Protein 3CHH (pdb70)

Secondary structure (DSSP, 8-state):
--HHHHHHHHHHHHH-HHHH-TTGGGGGTT--TTS-SS-GGG-TTTT-HHHHTS-HHHHHHHHHHHHHHHHHHHHHHIIIIIHHHHHHHHTT-STTTT-HHHHHHHHHHHHHHHHHHHHHHHHHHHHHHHTT------PPPPHHHHHHHHHHTT---HHHHHHHHHHHHHHHHHSB-HHHHHHHT-SSS-HHHHHHHHHHHHHHHHHHHHHHHHHHHHHHHS-HHHHHHHHHHHHHHHHHHH---THHHHHHHHHHT-TTHHHHHHH-----B-HHHHHHHHHTT-TTT----PPPPP--/--HHHHHHHHHHHHH-HHHH-TTGGGGGTT--TTS-SS-GGG-TTTT-HHHHTS-HHHHHHHHHHHHHHHHHHHHHHIIIIIHHHHHHHHTT-STTTT-HHHHHHHHHHHHHHHHHHHHHHHHHHHHHHHTT----PPPPP-HHHHHHHHHHHHS-SHHHHHHHHHHHHHHHHHSB-HHHHHHHT-SSS-HHHHHHHHHHHHHHHHHHHHHHHHHHHHHHH--HHHHHHHHHHHHHHHHHHH----HHHHHHHHHTT-TTHHHHHHH----B-HHHHHHHHHTT-TTT----PPPPP--

Foldseek 3Di:
DDPLLVVLLVCLCVQACCNPPVVLLCLCVPPDPVFAAADLVQPPLSPPVLLVVDDPVLVSLLRLLVNLVVLVVLLCCLVQAQLVLLVLLCVVLFPPSVDPSLNSNSVSLNVRSVVLNVLSVSVNVVSCVVVVPPDDDPDDDQLLNVLLCVVLVPDDDPLLNSLLSNLLNLQSLQWAFLCLVVQLPDPRGSVSSVVSSVNSVSSSVSSLSSSLVVLLSRLVRDDPVSVVSNLVNNLSSNVSLQDDDCPSQLRSSVVSVRPCSVVSSVVDNRGIANPSVCSSCVSNVCNPRHPDDHDDGDPD/DDPLLVVLLVCLCVQAPCNVCVVLLCLCPVPDPPFAAADLVPDPLSPPPLLVPDDPQLNSLLSLLVNLVVLVVLLCCLVQAQLVLLVLLLVVPFPPSVDPSLNSSSVSLNVRSVVLNVLSVSVNVVSCVVVVPPDADDDDDQLLNVLLVVVCVVVVDPLLNSLLSNLLNLQSLQWAFQRLVVLLPDPRHSPSSVVSSVNSVSSSVSSLSSSLVVLLSSCVRDDPVSVVSNLVNNQSSVVSLFDDDCRSSLRSSVVSPRPPSVVSSVPHTGTQNPSVQSSCVSSVCNVPHPDDHDDGDPD

Solvent-accessible surface area: 26704 Å² total; per-residue (Å²): 117,21,64,44,2,10,130,26,4,150,14,0,22,177,28,0,2,0,27,85,43,4,57,0,29,89,70,12,88,135,58,72,79,163,42,38,2,4,3,71,157,18,7,65,2,11,141,38,95,60,0,91,70,14,97,88,105,29,45,85,127,0,3,11,4,16,0,0,6,2,0,47,84,18,20,25,32,7,60,69,2,1,34,43,5,9,62,35,3,16,129,41,63,5,46,12,0,114,58,68,37,6,56,30,0,1,6,4,0,18,0,1,0,5,0,0,5,2,0,0,4,0,0,21,28,53,5,64,113,42,60,183,43,109,158,36,68,136,56,65,77,23,20,8,48,82,72,6,116,183,36,35,80,136,38,113,86,106,68,30,68,9,1,2,26,7,4,0,1,4,0,10,6,3,3,32,46,0,18,9,5,33,0,13,162,19,104,89,6,3,93,5,2,18,46,0,0,52,16,9,45,116,0,17,82,7,0,10,47,3,8,14,16,5,5,56,64,0,32,59,150,8,89,104,98,20,70,151,2,1,32,125,9,2,26,84,0,0,99,4,5,44,56,129,58,52,57,19,28,48,67,12,0,70,63,3,42,6,198,21,1,103,117,0,20,68,98,88,246,68,54,55,21,4,23,17,0,132,119,1,4,100,90,16,55,13,90,110,63,20,130,23,132,28,43,89,173,20,161,57,115,24,90,41,2,11,132,12,3,147,17,2,25,163,26,0,1,0,35,73,52,5,56,0,33,87,69,10,83,148,53,72,77,165,37,40,4,2,5,85,152,30,7,60,2,10,156,28,94,56,1,104,78,10,99,85,106,29,66,97,107,0,4,9,5,15,0,0,2,2,0,41,92,17,24,26,29,6,66,71,2,0,38,42,5,8,55,28,3,12,121,37,73,5,50,12,0,108,59,61,32,5,51,33,0,1,6,4,0,17,0,2,0,4,0,0,4,2,0,0,5,0,0,20,33,49,5,69,111,46,59,182,47,116,151,32,53,129,66,64,80,22,25,8,53,74,76,7,119,159,13,32,77,112,35,91,115,117,91,36,96,17,1,1,28,7,4,0,1,4,0,10,8,4,3,31,43,1,18,10,4,32,2,17,159,18,106,90,5,3,88,4,2,18,46,0,0,61,18,8,42,125,0,17,81,5,0,10,44,6,8,12,21,5,7,59,73,0,23,66,141,10,81,130,105,26,80,110,4,1,34,123,1,2,28,74,0,0,93,2,5,36,59,123,63,57,57,24,26,49,49,9,0,79,53,3,48,6,203,36,4,122,106,0,22,63,93,81,93,72,53,25,8,39,15,0,125,112,2,4,89,79,12,56,12,87,110,61,14,130,21,135,37,52,94,76,34,163,79

CATH classification: 1.10.620.20

Sequence (599 aa):
GSATLGRLVRAWPRRAAVVNKADILDEWADYDTLVPDYPLEIVPFAEHPLFLAAEPHQRQRVLTGMWIGYNERVIATEQLIAEPAFDLVMHGVFPGSDDPLIRKSVQQAIVDESFHTYMHMLAIDRTRELRKISERPPQPELVTYRRLRRVLADMPEQWERDIAVLVWGAVAETCINALLALLARDATIQPMHSLITTLHLRDETAHGSIVVEVVRELYARMNEQQRRALVRCLPIALEAFAEQDLSALLLELNAAGIRGAEEIVGDLRLVRDFSGARKMVEQLGLDDAVDFDFPERPDWGSATLGRLVRAWPRRAAVVNKADILDEWADYDTLVPDYPLEIVPFAEHPLFLAAEPHQRQRVLTGMWIGYNERVIATEQLIAEPAFDLVMHGVFPGSDDPLIRKSVQQAIVDESFHTYMHMLAIDRTRELRKISERPPQPELVTYRRLRRVLADMPEQWERDIAVLVWGAVAETCINALLALLARDATIQPMHSLITTLHLRDETAHGSIVVEVVRELYARMNEQQRRALVRCLPIALEAFAEQDLSALLLELNAAGIRGAEEIVGDLLVRDFSGARKMVEQLGLDDAVDFDFPERPDW

Organism: Streptomyces thioluteus (NCBI:txid66431)

InterPro domains:
  IPR012348 Ribonucleotide reductase-like [G3DSA:1.10.620.20] (24-336)
  IPR025859 AurF/CmlI [PF11583] (26-315)
  IPR054674 4-aminobenzoate N-oxygenase AurF [NF045603] (1-333)

B-factor: mean 42.89, std 7.51, range [23.22, 83.33]

GO terms:
  GO:0042802 identical protein binding (F, IPI)

Radius of gyration: 25.89 Å; Cα contacts (8 Å, |Δi|>4): 774; chains: 2; bounding box: 73×52×66 Å

Structure (mmCIF, N/CA/C/O backbone):
data_3CHH
#
_entry.id   3CHH
#
_cell.length_a   58.143
_cell.length_b   77.188
_cell.length_c   140.405
_cell.angle_alpha   90.00
_cell.angle_beta   90.00
_cell.angle_gamma   90.00
#
_symmetry.space_group_name_H-M   'P 21 21 21'
#
loop_
_entity.id
_entity.type
_entity.pdbx_description
1 polymer 'p-Aminobenzoate N-Oxygenase'
2 non-polymer MU-OXO-DIIRON
3 water water
#
loop_
_atom_site.group_PDB
_atom_site.id
_atom_site.type_symbol
_atom_site.label_atom_id
_atom_site.label_alt_id
_atom_site.label_comp_id
_atom_site.label_asym_id
_atom_site.label_entity_id
_atom_site.label_seq_id
_atom_site.pdbx_PDB_ins_code
_atom_site.Cartn_x
_atom_site.Cartn_y
_atom_site.Cartn_z
_atom_site.occupancy
_atom_site.B_iso_or_equiv
_atom_site.auth_seq_id
_atom_site.auth_comp_id
_atom_site.auth_asym_id
_atom_site.auth_atom_id
_atom_site.pdbx_PDB_model_num
ATOM 1 N N . GLY A 1 24 ? -35.440 7.312 -5.832 1.00 43.44 24 GLY A N 1
ATOM 2 C CA . GLY A 1 24 ? -34.089 6.669 -5.709 1.00 43.64 24 GLY A CA 1
ATOM 3 C C . GLY A 1 24 ? -33.293 7.086 -4.485 1.00 43.27 24 GLY A C 1
ATOM 4 O O . GLY A 1 24 ? -33.696 7.955 -3.729 1.00 43.94 24 GLY A O 1
ATOM 5 N N . SER A 1 25 ? -32.141 6.454 -4.311 1.00 43.39 25 SER A N 1
ATOM 6 C CA . SER A 1 25 ? -31.269 6.681 -3.175 1.00 42.84 25 SER A CA 1
ATOM 7 C C . SER A 1 25 ? -30.896 8.156 -2.980 1.00 42.63 25 SER A C 1
ATOM 8 O O . SER A 1 25 ? -30.380 8.795 -3.896 1.00 42.68 25 SER A O 1
ATOM 11 N N . ALA A 1 26 ? -31.152 8.686 -1.789 1.00 42.41 26 ALA A N 1
ATOM 12 C CA . ALA A 1 26 ? -30.819 10.079 -1.476 1.00 42.22 26 ALA A CA 1
ATOM 13 C C . ALA A 1 26 ? -29.308 10.258 -1.371 1.00 42.38 26 ALA A C 1
ATOM 14 O O . ALA A 1 26 ? -28.769 11.302 -1.741 1.00 42.18 26 ALA A O 1
ATOM 16 N N . THR A 1 27 ? -28.641 9.228 -0.856 1.00 41.66 27 THR A N 1
ATOM 17 C CA . THR A 1 27 ? -27.183 9.153 -0.828 1.00 41.88 27 THR A CA 1
ATOM 18 C C . THR A 1 27 ? -26.634 9.318 -2.244 1.00 41.18 27 THR A C 1
ATOM 19 O O . THR A 1 27 ? -25.774 10.170 -2.465 1.00 40.65 27 THR A O 1
ATOM 23 N N . LEU A 1 28 ? -27.149 8.537 -3.193 1.00 40.11 28 LEU A N 1
ATOM 24 C CA . LEU A 1 28 ? -26.727 8.662 -4.586 1.00 40.43 28 LEU A CA 1
ATOM 25 C C . LEU A 1 28 ? -27.013 10.038 -5.194 1.00 40.40 28 LEU A C 1
ATOM 26 O O . LEU A 1 28 ? -26.167 10.587 -5.918 1.00 39.84 28 LEU A O 1
ATOM 31 N N . GLY A 1 29 ? -28.192 10.587 -4.898 1.00 39.98 29 GLY A N 1
ATOM 32 C CA . GLY A 1 29 ? -28.572 11.905 -5.409 1.00 39.83 29 GLY A CA 1
ATOM 33 C C . GLY A 1 29 ? -27.583 12.939 -4.919 1.00 40.27 29 GLY A C 1
ATOM 34 O O . GLY A 1 29 ? -27.075 13.762 -5.690 1.00 40.51 29 GLY A O 1
ATOM 35 N N . ARG A 1 30 ? -27.297 12.880 -3.624 1.00 39.71 30 ARG A N 1
ATOM 36 C CA . ARG A 1 30 ? -26.343 13.774 -2.997 1.00 40.74 30 ARG A CA 1
ATOM 37 C C . ARG A 1 30 ? -24.894 13.623 -3.519 1.00 40.03 30 ARG A C 1
ATOM 38 O O . ARG A 1 30 ? -24.207 14.625 -3.745 1.00 39.97 30 ARG A O 1
ATOM 46 N N . LEU A 1 31 ? -24.460 12.389 -3.757 1.00 39.46 31 LEU A N 1
ATOM 47 C CA . LEU A 1 31 ? -23.138 12.130 -4.307 1.00 38.98 31 LEU A CA 1
ATOM 48 C C . LEU A 1 31 ? -22.988 12.659 -5.742 1.00 38.72 31 LEU A C 1
ATOM 49 O O . LEU A 1 31 ? -21.960 13.276 -6.074 1.00 38.53 31 LEU A O 1
ATOM 54 N N . VAL A 1 32 ? -24.013 12.426 -6.571 1.00 37.79 32 VAL A N 1
ATOM 55 C CA . VAL A 1 32 ? -24.065 12.931 -7.948 1.00 38.19 32 VAL A CA 1
ATOM 56 C C . VAL A 1 32 ? -23.987 14.476 -8.001 1.00 38.14 32 VAL A C 1
ATOM 57 O O . VAL A 1 32 ? -23.178 15.042 -8.757 1.00 37.86 32 VAL A O 1
ATOM 61 N N . ARG A 1 33 ? -24.800 15.140 -7.178 1.00 37.03 33 ARG A N 1
ATOM 62 C CA . ARG A 1 33 ? -24.782 16.599 -7.054 1.00 37.58 33 ARG A CA 1
ATOM 63 C C . ARG A 1 33 ? -23.455 17.183 -6.551 1.00 35.95 33 ARG A C 1
ATOM 64 O O . ARG A 1 33 ? -23.068 18.273 -6.972 1.00 36.40 33 ARG A O 1
ATOM 72 N N . ALA A 1 34 ? -22.775 16.465 -5.648 1.00 34.42 34 ALA A N 1
ATOM 73 C CA . ALA A 1 34 ? -21.533 16.946 -5.018 1.00 33.97 34 ALA A CA 1
ATOM 74 C C . ALA A 1 34 ? -20.297 16.746 -5.901 1.00 33.20 34 ALA A C 1
ATOM 75 O O . ALA A 1 34 ? -19.250 17.332 -5.659 1.00 33.32 34 ALA A O 1
ATOM 77 N N . TRP A 1 35 ? -20.429 15.911 -6.918 1.00 32.74 35 TRP A N 1
ATOM 78 C CA . TRP A 1 35 ? -19.256 15.453 -7.685 1.00 33.93 35 TRP A CA 1
ATOM 79 C C . TRP A 1 35 ? -18.396 16.599 -8.232 1.00 33.70 35 TRP A C 1
ATOM 80 O O . TRP A 1 35 ? -17.196 16.574 -8.032 1.00 33.96 35 TRP A O 1
ATOM 91 N N . PRO A 1 36 ? -19.008 17.622 -8.877 1.00 34.07 36 PRO A N 1
ATOM 92 C CA . PRO A 1 36 ? -18.222 18.770 -9.345 1.00 34.73 36 PRO A CA 1
ATOM 93 C C . PRO A 1 36 ? -17.465 19.511 -8.236 1.00 35.94 36 PRO A C 1
ATOM 94 O O . PRO A 1 36 ? -16.385 20.048 -8.490 1.00 36.05 36 PRO A O 1
ATOM 98 N N . ARG A 1 37 ? -18.023 19.569 -7.027 1.00 36.38 37 ARG A N 1
ATOM 99 C CA . ARG A 1 37 ? -17.352 20.318 -5.962 1.00 37.58 37 ARG A CA 1
ATOM 100 C C . ARG A 1 37 ? -16.255 19.478 -5.307 1.00 37.67 37 ARG A C 1
ATOM 101 O O . ARG A 1 37 ? -15.360 20.012 -4.654 1.00 37.95 37 ARG A O 1
ATOM 109 N N . ARG A 1 38 ? -16.316 18.170 -5.520 1.00 37.39 38 ARG A N 1
ATOM 110 C CA . ARG A 1 38 ? -15.466 17.206 -4.797 1.00 38.21 38 ARG A CA 1
ATOM 111 C C . ARG A 1 38 ? -14.338 16.592 -5.645 1.00 37.86 38 ARG A C 1
ATOM 112 O O . ARG A 1 38 ? -13.226 16.383 -5.144 1.00 37.26 38 ARG A O 1
ATOM 120 N N . ALA A 1 39 ? -14.617 16.295 -6.919 1.00 36.46 39 ALA A N 1
ATOM 121 C CA . ALA A 1 39 ? -13.705 15.486 -7.732 1.00 36.06 39 ALA A CA 1
ATOM 122 C C . ALA A 1 39 ? -12.306 16.097 -7.937 1.00 35.92 39 ALA A C 1
ATOM 123 O O . ALA A 1 39 ? -12.166 17.306 -8.185 1.00 35.35 39 ALA A O 1
ATOM 125 N N . ALA A 1 40 ? -11.284 15.245 -7.835 1.00 36.01 40 ALA A N 1
ATOM 126 C CA . ALA A 1 40 ? -9.889 15.628 -8.116 1.00 35.79 40 ALA A CA 1
ATOM 127 C C . ALA A 1 40 ? -9.699 16.207 -9.530 1.00 35.91 40 ALA A C 1
ATOM 128 O O . ALA A 1 40 ? -9.008 17.197 -9.708 1.00 34.83 40 ALA A O 1
ATOM 130 N N . VAL A 1 41 ? -10.296 15.569 -10.530 1.00 36.18 41 VAL A N 1
ATOM 131 C CA . VAL A 1 41 ? -10.171 16.023 -11.936 1.00 37.61 41 VAL A CA 1
ATOM 132 C C . VAL A 1 41 ? -10.649 17.471 -12.140 1.00 38.61 41 VAL A C 1
ATOM 133 O O . VAL A 1 41 ? -10.067 18.256 -12.937 1.00 38.43 41 VAL A O 1
ATOM 137 N N . VAL A 1 42 ? -11.678 17.851 -11.380 1.00 39.17 42 VAL A N 1
ATOM 138 C CA . VAL A 1 42 ? -12.226 19.208 -11.456 1.00 40.83 42 VAL A CA 1
ATOM 139 C C . VAL A 1 42 ? -11.340 20.175 -10.719 1.00 41.79 42 VAL A C 1
ATOM 140 O O . VAL A 1 42 ? -11.004 21.232 -11.227 1.00 42.64 42 VAL A O 1
ATOM 144 N N . ASN A 1 43 ? -10.931 19.793 -9.521 1.00 43.23 43 ASN A N 1
ATOM 145 C CA . ASN A 1 43 ? -10.340 20.743 -8.610 1.00 43.78 43 ASN A CA 1
ATOM 146 C C . ASN A 1 43 ? -8.797 20.767 -8.588 1.00 43.41 43 ASN A C 1
ATOM 147 O O . ASN A 1 43 ? -8.197 21.685 -8.033 1.00 42.49 43 ASN A O 1
ATOM 152 N N . LYS A 1 44 ? -8.158 19.805 -9.258 1.00 42.14 44 LYS A N 1
ATOM 153 C CA . LYS A 1 44 ? -6.709 19.805 -9.357 1.00 42.30 44 LYS A CA 1
ATOM 154 C C . LYS A 1 44 ? -6.218 19.130 -10.654 1.00 42.46 44 LYS A C 1
ATOM 155 O O . LYS A 1 44 ? -5.285 18.291 -10.642 1.00 41.86 44 LYS A O 1
ATOM 161 N N . ALA A 1 45 ? -6.849 19.485 -11.773 1.00 41.80 45 ALA A N 1
ATOM 162 C CA . ALA A 1 45 ? -6.427 18.987 -13.085 1.00 41.67 45 ALA A CA 1
ATOM 163 C C . ALA A 1 45 ? -4.978 19.358 -13.413 1.00 41.73 45 ALA A C 1
ATOM 164 O O . ALA A 1 45 ? -4.301 18.630 -14.152 1.00 40.83 45 ALA A O 1
ATOM 166 N N . ASP A 1 46 ? -4.491 20.457 -12.830 1.00 41.94 46 ASP A N 1
ATOM 167 C CA . ASP A 1 46 ? -3.128 20.933 -13.092 1.00 43.32 46 ASP A CA 1
ATOM 168 C C . ASP A 1 46 ? -2.037 20.290 -12.219 1.00 43.70 46 ASP A C 1
ATOM 169 O O . ASP A 1 46 ? -1.015 20.920 -11.903 1.00 43.82 46 ASP A O 1
ATOM 174 N N . ILE A 1 47 ? -2.243 19.034 -11.855 1.00 44.36 47 ILE A N 1
ATOM 175 C CA . ILE A 1 47 ? -1.300 18.271 -11.036 1.00 45.05 47 ILE A CA 1
ATOM 176 C C . ILE A 1 47 ? 0.129 18.192 -11.625 1.00 45.85 47 ILE A C 1
ATOM 177 O O . ILE A 1 47 ? 1.120 18.147 -10.880 1.00 45.68 47 ILE A O 1
ATOM 182 N N . LEU A 1 48 ? 0.238 18.188 -12.951 1.00 46.56 48 LEU A N 1
ATOM 183 C CA . LEU A 1 48 ? 1.551 18.158 -13.608 1.00 47.82 48 LEU A CA 1
ATOM 184 C C . LEU A 1 48 ? 2.490 19.265 -13.105 1.00 48.30 48 LEU A C 1
ATOM 185 O O . LEU A 1 48 ? 3.670 19.012 -12.848 1.00 48.11 48 LEU A O 1
ATOM 190 N N . ASP A 1 49 ? 1.950 20.474 -12.948 1.00 48.93 49 ASP A N 1
ATOM 191 C CA . ASP A 1 49 ? 2.729 21.643 -12.514 1.00 49.77 49 ASP A CA 1
ATOM 192 C C . ASP A 1 49 ? 3.256 21.557 -11.071 1.00 49.47 49 ASP A C 1
ATOM 193 O O . ASP A 1 49 ? 4.094 22.362 -10.663 1.00 49.52 49 ASP A O 1
ATOM 198 N N . GLU A 1 50 ? 2.777 20.574 -10.310 1.00 49.41 50 GLU A N 1
ATOM 199 C CA . GLU A 1 50 ? 3.150 20.420 -8.898 1.00 49.32 50 GLU A CA 1
ATOM 200 C C . GLU A 1 50 ? 4.605 20.012 -8.690 1.00 49.36 50 GLU A C 1
ATOM 201 O O . GLU A 1 50 ? 5.130 20.141 -7.598 1.00 48.46 50 GLU A O 1
ATOM 207 N N . TRP A 1 51 ? 5.255 19.534 -9.745 1.00 50.38 51 TRP A N 1
ATOM 208 C CA . TRP A 1 51 ? 6.683 19.229 -9.676 1.00 51.47 51 TRP A CA 1
ATOM 209 C C . TRP A 1 51 ? 7.549 20.468 -9.916 1.00 52.67 51 TRP A C 1
ATOM 210 O O . TRP A 1 51 ? 8.785 20.379 -9.942 1.00 53.03 51 TRP A O 1
ATOM 221 N N . ALA A 1 52 ? 6.885 21.621 -10.058 1.00 53.72 52 ALA A N 1
ATOM 222 C CA . ALA A 1 52 ? 7.527 22.893 -10.425 1.00 54.95 52 ALA A CA 1
ATOM 223 C C . ALA A 1 52 ? 8.933 23.114 -9.859 1.00 55.57 52 ALA A C 1
ATOM 224 O O . ALA A 1 52 ? 9.900 23.198 -10.622 1.00 56.58 52 ALA A O 1
ATOM 226 N N . ASP A 1 53 ? 9.048 23.235 -8.539 1.00 55.90 53 ASP A N 1
ATOM 227 C CA . ASP A 1 53 ? 10.351 23.545 -7.918 1.00 55.85 53 ASP A CA 1
ATOM 228 C C . ASP A 1 53 ? 10.843 22.400 -7.034 1.00 55.23 53 ASP A C 1
ATOM 229 O O . ASP A 1 53 ? 10.932 22.513 -5.805 1.00 55.13 53 ASP A O 1
ATOM 234 N N . TYR A 1 54 ? 11.181 21.304 -7.705 1.00 54.50 54 TYR A N 1
ATOM 235 C CA . TYR A 1 54 ? 11.498 20.024 -7.083 1.00 53.64 54 TYR A CA 1
ATOM 236 C C . TYR A 1 54 ? 12.686 20.091 -6.126 1.00 52.89 54 TYR A C 1
ATOM 237 O O . TYR A 1 54 ? 13.653 20.804 -6.386 1.00 52.98 54 TYR A O 1
ATOM 246 N N . ASP A 1 55 ? 12.594 19.346 -5.022 1.00 51.87 55 ASP A N 1
ATOM 247 C CA . ASP A 1 55 ? 13.667 19.237 -4.026 1.00 50.70 55 ASP A CA 1
ATOM 248 C C . ASP A 1 55 ? 14.151 17.784 -3.861 1.00 49.30 55 ASP A C 1
ATOM 249 O O . ASP A 1 55 ? 13.549 17.002 -3.119 1.00 48.90 55 ASP A O 1
ATOM 254 N N . THR A 1 56 ? 15.248 17.441 -4.540 1.00 47.55 56 THR A N 1
ATOM 255 C CA . THR A 1 56 ? 15.839 16.092 -4.484 1.00 45.98 56 THR A CA 1
ATOM 256 C C . THR A 1 56 ? 16.098 15.594 -3.077 1.00 44.57 56 THR A C 1
ATOM 257 O O . THR A 1 56 ? 16.189 14.381 -2.845 1.00 44.71 56 THR A O 1
ATOM 261 N N . LEU A 1 57 ? 16.255 16.519 -2.139 1.00 42.63 57 LEU A N 1
ATOM 262 C CA . LEU A 1 57 ? 16.664 16.148 -0.785 1.00 41.29 57 LEU A CA 1
ATOM 263 C C . LEU A 1 57 ? 15.547 15.527 0.062 1.00 39.85 57 LEU A C 1
ATOM 264 O O . LEU A 1 57 ? 15.789 15.015 1.147 1.00 39.63 57 LEU A O 1
ATOM 269 N N . VAL A 1 58 ? 14.333 15.561 -0.446 1.00 38.67 58 VAL A N 1
ATOM 270 C CA . VAL A 1 58 ? 13.163 15.093 0.313 1.00 37.18 58 VAL A CA 1
ATOM 271 C C . VAL A 1 58 ? 12.787 13.675 -0.165 1.00 36.36 58 VAL A C 1
ATOM 272 O O . VAL A 1 58 ? 12.693 13.445 -1.379 1.00 35.80 58 VAL A O 1
ATOM 276 N N . PRO A 1 59 ? 12.551 12.744 0.781 1.00 35.35 59 PRO A N 1
ATOM 277 C CA . PRO A 1 59 ? 12.284 11.346 0.441 1.00 35.25 59 PRO A CA 1
ATOM 278 C C . PRO A 1 59 ? 10.986 11.133 -0.338 1.00 34.75 59 PRO A C 1
ATOM 279 O O . PRO A 1 59 ? 10.077 11.962 -0.273 1.00 34.60 59 PRO A O 1
ATOM 283 N N . ASP A 1 60 ? 10.900 10.006 -1.042 1.00 34.77 60 ASP A N 1
ATOM 284 C CA . ASP A 1 60 ? 9.722 9.679 -1.849 1.00 33.99 60 ASP A CA 1
ATOM 285 C C . ASP A 1 60 ? 8.653 8.913 -1.043 1.00 34.19 60 ASP A C 1
ATOM 286 O O . ASP A 1 60 ? 7.467 8.903 -1.405 1.00 33.61 60 ASP A O 1
ATOM 291 N N . TYR A 1 61 ? 9.071 8.307 0.066 1.00 34.00 61 TYR A N 1
ATOM 292 C CA . TYR A 1 61 ? 8.226 7.373 0.818 1.00 34.78 61 TYR A CA 1
ATOM 293 C C . TYR A 1 61 ? 8.611 7.468 2.285 1.00 34.61 61 TYR A C 1
ATOM 294 O O . TYR A 1 61 ? 9.776 7.692 2.601 1.00 34.00 61 TYR A O 1
ATOM 303 N N . PRO A 1 62 ? 7.633 7.322 3.203 1.00 35.50 62 PRO A N 1
ATOM 304 C CA . PRO A 1 62 ? 7.990 7.533 4.601 1.00 35.81 62 PRO A CA 1
ATOM 305 C C . PRO A 1 62 ? 8.540 6.270 5.264 1.00 37.17 62 PRO A C 1
ATOM 306 O O . PRO A 1 62 ? 7.889 5.222 5.220 1.00 36.21 62 PRO A O 1
ATOM 310 N N . LEU A 1 63 ? 9.721 6.380 5.878 1.00 38.24 63 LEU A N 1
ATOM 311 C CA . LEU A 1 63 ? 10.350 5.238 6.544 1.00 40.78 63 LEU A CA 1
ATOM 312 C C . LEU A 1 63 ? 9.435 4.660 7.630 1.00 41.78 63 LEU A C 1
ATOM 313 O O . LEU A 1 63 ? 9.416 3.450 7.841 1.00 41.99 63 LEU A O 1
ATOM 318 N N . GLU A 1 64 ? 8.692 5.539 8.309 1.00 43.15 64 GLU A N 1
ATOM 319 C CA . GLU A 1 64 ? 7.758 5.157 9.376 1.00 45.11 64 GLU A CA 1
ATOM 320 C C . GLU A 1 64 ? 6.692 4.135 8.971 1.00 44.56 64 GLU A C 1
ATOM 321 O O . GLU A 1 64 ? 6.136 3.475 9.841 1.00 44.88 64 GLU A O 1
ATOM 327 N N . ILE A 1 65 ? 6.383 4.013 7.683 1.00 44.12 65 ILE A N 1
ATOM 328 C CA . ILE A 1 65 ? 5.386 3.025 7.258 1.00 44.10 65 ILE A CA 1
ATOM 329 C C . ILE A 1 65 ? 6.023 1.824 6.539 1.00 44.29 65 ILE A C 1
ATOM 330 O O . ILE A 1 65 ? 5.326 0.958 6.001 1.00 44.31 65 ILE A O 1
ATOM 335 N N . VAL A 1 66 ? 7.355 1.788 6.544 1.00 43.83 66 VAL A N 1
ATOM 336 C CA . VAL A 1 66 ? 8.101 0.658 5.999 1.00 43.66 66 VAL A CA 1
ATOM 337 C C . VAL A 1 66 ? 8.241 -0.398 7.103 1.00 43.74 66 VAL A C 1
ATOM 338 O O . VAL A 1 66 ? 8.801 -0.110 8.155 1.00 43.88 66 VAL A O 1
ATOM 342 N N . PRO A 1 67 ? 7.676 -1.604 6.880 1.00 43.95 67 PRO A N 1
ATOM 343 C CA . PRO A 1 67 ? 7.635 -2.698 7.887 1.00 43.82 67 PRO A CA 1
ATOM 344 C C . PRO A 1 67 ? 9.005 -3.211 8.375 1.00 44.11 67 PRO A C 1
ATOM 345 O O . PRO A 1 67 ? 9.120 -3.694 9.514 1.00 43.99 67 PRO A O 1
ATOM 349 N N . PHE A 1 68 ? 10.022 -3.116 7.520 1.00 43.86 68 PHE A N 1
ATOM 350 C CA . PHE A 1 68 ? 11.383 -3.552 7.861 1.00 43.77 68 PHE A CA 1
ATOM 351 C C . PHE A 1 68 ? 12.325 -2.367 8.134 1.00 43.83 68 PHE A C 1
ATOM 352 O O . PHE A 1 68 ? 13.550 -2.540 8.213 1.00 43.85 68 PHE A O 1
ATOM 360 N N . ALA A 1 69 ? 11.748 -1.175 8.298 1.00 43.76 69 ALA A N 1
ATOM 361 C CA . ALA A 1 69 ? 12.521 0.048 8.548 1.00 44.22 69 ALA A CA 1
ATOM 362 C C . ALA A 1 69 ? 13.598 -0.110 9.613 1.00 44.38 69 ALA A C 1
ATOM 363 O O . ALA A 1 69 ? 14.675 0.467 9.495 1.00 44.88 69 ALA A O 1
ATOM 365 N N . GLU A 1 70 ? 13.316 -0.882 10.659 1.00 44.72 70 GLU A N 1
ATOM 366 C CA . GLU A 1 70 ? 14.271 -1.006 11.754 1.00 44.75 70 GLU A CA 1
ATOM 367 C C . GLU A 1 70 ? 14.904 -2.380 11.894 1.00 44.22 70 GLU A C 1
ATOM 368 O O . GLU A 1 70 ? 15.496 -2.698 12.926 1.00 44.34 70 GLU A O 1
ATOM 374 N N . HIS A 1 71 ? 14.803 -3.186 10.841 1.00 43.43 71 HIS A N 1
ATOM 375 C CA . HIS A 1 71 ? 15.516 -4.457 10.778 1.00 42.75 71 HIS A CA 1
ATOM 376 C C . HIS A 1 71 ? 17.007 -4.159 10.654 1.00 42.28 71 HIS A C 1
ATOM 377 O O . HIS A 1 71 ? 17.410 -3.370 9.792 1.00 42.07 71 HIS A O 1
ATOM 384 N N . PRO A 1 72 ? 17.832 -4.772 11.517 1.00 41.70 72 PRO A N 1
ATOM 385 C CA . PRO A 1 72 ? 19.277 -4.547 11.460 1.00 41.04 72 PRO A CA 1
ATOM 386 C C . PRO A 1 72 ? 19.898 -4.700 10.066 1.00 40.24 72 PRO A C 1
ATOM 387 O O . PRO A 1 72 ? 20.815 -3.955 9.739 1.00 40.30 72 PRO A O 1
ATOM 391 N N . LEU A 1 73 ? 19.408 -5.638 9.259 1.00 39.05 73 LEU A N 1
ATOM 392 C CA . LEU A 1 73 ? 19.938 -5.822 7.906 1.00 38.24 73 LEU A CA 1
ATOM 393 C C . LEU A 1 73 ? 19.606 -4.670 6.944 1.00 37.92 73 LEU A C 1
ATOM 394 O O . LEU A 1 73 ? 20.348 -4.430 5.992 1.00 37.84 73 LEU A O 1
ATOM 399 N N . PHE A 1 74 ? 18.491 -3.984 7.197 1.00 36.89 74 PHE A N 1
ATOM 400 C CA . PHE A 1 74 ? 18.111 -2.794 6.458 1.00 36.67 74 PHE A CA 1
ATOM 401 C C . PHE A 1 74 ? 18.887 -1.612 7.002 1.00 36.91 74 PHE A C 1
ATOM 402 O O . PHE A 1 74 ? 19.316 -0.740 6.245 1.00 37.46 74 PHE A O 1
ATOM 410 N N . LEU A 1 75 ? 19.070 -1.581 8.317 1.00 37.11 75 LEU A N 1
ATOM 411 C CA . LEU A 1 75 ? 19.880 -0.543 8.941 1.00 37.21 75 LEU A CA 1
ATOM 412 C C . LEU A 1 75 ? 21.371 -0.679 8.592 1.00 37.05 75 LEU A C 1
ATOM 413 O O . LEU A 1 75 ? 22.093 0.323 8.558 1.00 36.96 75 LEU A O 1
ATOM 418 N N . ALA A 1 76 ? 21.820 -1.908 8.330 1.00 36.33 76 ALA A N 1
ATOM 419 C CA . ALA A 1 76 ? 23.226 -2.170 8.005 1.00 36.33 76 ALA A CA 1
ATOM 420 C C . ALA A 1 76 ? 23.631 -1.642 6.619 1.00 35.82 76 ALA A C 1
ATOM 421 O O . ALA A 1 76 ? 24.821 -1.451 6.352 1.00 36.44 76 ALA A O 1
ATOM 423 N N . ALA A 1 77 ? 22.641 -1.432 5.757 1.00 34.84 77 ALA A N 1
ATOM 424 C CA . ALA A 1 77 ? 22.837 -0.885 4.412 1.00 34.21 77 ALA A CA 1
ATOM 425 C C . ALA A 1 77 ? 23.340 0.552 4.443 1.00 33.57 77 ALA A C 1
ATOM 426 O O . ALA A 1 77 ? 23.341 1.203 5.491 1.00 34.17 77 ALA A O 1
ATOM 428 N N . GLU A 1 78 ? 23.748 1.037 3.274 1.00 32.44 78 GLU A N 1
ATOM 429 C CA . GLU A 1 78 ? 24.208 2.400 3.107 1.00 31.42 78 GLU A CA 1
ATOM 430 C C . GLU A 1 78 ? 23.032 3.330 2.888 1.00 30.70 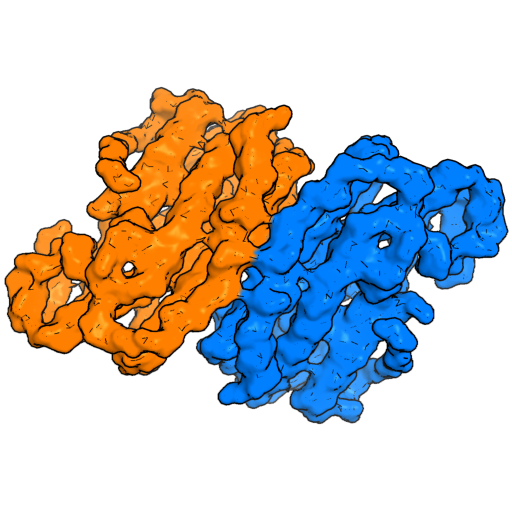78 GLU A C 1
ATOM 431 O O . GLU A 1 78 ? 22.003 2.920 2.320 1.00 30.52 78 GLU A O 1
ATOM 437 N N . PRO A 1 79 ? 23.157 4.586 3.345 1.00 30.05 79 PRO A N 1
ATOM 438 C CA . PRO A 1 79 ? 22.043 5.521 3.204 1.00 29.97 79 PRO A CA 1
ATOM 439 C C . PRO A 1 79 ? 21.403 5.555 1.810 1.00 29.58 79 PRO A C 1
ATOM 440 O O . PRO A 1 79 ? 20.171 5.574 1.708 1.00 29.35 79 PRO A O 1
ATOM 444 N N . HIS A 1 80 ? 22.212 5.558 0.747 1.00 28.67 80 HIS A N 1
ATOM 445 C CA . HIS A 1 80 ? 21.640 5.625 -0.604 1.00 28.18 80 HIS A CA 1
ATOM 446 C C . HIS A 1 80 ? 20.894 4.347 -0.985 1.00 28.23 80 HIS A C 1
ATOM 447 O O . HIS A 1 80 ? 19.978 4.378 -1.809 1.00 27.50 80 HIS A O 1
ATOM 454 N N . GLN A 1 81 ? 21.274 3.223 -0.382 1.00 28.22 81 GLN A N 1
ATOM 455 C CA . GLN A 1 81 ? 20.552 1.990 -0.655 1.00 29.16 81 GLN A CA 1
ATOM 456 C C . GLN A 1 81 ? 19.165 2.028 -0.025 1.00 29.34 81 GLN A C 1
ATOM 457 O O . GLN A 1 81 ? 18.194 1.614 -0.652 1.00 29.36 81 GLN A O 1
ATOM 463 N N . ARG A 1 82 ? 19.073 2.533 1.204 1.00 29.92 82 ARG A N 1
ATOM 464 C CA . ARG A 1 82 ? 17.765 2.691 1.864 1.00 30.57 82 ARG A CA 1
ATOM 465 C C . ARG A 1 82 ? 16.890 3.675 1.091 1.00 31.22 82 ARG A C 1
ATOM 466 O O . ARG A 1 82 ? 15.681 3.447 0.896 1.00 31.16 82 ARG A O 1
ATOM 474 N N . GLN A 1 83 ? 17.495 4.765 0.630 1.00 31.71 83 GLN A N 1
ATOM 475 C CA .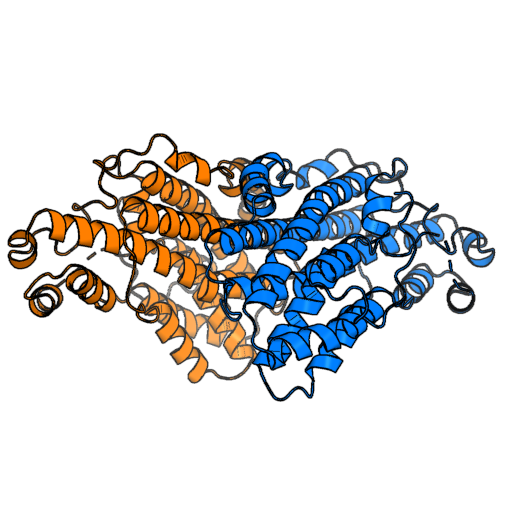 GLN A 1 83 ? 16.768 5.700 -0.227 1.00 32.80 83 GLN A CA 1
ATOM 476 C C . GLN A 1 83 ? 16.249 5.064 -1.537 1.00 32.64 83 GLN A C 1
ATOM 477 O O . GLN A 1 83 ? 15.124 5.350 -1.967 1.00 31.98 83 GLN A O 1
ATOM 483 N N . ARG A 1 84 ? 17.039 4.195 -2.164 1.00 33.02 84 ARG A N 1
ATOM 484 C CA . ARG A 1 84 ? 16.564 3.506 -3.377 1.00 34.09 84 ARG A CA 1
ATOM 485 C C . ARG A 1 84 ? 15.363 2.585 -3.086 1.00 33.33 84 ARG A C 1
ATOM 486 O O . ARG A 1 84 ? 14.451 2.480 -3.913 1.00 32.80 84 ARG A O 1
ATOM 494 N N . VAL A 1 85 ? 15.363 1.935 -1.915 1.00 32.87 85 VAL A N 1
ATOM 495 C CA . VAL A 1 85 ? 14.218 1.100 -1.495 1.00 33.16 85 VAL A CA 1
ATOM 496 C C . VAL A 1 85 ? 12.969 1.963 -1.319 1.00 33.83 85 VAL A C 1
ATOM 497 O O . VAL A 1 85 ? 11.903 1.607 -1.800 1.00 34.32 85 VAL A O 1
ATOM 501 N N . LEU A 1 86 ? 13.112 3.107 -0.653 1.00 33.60 86 LEU A N 1
ATOM 502 C CA . LEU A 1 86 ? 11.977 4.012 -0.445 1.00 33.36 86 LEU A CA 1
ATOM 503 C C . LEU A 1 86 ? 11.384 4.480 -1.778 1.00 33.56 86 LEU A C 1
ATOM 504 O O . LEU A 1 86 ? 10.185 4.381 -1.996 1.00 32.33 86 LEU A O 1
ATOM 509 N N . THR A 1 87 ? 12.243 4.968 -2.673 1.00 32.93 87 THR A N 1
ATOM 510 C CA . THR A 1 87 ? 11.829 5.336 -4.018 1.00 33.44 87 THR A CA 1
ATOM 511 C C . THR A 1 87 ? 11.137 4.177 -4.761 1.00 33.55 87 THR A C 1
ATOM 512 O O . THR A 1 87 ? 10.094 4.370 -5.385 1.00 33.16 87 THR A O 1
ATOM 516 N N . GLY A 1 88 ? 11.722 2.984 -4.664 1.00 34.29 88 GLY A N 1
ATOM 517 C CA . GLY A 1 88 ? 11.168 1.786 -5.281 1.00 34.48 88 GLY A CA 1
ATOM 518 C C . GLY A 1 88 ? 9.784 1.480 -4.752 1.00 35.11 88 GLY A C 1
ATOM 519 O O . GLY A 1 88 ? 8.893 1.154 -5.533 1.00 34.48 88 GLY A O 1
ATOM 520 N N . MET A 1 89 ? 9.601 1.605 -3.432 1.00 35.06 89 MET A N 1
ATOM 521 C CA . MET A 1 89 ? 8.306 1.323 -2.808 1.00 36.02 89 MET A CA 1
ATOM 522 C C . MET A 1 89 ? 7.242 2.335 -3.215 1.00 35.34 89 MET A C 1
ATOM 523 O O . MET A 1 89 ? 6.072 1.981 -3.349 1.00 34.36 89 MET A O 1
ATOM 528 N N . TRP A 1 90 ? 7.648 3.597 -3.383 1.00 34.74 90 TRP A N 1
ATOM 529 C CA . TRP A 1 90 ? 6.767 4.628 -3.944 1.00 34.26 90 TRP A CA 1
ATOM 530 C C . TRP A 1 90 ? 6.354 4.302 -5.378 1.00 34.00 90 TRP A C 1
ATOM 531 O O . TRP A 1 90 ? 5.166 4.330 -5.704 1.00 34.69 90 TRP A O 1
ATOM 542 N N . ILE A 1 91 ? 7.320 4.007 -6.239 1.00 33.58 91 ILE A N 1
ATOM 543 C CA . ILE A 1 91 ? 6.985 3.635 -7.627 1.00 34.33 91 ILE A CA 1
ATOM 544 C C . ILE A 1 91 ? 6.089 2.375 -7.646 1.00 34.26 91 ILE A C 1
ATOM 545 O O . ILE A 1 91 ? 5.076 2.343 -8.363 1.00 33.98 91 ILE A O 1
ATOM 550 N N . GLY A 1 92 ? 6.440 1.371 -6.832 1.00 33.96 92 GLY A N 1
ATOM 551 C CA . GLY A 1 92 ? 5.666 0.110 -6.779 1.00 34.84 92 GLY A CA 1
ATOM 552 C C . GLY A 1 92 ? 4.225 0.343 -6.356 1.00 34.85 92 GLY A C 1
ATOM 553 O O . GLY A 1 92 ? 3.277 -0.252 -6.913 1.00 34.92 92 GLY A O 1
ATOM 554 N N . TYR A 1 93 ? 4.052 1.187 -5.348 1.00 35.08 93 TYR A N 1
ATOM 555 C CA . TYR A 1 93 ? 2.707 1.518 -4.878 1.00 36.27 93 TYR A CA 1
ATOM 556 C C . TYR A 1 93 ? 1.855 2.131 -6.030 1.00 35.98 93 TYR A C 1
ATOM 557 O O . TYR A 1 93 ? 0.683 1.762 -6.236 1.00 35.44 93 TYR A O 1
ATOM 566 N N . ASN A 1 94 ? 2.450 3.049 -6.789 1.00 35.67 94 ASN A N 1
ATOM 567 C CA . ASN A 1 94 ? 1.749 3.675 -7.928 1.00 35.79 94 ASN A CA 1
ATOM 568 C C . ASN A 1 94 ? 1.426 2.675 -9.028 1.00 35.75 94 ASN A C 1
ATOM 569 O O . ASN A 1 94 ? 0.338 2.734 -9.616 1.00 35.34 94 ASN A O 1
ATOM 574 N N . GLU A 1 95 ? 2.355 1.754 -9.290 1.00 36.31 95 GLU A N 1
ATOM 575 C CA . GLU A 1 95 ? 2.128 0.691 -10.291 1.00 38.39 95 GLU A CA 1
ATOM 576 C C . GLU A 1 95 ? 0.913 -0.185 -9.914 1.00 37.71 95 GLU A C 1
ATOM 577 O O . GLU A 1 95 ? 0.096 -0.535 -10.769 1.00 37.80 95 GLU A O 1
ATOM 583 N N . ARG A 1 96 ? 0.820 -0.535 -8.639 1.00 37.17 96 ARG A N 1
ATOM 584 C CA . ARG A 1 96 ? -0.252 -1.397 -8.148 1.00 37.67 96 ARG A CA 1
ATOM 585 C C . ARG A 1 96 ? -1.609 -0.669 -8.179 1.00 37.29 96 ARG A C 1
ATOM 586 O O . ARG A 1 96 ? -2.633 -1.270 -8.541 1.00 37.49 96 ARG A O 1
ATOM 594 N N . VAL A 1 97 ? -1.613 0.610 -7.808 1.00 37.17 97 VAL A N 1
ATOM 595 C CA . VAL A 1 97 ? -2.835 1.443 -7.940 1.00 37.98 97 VAL A CA 1
ATOM 596 C C . VAL A 1 97 ? -3.357 1.419 -9.378 1.00 37.84 97 VAL A C 1
ATOM 597 O O . VAL A 1 97 ? -4.541 1.171 -9.603 1.00 38.59 9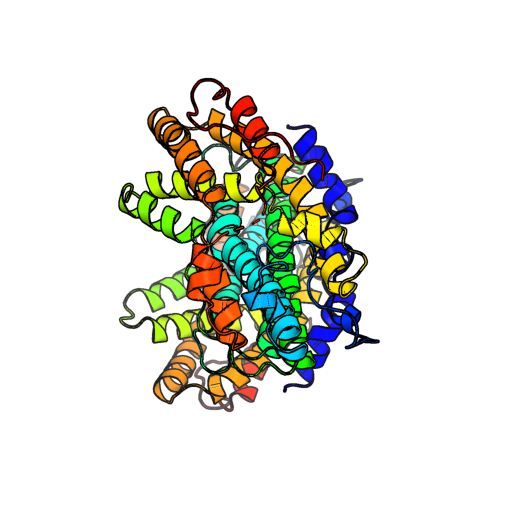7 VAL A O 1
ATOM 601 N N . ILE A 1 98 ? -2.485 1.684 -10.339 1.00 37.61 98 ILE A N 1
ATOM 602 C CA . ILE A 1 98 ? -2.886 1.720 -11.749 1.00 38.82 98 ILE A CA 1
ATOM 603 C C . ILE A 1 98 ? -3.426 0.348 -12.208 1.00 38.39 98 ILE A C 1
ATOM 604 O O . ILE A 1 98 ? -4.472 0.297 -12.850 1.00 38.20 98 ILE A O 1
ATOM 609 N N . ALA A 1 99 ? -2.723 -0.735 -11.866 1.00 37.11 99 ALA A N 1
ATOM 610 C CA . ALA A 1 99 ? -3.182 -2.100 -12.196 1.00 38.02 99 ALA A CA 1
ATOM 611 C C . ALA A 1 99 ? -4.554 -2.406 -11.573 1.00 38.10 99 ALA A C 1
ATOM 612 O O . ALA A 1 99 ? -5.436 -2.932 -12.254 1.00 38.21 99 ALA A O 1
ATOM 614 N N . THR A 1 100 ? -4.740 -2.035 -10.309 1.00 37.41 100 THR A N 1
ATOM 615 C CA . THR A 1 100 ? -6.028 -2.206 -9.627 1.00 38.97 100 THR A CA 1
ATOM 616 C C . THR A 1 100 ? -7.182 -1.465 -10.343 1.00 39.40 100 THR A C 1
ATOM 617 O O . THR A 1 100 ? -8.226 -2.067 -10.628 1.00 38.48 100 THR A O 1
ATOM 621 N N . GLU A 1 101 ? -6.962 -0.191 -10.671 1.00 39.90 101 GLU A N 1
ATOM 622 C CA . GLU A 1 101 ? -7.951 0.603 -11.406 1.00 41.02 101 GLU A CA 1
ATOM 623 C C . GLU A 1 101 ? -8.283 -0.041 -12.724 1.00 40.94 101 GLU A C 1
ATOM 624 O O . GLU A 1 101 ? -9.458 -0.205 -13.047 1.00 41.25 101 GLU A O 1
ATOM 630 N N . GLN A 1 102 ? -7.242 -0.420 -13.471 1.00 39.97 102 GLN A N 1
ATOM 631 C CA . GLN A 1 102 ? -7.409 -0.869 -14.839 1.00 40.91 102 GLN A CA 1
ATOM 632 C C . GLN A 1 102 ? -7.981 -2.263 -14.918 1.00 39.63 102 GLN A C 1
ATOM 633 O O . GLN A 1 102 ? -8.788 -2.555 -15.816 1.00 39.40 102 GLN A O 1
ATOM 639 N N . LEU A 1 103 ? -7.575 -3.121 -13.985 1.00 38.09 103 LEU A N 1
ATOM 640 C CA . LEU A 1 103 ? -7.873 -4.561 -14.092 1.00 37.83 103 LEU A CA 1
ATOM 641 C C . LEU A 1 103 ? -9.049 -4.996 -13.225 1.00 37.46 103 LEU A C 1
ATOM 642 O O . LEU A 1 103 ? -9.638 -6.048 -13.469 1.00 36.06 103 LEU A O 1
ATOM 647 N N . ILE A 1 104 ? -9.364 -4.192 -12.211 1.00 36.02 104 ILE A N 1
ATOM 648 C CA . ILE A 1 104 ? -10.343 -4.586 -11.210 1.00 37.08 104 ILE A CA 1
ATOM 649 C C . ILE A 1 104 ? -11.489 -3.596 -11.037 1.00 37.95 104 ILE A C 1
ATOM 650 O O . ILE A 1 104 ? -12.657 -3.992 -11.173 1.00 38.82 104 ILE A O 1
ATOM 655 N N . ALA A 1 105 ? -11.175 -2.335 -10.725 1.00 37.69 105 ALA A N 1
ATOM 656 C CA . ALA A 1 105 ? -12.206 -1.342 -10.396 1.00 38.56 105 ALA A CA 1
ATOM 657 C C . ALA A 1 105 ? -13.004 -0.881 -11.637 1.00 39.41 105 ALA A C 1
ATOM 658 O O . ALA A 1 105 ? -14.237 -1.015 -11.674 1.00 39.08 105 ALA A O 1
ATOM 660 N N . GLU A 1 106 ? -12.308 -0.383 -12.656 1.00 38.42 106 GLU A N 1
ATOM 661 C CA . GLU A 1 106 ? -12.969 0.069 -13.873 1.00 39.78 106 GLU A CA 1
ATOM 662 C C . GLU A 1 106 ? -13.791 -1.028 -14.611 1.00 38.87 106 GLU A C 1
ATOM 663 O O . GLU A 1 106 ? -14.896 -0.742 -15.052 1.00 38.73 106 GLU A O 1
ATOM 669 N N . PRO A 1 107 ? -13.257 -2.264 -14.779 1.00 39.05 107 PRO A N 1
ATOM 670 C CA . PRO A 1 107 ? -14.144 -3.303 -15.345 1.00 38.95 107 PRO A CA 1
ATOM 671 C C . PRO A 1 107 ? -15.460 -3.559 -14.594 1.00 39.23 107 PRO A C 1
ATOM 672 O O . PRO A 1 107 ? -16.457 -3.863 -15.242 1.00 39.17 107 PRO A O 1
ATOM 676 N N . ALA A 1 108 ? -15.483 -3.438 -13.267 1.00 39.35 108 ALA A N 1
ATOM 677 C CA . ALA A 1 108 ? -16.755 -3.544 -12.515 1.00 39.12 108 ALA A CA 1
ATOM 678 C C . ALA A 1 108 ? -17.683 -2.372 -12.849 1.00 39.23 108 ALA A C 1
ATOM 679 O O . ALA A 1 108 ? -18.861 -2.572 -13.137 1.00 39.07 108 ALA A O 1
ATOM 681 N N . PHE A 1 109 ? -17.152 -1.154 -12.800 1.00 39.10 109 PHE A N 1
ATOM 682 C CA . PHE A 1 109 ? -17.926 0.038 -13.210 1.00 39.91 109 PHE A CA 1
ATOM 683 C C . PHE A 1 109 ? -18.442 -0.075 -14.638 1.00 39.87 109 PHE A C 1
ATOM 684 O O . PHE A 1 109 ? -19.617 0.245 -14.914 1.00 39.30 109 PHE A O 1
ATOM 692 N N . ASP A 1 110 ? -17.584 -0.546 -15.540 1.00 40.80 110 ASP A N 1
ATOM 693 C CA . ASP A 1 110 ? -17.970 -0.762 -16.954 1.00 42.04 110 ASP A CA 1
ATOM 694 C C . ASP A 1 110 ? -19.124 -1.741 -17.124 1.00 42.04 110 ASP A C 1
ATOM 695 O O . ASP A 1 110 ? -19.964 -1.570 -18.028 1.00 42.54 110 ASP A O 1
ATOM 700 N N . LEU A 1 111 ? -19.143 -2.806 -16.313 1.00 41.55 111 LEU A N 1
ATOM 701 C CA . LEU A 1 111 ? -20.228 -3.788 -16.384 1.00 41.35 111 LEU A CA 1
ATOM 702 C C . LEU A 1 111 ? -21.579 -3.165 -16.020 1.00 40.83 111 LEU A C 1
ATOM 703 O O . LEU A 1 111 ? -22.590 -3.447 -16.663 1.00 41.50 111 LEU A O 1
ATOM 708 N N . VAL A 1 112 ? -21.586 -2.350 -14.976 1.00 40.33 112 VAL A N 1
ATOM 709 C CA . VAL A 1 112 ? -22.798 -1.627 -14.552 1.00 40.40 112 VAL A CA 1
ATOM 710 C C . VAL A 1 112 ? -23.332 -0.743 -15.700 1.00 40.44 112 VAL A C 1
ATOM 711 O O . VAL A 1 112 ? -24.524 -0.786 -16.023 1.00 40.19 112 VAL A O 1
ATOM 715 N N . MET A 1 113 ? -22.433 -0.006 -16.343 1.00 39.85 113 MET A N 1
ATOM 716 C CA . MET A 1 113 ? -22.790 0.902 -17.447 1.00 40.51 113 MET A CA 1
ATOM 717 C C . MET A 1 113 ? -23.288 0.137 -18.668 1.00 40.98 113 MET A C 1
ATOM 718 O O . MET A 1 113 ? -24.096 0.643 -19.446 1.00 41.04 113 MET A O 1
ATOM 723 N N . HIS A 1 114 ? -22.786 -1.075 -18.844 1.00 41.72 114 HIS A N 1
ATOM 724 C CA . HIS A 1 114 ? -23.223 -1.917 -19.951 1.00 43.20 114 HIS A CA 1
ATOM 725 C C . HIS A 1 114 ? -24.628 -2.498 -19.799 1.00 42.87 114 HIS A C 1
ATOM 726 O O . HIS A 1 114 ? -25.160 -3.054 -20.754 1.00 43.03 114 HIS A O 1
ATOM 733 N N . GLY A 1 115 ? -25.209 -2.379 -18.609 1.00 43.47 115 GLY A N 1
ATOM 734 C CA . GLY A 1 115 ? -26.601 -2.775 -18.358 1.00 44.33 115 GLY A CA 1
ATOM 735 C C . GLY A 1 115 ? -26.788 -4.280 -18.202 1.00 45.02 115 GLY A C 1
ATOM 736 O O . GLY A 1 115 ? -27.905 -4.802 -18.363 1.00 44.68 115 GLY A O 1
ATOM 737 N N . VAL A 1 116 ? -25.698 -4.969 -17.853 1.00 44.91 116 VAL A N 1
ATOM 738 C CA . VAL A 1 116 ? -25.690 -6.423 -17.747 1.00 45.09 116 VAL A CA 1
ATOM 739 C C . VAL A 1 116 ? -26.442 -6.970 -16.517 1.00 45.07 116 VAL A C 1
ATOM 740 O O . VAL A 1 116 ? -26.779 -8.161 -16.479 1.00 44.80 116 VAL A O 1
ATOM 744 N N . PHE A 1 117 ? -26.688 -6.107 -15.528 1.00 44.15 117 PHE A N 1
ATOM 745 C CA . PHE A 1 117 ? -27.424 -6.468 -14.316 1.00 44.27 117 PHE A CA 1
ATOM 746 C C . PHE A 1 117 ? -28.799 -5.784 -14.284 1.00 44.94 117 PHE A C 1
ATOM 747 O O . PHE A 1 117 ? -28.925 -4.617 -14.663 1.00 44.40 117 PHE A O 1
ATOM 755 N N . PRO A 1 118 ? -29.840 -6.507 -13.829 1.00 45.73 118 PRO A N 1
ATOM 756 C CA . PRO A 1 118 ? -31.165 -5.878 -13.708 1.00 45.97 118 PRO A CA 1
ATOM 757 C C . PRO A 1 118 ? -31.148 -4.681 -12.749 1.00 46.18 118 PRO A C 1
ATOM 758 O O . PRO A 1 118 ? -30.592 -4.774 -11.653 1.00 46.21 118 PRO A O 1
ATOM 762 N N . GLY A 1 119 ? -31.728 -3.563 -13.186 1.00 46.20 119 GLY A N 1
ATOM 763 C CA . GLY A 1 119 ? -31.778 -2.341 -12.389 1.00 46.41 119 GLY A CA 1
ATOM 764 C C . GLY A 1 119 ? -30.662 -1.361 -12.707 1.00 46.52 119 GLY A C 1
ATOM 765 O O . GLY A 1 119 ? -30.706 -0.205 -12.290 1.00 46.86 119 GLY A O 1
ATOM 766 N N . SER A 1 120 ? -29.664 -1.809 -13.459 1.00 46.57 120 SER A N 1
ATOM 767 C CA . SER A 1 120 ? -28.523 -0.948 -13.793 1.00 46.90 120 SER A CA 1
ATOM 768 C C . SER A 1 120 ? -28.833 0.099 -14.869 1.00 47.60 120 SER A C 1
ATOM 769 O O . SER A 1 120 ? -28.002 0.976 -15.121 1.00 47.77 120 SER A O 1
ATOM 772 N N . ASP A 1 121 ? -30.017 0.031 -15.489 1.00 47.90 121 ASP A N 1
ATOM 773 C CA . ASP A 1 121 ? -30.414 1.054 -16.481 1.00 48.80 121 ASP A CA 1
ATOM 774 C C . ASP A 1 121 ? -30.995 2.349 -15.868 1.00 48.42 121 ASP A C 1
ATOM 775 O O . ASP A 1 121 ? -31.427 3.254 -16.589 1.00 49.83 121 ASP A O 1
ATOM 780 N N . ASP A 1 122 ? -30.965 2.435 -14.542 1.00 47.26 122 ASP A N 1
ATOM 781 C CA . ASP A 1 122 ? -31.471 3.569 -13.789 1.00 46.01 122 ASP A CA 1
ATOM 78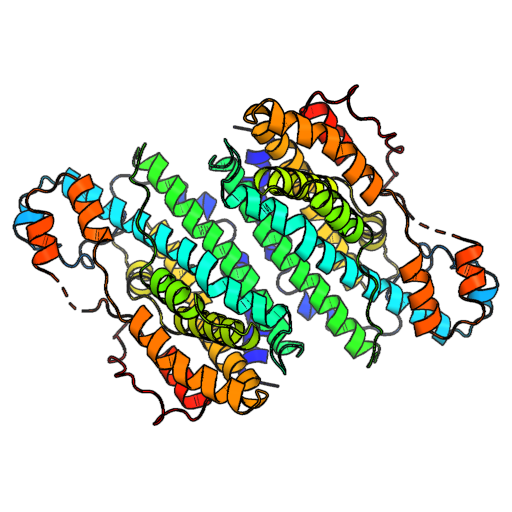2 C C . ASP A 1 122 ? -30.572 4.801 -13.978 1.00 44.93 122 ASP A C 1
ATOM 783 O O . ASP A 1 122 ? -29.363 4.725 -13.752 1.00 43.85 122 ASP A O 1
ATOM 788 N N . PRO A 1 123 ? -31.166 5.941 -14.389 1.00 44.04 123 PRO A N 1
ATOM 789 C CA . PRO A 1 123 ? -30.411 7.179 -14.596 1.00 42.60 123 PRO A CA 1
ATOM 790 C C . PRO A 1 123 ? -29.465 7.570 -13.437 1.00 41.73 123 PRO A C 1
ATOM 791 O O . PRO A 1 123 ? -28.350 7.999 -13.695 1.00 40.68 123 PRO A O 1
ATOM 795 N N . LEU A 1 124 ? -29.900 7.422 -12.186 1.00 40.92 124 LEU A N 1
ATOM 796 C CA . LEU A 1 124 ? -29.082 7.792 -11.034 1.00 40.72 124 LEU A CA 1
ATOM 797 C C . LEU A 1 124 ? -27.863 6.877 -10.803 1.00 40.37 124 LEU A C 1
ATOM 798 O O . LEU A 1 124 ? -26.759 7.343 -10.473 1.00 39.56 124 LEU A O 1
ATOM 803 N N . ILE A 1 125 ? -28.077 5.578 -10.938 1.00 39.98 125 ILE A N 1
ATOM 804 C CA . ILE A 1 125 ? -26.966 4.621 -10.913 1.00 39.15 125 ILE A CA 1
ATOM 805 C C . ILE A 1 125 ? -25.992 4.966 -12.037 1.00 38.73 125 ILE A C 1
ATOM 806 O O . ILE A 1 125 ? -24.787 5.084 -11.798 1.00 37.67 125 ILE A O 1
ATOM 811 N N . ARG A 1 126 ? -26.514 5.179 -13.242 1.00 38.10 126 ARG A N 1
ATOM 812 C CA . ARG A 1 126 ? -25.651 5.509 -14.389 1.00 38.47 126 ARG A CA 1
ATOM 813 C C . ARG A 1 126 ? -24.851 6.809 -14.203 1.00 37.90 126 ARG A C 1
ATOM 814 O O . ARG A 1 126 ? -23.676 6.870 -14.560 1.00 38.30 126 ARG A O 1
ATOM 822 N N . LYS A 1 127 ? -25.467 7.835 -13.632 1.00 36.65 127 LYS A N 1
ATOM 823 C CA . LYS A 1 127 ? -24.732 9.077 -13.385 1.00 36.82 127 LYS A CA 1
ATOM 824 C C . LYS A 1 127 ? -23.630 8.879 -12.361 1.00 36.42 127 LYS A C 1
ATOM 825 O O . LYS A 1 127 ? -22.506 9.347 -12.574 1.00 34.59 127 LYS A O 1
ATOM 831 N N . SER A 1 128 ? -23.941 8.187 -11.264 1.00 35.74 128 SER A N 1
ATOM 832 C CA . SER A 1 128 ? -22.965 8.065 -10.187 1.00 36.96 128 SER A CA 1
ATOM 833 C C . SER A 1 128 ? -21.768 7.228 -10.638 1.00 37.10 128 SER A C 1
ATOM 834 O O . SER A 1 128 ? -20.604 7.564 -10.350 1.00 38.60 128 SER A O 1
ATOM 837 N N . VAL A 1 129 ? -22.041 6.163 -11.379 1.00 37.02 129 VAL A N 1
ATOM 838 C CA . VAL A 1 129 ? -20.965 5.265 -11.819 1.00 36.67 129 VAL A CA 1
ATOM 839 C C . VAL A 1 129 ? -20.121 5.877 -12.948 1.00 36.57 129 VAL A C 1
ATOM 840 O O . VAL A 1 129 ? -18.905 5.682 -12.981 1.00 36.47 129 VAL A O 1
ATOM 844 N N . GLN A 1 130 ? -20.750 6.590 -13.884 1.00 36.09 130 GLN A N 1
ATOM 845 C CA . GLN A 1 130 ? -19.979 7.249 -14.960 1.00 35.34 130 GLN A CA 1
ATOM 846 C C . GLN A 1 130 ? -19.061 8.344 -14.404 1.00 34.84 130 GLN A C 1
ATOM 847 O O . GLN A 1 130 ? -17.926 8.484 -14.862 1.00 34.38 130 GLN A O 1
ATOM 853 N N . GLN A 1 131 ? -19.553 9.119 -13.430 1.00 34.14 131 GLN A N 1
ATOM 854 C CA . GLN A 1 131 ? -18.698 10.054 -12.697 1.00 34.71 131 GLN A CA 1
ATOM 855 C C . GLN A 1 131 ? -17.486 9.329 -12.084 1.00 34.65 131 GLN A C 1
ATOM 856 O O . GLN A 1 131 ? -16.373 9.802 -12.205 1.00 34.34 131 GLN A O 1
ATOM 862 N N . ALA A 1 132 ? -17.724 8.215 -11.406 1.00 34.90 132 ALA A N 1
ATOM 863 C CA . ALA A 1 132 ? -16.651 7.377 -10.853 1.00 35.59 132 ALA A CA 1
ATOM 864 C C . ALA A 1 132 ? -15.666 6.921 -11.934 1.00 35.03 132 ALA A C 1
ATOM 865 O O . ALA A 1 132 ? -14.461 6.872 -11.703 1.00 36.42 132 ALA A O 1
ATOM 867 N N . ILE A 1 133 ? -16.171 6.617 -13.128 1.00 35.14 133 ILE A N 1
ATOM 868 C CA . ILE A 1 133 ? -15.304 6.191 -14.243 1.00 34.42 133 ILE A CA 1
ATOM 869 C C . ILE A 1 133 ? -14.402 7.324 -14.709 1.00 34.55 133 ILE A C 1
ATOM 870 O O . ILE A 1 133 ? -13.231 7.090 -15.010 1.00 34.91 133 ILE A O 1
ATOM 875 N N . VAL A 1 134 ? -14.938 8.549 -14.750 1.00 33.58 134 VAL A N 1
ATOM 876 C CA . VAL A 1 134 ? -14.126 9.727 -15.037 1.00 34.02 134 VAL A CA 1
ATOM 877 C C . VAL A 1 134 ? -13.045 9.883 -13.962 1.00 34.25 134 VAL A C 1
ATOM 878 O O . VAL A 1 134 ? -11.877 10.151 -14.297 1.00 34.41 134 VAL A O 1
ATOM 882 N N . ASP A 1 135 ? -13.431 9.734 -12.692 1.00 34.29 135 ASP A N 1
ATOM 883 C CA . ASP A 1 135 ? -12.469 9.815 -11.575 1.00 35.45 135 ASP A CA 1
ATOM 884 C C . ASP A 1 135 ? -11.345 8.771 -11.740 1.00 35.89 135 ASP A C 1
ATOM 885 O O . ASP A 1 135 ? -10.169 9.110 -11.587 1.00 36.76 135 ASP A O 1
ATOM 890 N N . GLU A 1 136 ? -11.693 7.509 -12.010 1.00 36.19 136 GLU A N 1
ATOM 891 C CA . GLU A 1 136 ? -10.659 6.448 -12.167 1.00 36.36 136 GLU A CA 1
ATOM 892 C C . GLU A 1 136 ? -9.695 6.757 -13.319 1.00 36.55 136 GLU A C 1
ATOM 893 O O . GLU A 1 136 ? -8.498 6.486 -13.202 1.00 37.06 136 GLU A O 1
ATOM 899 N N . SER A 1 137 ? -10.204 7.319 -14.423 1.00 35.49 137 SER A N 1
ATOM 900 C CA . SER A 1 137 ? -9.336 7.786 -15.516 1.00 36.22 137 SER A CA 1
ATOM 901 C C . SER A 1 137 ? -8.304 8.817 -15.077 1.00 34.71 137 SER A C 1
ATOM 902 O O . SER A 1 137 ? -7.160 8.801 -15.525 1.00 35.04 137 SER A O 1
ATOM 905 N N . PHE A 1 138 ? -8.740 9.758 -14.269 1.00 34.54 138 PHE A N 1
ATOM 906 C CA . PHE A 1 138 ? -7.865 10.792 -13.768 1.00 35.33 138 PHE A CA 1
ATOM 907 C C . PHE A 1 138 ? -6.912 10.227 -12.703 1.00 35.01 138 PHE A C 1
ATOM 908 O O . PHE A 1 138 ? -5.751 10.625 -12.643 1.00 34.18 138 PHE A O 1
ATOM 916 N N . HIS A 1 139 ? -7.396 9.315 -11.871 1.00 35.68 139 HIS A N 1
ATOM 917 C CA . HIS A 1 139 ? -6.492 8.630 -10.928 1.00 36.67 139 HIS A CA 1
ATOM 918 C C . HIS A 1 139 ? -5.329 7.957 -11.642 1.00 36.16 139 HIS A C 1
ATOM 919 O O . HIS A 1 139 ? -4.173 8.159 -11.270 1.00 36.27 139 HIS A O 1
ATOM 926 N N . THR A 1 140 ? -5.636 7.218 -12.697 1.00 35.71 140 THR A N 1
ATOM 927 C CA . THR A 1 140 ? -4.638 6.594 -13.518 1.00 36.26 140 THR A CA 1
ATOM 928 C C . THR A 1 140 ? -3.658 7.647 -14.064 1.00 36.72 140 THR A C 1
ATOM 929 O O . THR A 1 140 ? -2.434 7.431 -14.066 1.00 37.01 140 THR A O 1
ATOM 933 N N . TYR A 1 141 ? -4.196 8.761 -14.550 1.00 36.38 141 TYR A N 1
ATOM 934 C CA . TYR A 1 141 ? -3.361 9.902 -14.991 1.00 35.85 141 TYR A CA 1
ATOM 935 C C . TYR A 1 141 ? -2.398 10.408 -13.910 1.00 35.83 141 TYR A C 1
ATOM 936 O O . TYR A 1 141 ? -1.203 10.515 -14.168 1.00 35.31 141 TYR A O 1
ATOM 945 N N . MET A 1 142 ? -2.915 10.698 -12.721 1.00 36.01 142 MET A N 1
ATOM 946 C CA . MET A 1 142 ? -2.094 11.208 -11.612 1.00 37.86 142 MET A CA 1
ATOM 947 C C . MET A 1 142 ? -0.973 10.247 -11.233 1.00 37.57 142 MET A C 1
ATOM 948 O O . MET A 1 142 ? 0.161 10.672 -11.062 1.00 37.55 142 MET A O 1
ATOM 953 N N . HIS A 1 143 ? -1.308 8.961 -11.054 1.00 37.51 143 HIS A N 1
ATOM 954 C CA . HIS A 1 143 ? -0.327 7.925 -10.646 1.00 37.87 143 HIS A CA 1
ATOM 955 C C . HIS A 1 143 ? 0.711 7.610 -11.728 1.00 37.48 143 HIS A C 1
ATOM 956 O O . HIS A 1 143 ? 1.871 7.314 -11.425 1.00 36.10 143 HIS A O 1
ATOM 963 N N . MET A 1 144 ? 0.293 7.709 -12.990 1.00 38.35 144 MET A N 1
ATOM 964 C CA . MET A 1 144 ? 1.182 7.573 -14.126 1.00 40.96 144 MET A CA 1
ATOM 965 C C . MET A 1 144 ? 2.195 8.724 -14.158 1.00 40.01 144 MET A C 1
ATOM 966 O O . MET A 1 144 ? 3.393 8.500 -14.358 1.00 39.65 144 MET A O 1
ATOM 971 N N . LEU A 1 145 ? 1.701 9.946 -13.959 1.00 40.55 145 LEU A N 1
ATOM 972 C CA . LEU A 1 145 ? 2.559 11.138 -13.807 1.00 40.82 145 LEU A CA 1
ATOM 973 C C . LEU A 1 145 ? 3.557 10.952 -12.674 1.00 40.14 145 LEU A C 1
ATOM 974 O O . LEU A 1 145 ? 4.732 11.252 -12.842 1.00 40.22 145 LEU A O 1
ATOM 979 N N . ALA A 1 146 ? 3.089 10.466 -11.526 1.00 39.13 146 ALA A N 1
ATOM 980 C CA . ALA A 1 146 ? 3.971 10.258 -10.354 1.00 39.99 146 ALA A CA 1
ATOM 981 C C . ALA A 1 146 ? 5.152 9.330 -10.672 1.00 39.51 146 ALA A C 1
ATOM 982 O O . ALA A 1 146 ? 6.292 9.611 -10.285 1.00 40.17 146 ALA A O 1
ATOM 984 N N . ILE A 1 147 ? 4.875 8.247 -11.395 1.00 38.59 147 ILE A N 1
ATOM 985 C CA . ILE A 1 147 ? 5.903 7.281 -11.798 1.00 38.72 147 ILE A CA 1
ATOM 986 C C . ILE A 1 147 ? 6.883 7.918 -12.752 1.00 38.53 147 ILE A C 1
ATOM 987 O O . ILE A 1 147 ? 8.102 7.811 -12.553 1.00 38.59 147 ILE A O 1
ATOM 992 N N . ASP A 1 148 ? 6.366 8.576 -13.794 1.00 38.05 148 ASP A N 1
ATOM 993 C CA . ASP A 1 148 ? 7.246 9.155 -14.809 1.00 39.16 148 ASP A CA 1
ATOM 994 C C . ASP A 1 148 ? 8.141 10.248 -14.229 1.00 38.07 148 ASP A C 1
ATOM 995 O O . ASP A 1 148 ? 9.345 10.280 -14.503 1.00 37.58 148 ASP A O 1
ATOM 1000 N N . ARG A 1 149 ? 7.563 11.135 -13.424 1.00 37.05 149 ARG A N 1
ATOM 1001 C CA . ARG A 1 149 ? 8.346 12.216 -12.824 1.00 37.71 149 ARG A CA 1
ATOM 1002 C C . ARG A 1 149 ? 9.398 11.670 -11.862 1.00 37.32 149 ARG A C 1
ATOM 1003 O O . ARG A 1 149 ? 10.526 12.161 -11.816 1.00 37.80 149 ARG A O 1
ATOM 1011 N N . THR A 1 150 ? 9.030 10.647 -11.092 1.00 35.98 150 THR A N 1
ATOM 1012 C CA . THR A 1 150 ? 9.953 10.079 -10.125 1.00 35.00 150 THR A CA 1
ATOM 1013 C C . THR A 1 150 ? 11.120 9.434 -10.840 1.00 35.71 150 THR A C 1
ATOM 1014 O O . THR A 1 150 ? 12.278 9.677 -10.473 1.00 36.33 150 THR A O 1
ATOM 1018 N N . ARG A 1 151 ? 10.819 8.645 -11.866 1.00 36.55 151 ARG A N 1
ATOM 1019 C CA . ARG A 1 151 ? 11.831 7.908 -12.611 1.00 38.25 151 ARG A CA 1
ATOM 1020 C C . ARG A 1 151 ? 12.811 8.853 -13.295 1.00 38.98 151 ARG A C 1
ATOM 1021 O O . ARG A 1 151 ? 14.011 8.612 -13.294 1.00 39.65 151 ARG A O 1
ATOM 1029 N N . GLU A 1 152 ? 12.298 9.937 -13.868 1.00 39.65 152 GLU A N 1
ATOM 1030 C CA . GLU A 1 152 ? 13.169 10.929 -14.481 1.00 40.52 152 GLU A CA 1
ATOM 1031 C C . GLU A 1 152 ? 14.061 11.637 -13.441 1.00 40.37 152 GLU A C 1
ATOM 1032 O O . GLU A 1 152 ? 15.280 11.682 -13.602 1.00 39.99 152 GLU A O 1
ATOM 1038 N N . LEU A 1 153 ? 13.446 12.159 -12.377 1.00 39.85 153 LEU A N 1
ATOM 1039 C CA . LEU A 1 153 ? 14.152 12.950 -11.361 1.00 40.24 153 LEU A CA 1
ATOM 1040 C C . LEU A 1 153 ? 15.110 12.149 -10.459 1.00 40.35 153 LEU A C 1
ATOM 1041 O O . LEU A 1 153 ? 16.163 12.658 -10.032 1.00 39.67 153 LEU A O 1
ATOM 1046 N N . ARG A 1 154 ? 14.762 10.891 -10.204 1.00 40.06 154 ARG A N 1
ATOM 1047 C CA . ARG A 1 154 ? 15.637 9.975 -9.483 1.00 40.41 154 ARG A CA 1
ATOM 1048 C C . ARG A 1 154 ? 16.638 9.257 -10.399 1.00 41.40 154 ARG A C 1
ATOM 1049 O O . ARG A 1 154 ? 17.481 8.502 -9.911 1.00 41.01 154 ARG A O 1
ATOM 1057 N N . LYS A 1 155 ? 16.547 9.516 -11.708 1.00 42.49 155 LYS A N 1
ATOM 1058 C CA . LYS A 1 155 ? 17.411 8.897 -12.730 1.00 44.58 155 LYS A CA 1
ATOM 1059 C C . LYS A 1 155 ? 17.340 7.366 -12.676 1.00 45.66 155 LYS A C 1
ATOM 1060 O O . LYS A 1 155 ? 18.361 6.678 -12.661 1.00 45.06 155 LYS A O 1
ATOM 1066 N N . ILE A 1 156 ? 16.116 6.850 -12.622 1.00 47.54 156 ILE A N 1
ATOM 1067 C CA . ILE A 1 156 ? 15.867 5.423 -12.633 1.00 50.01 156 ILE A CA 1
ATOM 1068 C C . ILE A 1 156 ? 15.634 5.057 -14.081 1.00 52.03 156 ILE A C 1
ATOM 1069 O O . ILE A 1 156 ? 14.536 5.244 -14.619 1.00 52.72 156 ILE A O 1
ATOM 1074 N N . SER A 1 157 ? 16.682 4.550 -14.712 1.00 54.48 157 SER A N 1
ATOM 1075 C CA . SER A 1 157 ? 16.654 4.200 -16.123 1.00 56.70 157 SER A CA 1
ATOM 1076 C C . SER A 1 157 ? 15.845 2.927 -16.355 1.00 58.23 157 SER A C 1
ATOM 1077 O O . SER A 1 157 ? 14.962 2.889 -17.225 1.00 58.77 157 SER A O 1
ATOM 1080 N N . GLU A 1 158 ? 16.142 1.889 -15.575 1.00 59.82 158 GLU A N 1
ATOM 1081 C CA . GLU A 1 158 ? 15.473 0.603 -15.751 1.00 61.25 158 GLU A CA 1
ATOM 1082 C C . GLU A 1 158 ? 14.959 0.001 -14.446 1.00 61.84 158 GLU A C 1
ATOM 1083 O O . GLU A 1 158 ? 15.474 0.294 -13.364 1.00 62.33 158 GLU A O 1
ATOM 1089 N N . ARG A 1 159 ? 13.943 -0.851 -14.566 1.00 62.25 159 ARG A N 1
ATOM 1090 C CA . ARG A 1 159 ? 13.256 -1.412 -13.414 1.00 62.38 159 ARG A CA 1
ATOM 1091 C C . ARG A 1 159 ? 12.521 -2.698 -13.800 1.00 62.85 159 ARG A C 1
ATOM 1092 O O . ARG A 1 159 ? 11.727 -2.690 -14.741 1.00 62.81 159 ARG A O 1
ATOM 1100 N N . PRO A 1 160 ? 12.787 -3.801 -13.072 1.00 63.36 160 PRO A N 1
ATOM 1101 C CA . PRO A 1 160 ? 12.242 -5.139 -13.344 1.00 63.81 160 PRO A CA 1
ATOM 1102 C C . PRO A 1 160 ? 10.726 -5.160 -13.541 1.00 64.18 160 PRO A C 1
ATOM 1103 O O . PRO A 1 160 ? 10.002 -4.555 -12.747 1.00 64.2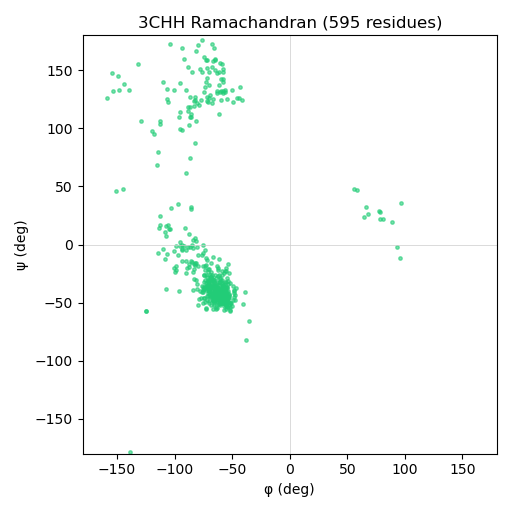0 160 PRO A O 1
ATOM 1107 N N . PRO A 1 161 ? 10.247 -5.843 -14.606 1.00 64.59 161 PRO A N 1
ATOM 1108 C CA . PRO A 1 161 ? 8.806 -5.948 -14.870 1.00 64.71 161 PRO A CA 1
ATOM 1109 C C . PRO A 1 161 ? 8.121 -6.665 -13.712 1.00 64.64 161 PRO A C 1
ATOM 1110 O O . PRO A 1 161 ? 8.342 -7.862 -13.494 1.00 65.17 161 PRO A O 1
ATOM 1114 N N . GLN A 1 162 ? 7.307 -5.918 -12.980 1.00 64.28 162 GLN A N 1
ATOM 1115 C CA . GLN A 1 162 ? 6.850 -6.315 -11.647 1.00 63.91 162 GLN A CA 1
ATOM 1116 C C . GLN A 1 162 ? 5.793 -7.431 -11.646 1.00 62.95 162 GLN A C 1
ATOM 1117 O O . GLN A 1 162 ? 5.158 -7.693 -12.677 1.00 63.38 162 GLN A O 1
ATOM 1123 N N . PRO A 1 163 ? 5.607 -8.100 -10.490 1.00 61.60 163 PRO A N 1
ATOM 1124 C CA . PRO A 1 163 ? 4.742 -9.277 -10.503 1.00 60.13 163 PRO A CA 1
ATOM 1125 C C . PRO A 1 163 ? 3.258 -8.919 -10.633 1.00 58.54 163 PRO A C 1
ATOM 1126 O O . PRO A 1 163 ? 2.856 -7.791 -10.343 1.00 58.24 163 PRO A O 1
ATOM 1130 N N . GLU A 1 164 ? 2.470 -9.889 -11.085 1.00 56.70 164 GLU A N 1
ATOM 1131 C CA . GLU A 1 164 ? 1.013 -9.778 -11.156 1.00 54.81 164 GLU A CA 1
ATOM 1132 C C . GLU A 1 164 ? 0.429 -9.478 -9.768 1.00 53.19 164 GLU A C 1
ATOM 1133 O O . GLU A 1 164 ? 0.933 -9.975 -8.761 1.00 53.07 164 GLU A O 1
ATOM 1139 N N . LEU A 1 165 ? -0.610 -8.642 -9.707 1.00 51.50 165 LEU A N 1
ATOM 1140 C CA . LEU A 1 165 ? -1.310 -8.418 -8.451 1.00 49.40 165 LEU A CA 1
ATOM 1141 C C . LEU A 1 165 ? -1.857 -9.714 -7.885 1.00 48.58 165 LEU A C 1
ATOM 1142 O O . LEU A 1 165 ? -2.548 -10.463 -8.580 1.00 48.50 165 LEU A O 1
ATOM 1147 N N . VAL A 1 166 ? -1.582 -9.959 -6.611 1.00 46.78 166 VAL A N 1
ATOM 1148 C CA . VAL A 1 166 ? -2.182 -11.086 -5.925 1.00 45.37 166 VAL A CA 1
ATOM 1149 C C . VAL A 1 166 ? -3.721 -11.040 -6.005 1.00 44.32 166 VAL A C 1
ATOM 1150 O O . VAL A 1 166 ? -4.374 -12.072 -6.140 1.00 43.78 166 VAL A O 1
ATOM 1154 N N . THR A 1 167 ? -4.294 -9.843 -5.934 1.00 42.62 167 THR A N 1
ATOM 1155 C CA . THR A 1 167 ? -5.746 -9.705 -6.038 1.00 41.25 167 THR A CA 1
ATOM 1156 C C . THR A 1 167 ? -6.254 -10.121 -7.426 1.00 40.68 167 THR A C 1
ATOM 1157 O O . THR A 1 167 ? -7.272 -10.782 -7.531 1.00 40.49 167 THR A O 1
ATOM 1161 N N . TYR A 1 168 ? -5.535 -9.736 -8.478 1.00 40.38 168 TYR A N 1
ATOM 1162 C CA . TYR A 1 168 ? -5.930 -10.067 -9.845 1.00 40.83 168 TYR A CA 1
ATOM 1163 C C . TYR A 1 168 ? -5.690 -11.541 -10.162 1.00 40.92 168 TYR A C 1
ATOM 1164 O O . TYR A 1 168 ? -6.488 -12.141 -10.878 1.00 40.48 168 TYR A O 1
ATOM 1173 N N . ARG A 1 169 ? -4.596 -12.108 -9.637 1.00 40.82 169 ARG A N 1
ATOM 1174 C CA . ARG A 1 169 ? -4.326 -13.549 -9.772 1.00 41.53 169 ARG A CA 1
ATOM 1175 C C . ARG A 1 169 ? -5.466 -14.377 -9.204 1.00 40.60 169 ARG A C 1
ATOM 1176 O O . ARG A 1 169 ? -5.877 -15.368 -9.808 1.00 40.27 169 ARG A O 1
ATOM 1184 N N . ARG A 1 170 ? -5.969 -13.974 -8.039 1.00 39.89 170 ARG A N 1
ATOM 1185 C CA . ARG A 1 170 ? -7.102 -14.666 -7.430 1.00 39.76 170 ARG A CA 1
ATOM 1186 C C . ARG A 1 170 ? -8.340 -14.540 -8.319 1.00 38.65 170 ARG A C 1
ATOM 1187 O O . ARG A 1 170 ? -9.004 -15.525 -8.574 1.00 37.47 170 ARG A O 1
ATOM 1195 N N . LEU A 1 171 ? -8.623 -13.331 -8.807 1.00 38.35 171 LEU A N 1
ATOM 1196 C CA . LEU A 1 171 ? -9.772 -13.088 -9.690 1.00 38.28 171 LEU A CA 1
ATOM 1197 C C . LEU A 1 171 ? -9.749 -13.983 -10.925 1.00 38.00 171 LEU A C 1
ATOM 1198 O O . LEU A 1 171 ? -10.742 -14.634 -11.257 1.00 36.35 171 LEU A O 1
ATOM 1203 N N . ARG A 1 172 ? -8.624 -13.977 -11.627 1.00 38.05 172 ARG A N 1
ATOM 1204 C CA . ARG A 1 172 ? -8.521 -14.730 -12.872 1.00 39.31 172 ARG A CA 1
ATOM 1205 C C . ARG A 1 172 ? -8.663 -16.227 -12.666 1.00 39.05 172 ARG A C 1
ATOM 1206 O O . ARG A 1 172 ? -9.194 -16.918 -13.526 1.00 39.21 172 ARG A O 1
ATOM 1214 N N . ARG A 1 173 ? -8.209 -16.714 -11.518 1.00 39.46 173 ARG A N 1
ATOM 1215 C CA . ARG A 1 173 ? -8.330 -18.139 -11.184 1.00 40.47 173 ARG A CA 1
ATOM 1216 C C . ARG A 1 173 ? -9.783 -18.528 -10.866 1.00 40.16 173 ARG A C 1
ATOM 1217 O O . ARG A 1 173 ? -10.227 -19.628 -11.212 1.00 39.25 173 ARG A O 1
ATOM 1225 N N . VAL A 1 174 ? -10.512 -17.623 -10.210 1.00 40.23 174 VAL A N 1
ATOM 1226 C CA . VAL A 1 174 ? -11.936 -17.820 -9.951 1.00 40.60 174 VAL A CA 1
ATOM 1227 C C . VAL A 1 174 ? -12.687 -17.900 -11.281 1.00 40.45 174 VAL A C 1
ATOM 1228 O O . VAL A 1 174 ? -13.524 -18.772 -11.467 1.00 40.25 174 VAL A O 1
ATOM 1232 N N . LEU A 1 175 ? -12.376 -16.979 -12.194 1.00 40.55 175 LEU A N 1
ATOM 1233 C CA . LEU A 1 175 ? -13.094 -16.855 -13.464 1.00 40.87 175 LEU A CA 1
ATOM 1234 C C . LEU A 1 175 ? -12.785 -17.983 -14.461 1.00 41.33 175 LEU A C 1
ATOM 1235 O O . LEU A 1 175 ? -13.625 -18.300 -15.311 1.00 41.47 175 LEU A O 1
ATOM 1240 N N . ALA A 1 176 ? -11.594 -18.580 -14.335 1.00 41.57 176 ALA A N 1
ATOM 1241 C CA . ALA A 1 176 ? -11.006 -19.457 -15.366 1.00 42.44 176 ALA A CA 1
ATOM 1242 C C . ALA A 1 176 ? -11.891 -20.604 -15.838 1.00 43.02 176 ALA A C 1
ATOM 1243 O O . ALA A 1 176 ? -11.949 -20.893 -17.040 1.00 43.65 176 ALA A O 1
ATOM 1245 N N . ASP A 1 177 ? -12.541 -21.282 -14.896 1.00 43.43 177 ASP A N 1
ATOM 1246 C CA . ASP A 1 177 ? -13.383 -22.433 -15.233 1.00 43.79 177 ASP A CA 1
ATOM 1247 C C . ASP A 1 177 ? -14.863 -22.162 -14.975 1.00 43.38 177 ASP A C 1
ATOM 1248 O O . ASP A 1 177 ? -15.635 -23.105 -14.768 1.00 43.91 177 ASP A O 1
ATOM 1253 N N . MET A 1 178 ? -15.251 -20.886 -14.995 1.00 42.44 178 MET A N 1
ATOM 1254 C CA . MET A 1 178 ? -16.657 -20.509 -14.870 1.00 41.71 178 MET A CA 1
ATOM 1255 C C . MET A 1 178 ? -17.398 -20.529 -16.199 1.00 40.37 178 MET A C 1
ATOM 1256 O O . MET A 1 178 ? -17.181 -19.658 -17.046 1.00 39.93 178 MET A O 1
ATOM 1261 N N . PRO A 1 179 ? -18.301 -21.508 -16.365 1.00 39.02 179 PRO A N 1
ATOM 1262 C CA . PRO A 1 179 ? -19.050 -21.739 -17.594 1.00 38.47 179 PRO A CA 1
ATOM 1263 C C . PRO A 1 179 ? -19.854 -20.549 -18.107 1.00 37.79 179 PRO A C 1
ATOM 1264 O O . PRO A 1 179 ? -19.854 -20.292 -19.312 1.00 37.24 179 PRO A O 1
ATOM 1268 N N . GLU A 1 180 ? -20.534 -19.841 -17.205 1.00 37.62 180 GLU A N 1
ATOM 1269 C CA . GLU A 1 180 ? -21.558 -18.879 -17.609 1.00 38.02 180 GLU A CA 1
ATOM 1270 C C . GLU A 1 180 ? -21.121 -17.435 -17.453 1.00 37.51 180 GLU A C 1
ATOM 1271 O O . GLU A 1 180 ? -20.581 -17.039 -16.415 1.00 36.96 180 GLU A O 1
ATOM 1277 N N . GLN A 1 181 ? -21.384 -16.646 -18.490 1.00 37.39 181 GLN A N 1
ATOM 1278 C CA . GLN A 1 181 ? -21.061 -15.238 -18.462 1.00 37.55 181 GLN A CA 1
ATOM 1279 C C . GLN A 1 181 ? -21.745 -14.536 -17.300 1.00 37.17 181 GLN A C 1
ATOM 1280 O O . GLN A 1 181 ? -21.125 -13.696 -16.650 1.00 36.53 181 GLN A O 1
ATOM 1286 N N . TRP A 1 182 ? -23.007 -14.878 -17.028 1.00 36.40 182 TRP A N 1
ATOM 1287 C CA . TRP A 1 182 ? -23.730 -14.180 -15.952 1.00 36.17 182 TRP A CA 1
ATOM 1288 C C . TRP A 1 182 ? -23.009 -14.297 -14.613 1.00 35.92 182 TRP A C 1
ATOM 1289 O O . TRP A 1 182 ? -23.013 -13.339 -13.824 1.00 35.41 182 TRP A O 1
ATOM 1300 N N . GLU A 1 183 ? -22.398 -15.461 -14.357 1.00 35.96 183 GLU A N 1
ATOM 1301 C CA . GLU A 1 183 ? -21.653 -15.659 -13.115 1.00 36.50 183 GLU A CA 1
ATOM 1302 C C . GLU A 1 183 ? -20.297 -14.957 -13.112 1.00 35.93 183 GLU A C 1
ATOM 1303 O O . GLU A 1 183 ? -19.890 -14.412 -12.084 1.00 35.12 183 GLU A O 1
ATOM 1309 N N . ARG A 1 184 ? -19.596 -14.973 -14.248 1.00 35.72 184 ARG A N 1
ATOM 1310 C CA . ARG A 1 184 ? -18.367 -14.176 -14.390 1.00 36.64 184 ARG A CA 1
ATOM 1311 C C . ARG A 1 184 ? -18.620 -12.671 -14.157 1.00 36.31 184 ARG A C 1
ATOM 1312 O O . ARG A 1 184 ? -17.815 -11.990 -13.521 1.00 36.84 184 ARG A O 1
ATOM 1320 N N . ASP A 1 185 ? -19.750 -12.165 -14.649 1.00 36.04 185 ASP A N 1
ATOM 1321 C CA . ASP A 1 185 ? -20.151 -10.782 -14.411 1.00 36.79 185 ASP A CA 1
ATOM 1322 C C . ASP A 1 185 ? -20.322 -10.479 -12.918 1.00 36.03 185 ASP A C 1
ATOM 1323 O O . ASP A 1 185 ? -19.900 -9.447 -12.456 1.00 35.58 185 ASP A O 1
ATOM 1328 N N . ILE A 1 186 ? -20.949 -11.392 -12.181 1.00 36.15 186 ILE A N 1
ATOM 1329 C CA . ILE A 1 186 ? -21.081 -11.254 -10.732 1.00 35.48 186 ILE A CA 1
ATOM 1330 C C . ILE A 1 186 ? -19.699 -11.182 -10.068 1.00 34.46 186 ILE A C 1
ATOM 1331 O O . ILE A 1 186 ? -19.445 -10.263 -9.281 1.00 33.64 186 ILE A O 1
ATOM 1336 N N . ALA A 1 187 ? -18.811 -12.132 -10.392 1.00 33.55 187 ALA A N 1
ATOM 1337 C CA . ALA A 1 187 ? -17.445 -12.140 -9.818 1.00 33.25 187 ALA A CA 1
ATOM 1338 C C . ALA A 1 187 ? -16.699 -10.840 -10.066 1.00 33.65 187 ALA A C 1
ATOM 1339 O O . ALA A 1 187 ? -16.080 -10.293 -9.155 1.00 34.01 187 ALA A O 1
ATOM 1341 N N . VAL A 1 188 ? -16.766 -10.343 -11.299 1.00 33.34 188 VAL A N 1
ATOM 1342 C CA . VAL A 1 188 ? -16.107 -9.074 -11.665 1.00 33.68 188 VAL A CA 1
ATOM 1343 C C . VAL A 1 188 ? -16.670 -7.898 -10.848 1.00 33.90 188 VAL A C 1
ATOM 1344 O O . VAL A 1 188 ? -15.913 -7.102 -10.315 1.00 34.36 188 VAL A O 1
ATOM 1348 N N . LEU A 1 189 ? -17.999 -7.810 -10.762 1.00 34.62 189 LEU A N 1
ATOM 1349 C CA . LEU A 1 189 ? -18.699 -6.810 -9.935 1.00 34.54 189 LEU A CA 1
ATOM 1350 C C . LEU A 1 189 ? -18.245 -6.861 -8.468 1.00 34.04 189 LEU A C 1
ATOM 1351 O O . LEU A 1 189 ? -17.900 -5.822 -7.875 1.00 34.24 189 LEU A O 1
ATOM 1356 N N . VAL A 1 190 ? -18.291 -8.050 -7.871 1.00 33.51 190 VAL A N 1
ATOM 1357 C CA . VAL A 1 190 ? -17.894 -8.224 -6.470 1.00 33.85 190 VAL A CA 1
ATOM 1358 C C . VAL A 1 190 ? -16.417 -7.865 -6.215 1.00 34.54 190 VAL A C 1
ATOM 1359 O O . VAL A 1 190 ? -16.103 -7.173 -5.234 1.00 34.33 190 VAL A O 1
ATOM 1363 N N . TRP A 1 191 ? -15.524 -8.278 -7.108 1.00 34.35 191 TRP A N 1
ATOM 1364 C CA . TRP A 1 191 ? -14.099 -7.931 -6.963 1.00 34.88 191 TRP A CA 1
ATOM 1365 C C . TRP A 1 191 ? -13.895 -6.425 -7.021 1.00 34.90 191 TRP A C 1
ATOM 1366 O O . TRP A 1 191 ? -13.165 -5.838 -6.207 1.00 34.55 191 TRP A O 1
ATOM 1377 N N . GLY A 1 192 ? -14.551 -5.777 -7.984 1.00 35.34 192 GLY A N 1
ATOM 1378 C CA . GLY A 1 192 ? -14.509 -4.316 -8.070 1.00 35.39 192 GLY A CA 1
ATOM 1379 C C . GLY A 1 192 ? -15.123 -3.618 -6.863 1.00 35.79 192 GLY A C 1
ATOM 1380 O O . GLY A 1 192 ? -14.575 -2.616 -6.356 1.00 34.93 192 GLY A O 1
ATOM 1381 N N . ALA A 1 193 ? -16.240 -4.166 -6.378 1.00 35.32 193 ALA A N 1
ATOM 1382 C CA . ALA A 1 193 ? -16.926 -3.599 -5.218 1.00 35.08 193 ALA A CA 1
ATOM 1383 C C . ALA A 1 193 ? -16.036 -3.669 -3.976 1.00 35.37 193 ALA A C 1
ATOM 1384 O O . ALA A 1 193 ? -15.925 -2.703 -3.223 1.00 35.32 193 ALA A O 1
ATOM 1386 N N . VAL A 1 194 ? -15.382 -4.804 -3.774 1.00 35.61 194 VAL A N 1
ATOM 1387 C CA . VAL A 1 194 ? -14.493 -4.953 -2.630 1.00 36.39 194 VAL A CA 1
ATOM 1388 C C . VAL A 1 194 ? -13.281 -4.002 -2.723 1.00 36.87 194 VAL A C 1
ATOM 1389 O O . VAL A 1 194 ? -12.926 -3.334 -1.741 1.00 36.99 194 VAL A O 1
ATOM 1393 N N . ALA A 1 195 ? -12.675 -3.927 -3.902 1.00 36.75 195 ALA A N 1
ATOM 1394 C CA . ALA A 1 195 ? -11.569 -3.008 -4.150 1.00 38.42 195 ALA A CA 1
ATOM 1395 C C . ALA A 1 195 ? -11.922 -1.552 -3.806 1.00 39.66 195 ALA A C 1
ATOM 1396 O O . ALA A 1 195 ? -11.078 -0.795 -3.316 1.00 40.18 195 ALA A O 1
ATOM 1398 N N . GLU A 1 196 ? -13.168 -1.165 -4.068 1.00 39.74 196 GLU A N 1
ATOM 1399 C CA . GLU A 1 196 ? -13.585 0.235 -3.941 1.00 40.55 196 GLU A CA 1
ATOM 1400 C C . GLU A 1 196 ? -14.109 0.577 -2.546 1.00 41.01 196 GLU A C 1
ATOM 1401 O O . GLU A 1 196 ? -14.220 1.756 -2.190 1.00 41.89 196 GLU A O 1
ATOM 1407 N N . THR A 1 197 ? -14.393 -0.448 -1.741 1.00 40.69 197 THR A N 1
ATOM 1408 C CA . THR A 1 197 ? -14.876 -0.241 -0.385 1.00 41.44 197 THR A CA 1
ATOM 1409 C C . THR A 1 197 ? -13.855 -0.619 0.691 1.00 42.52 197 THR A C 1
ATOM 1410 O O . THR A 1 197 ? -14.126 -0.425 1.875 1.00 42.90 197 THR A O 1
ATOM 1414 N N . CYS A 1 198 ? -12.699 -1.159 0.285 1.00 42.86 198 CYS A N 1
ATOM 1415 C CA . CYS A 1 198 ? -11.648 -1.568 1.226 1.00 44.48 198 CYS A CA 1
ATOM 1416 C C . CYS A 1 198 ? -10.382 -0.760 0.965 1.00 44.82 198 CYS A C 1
ATOM 1417 O O . CYS A 1 198 ? -9.572 -1.126 0.109 1.00 45.26 198 CYS A O 1
ATOM 1420 N N . ILE A 1 199 ? -10.223 0.325 1.721 1.00 44.70 199 ILE A N 1
ATOM 1421 C CA . ILE A 1 199 ? -9.223 1.349 1.439 1.00 44.22 199 ILE A CA 1
ATOM 1422 C C . ILE A 1 199 ? -7.824 0.890 1.856 1.00 43.80 199 ILE A C 1
ATOM 1423 O O . ILE A 1 199 ? -7.604 0.512 3.020 1.00 42.56 199 ILE A O 1
ATOM 1428 N N . ASN A 1 200 ? -6.895 0.918 0.897 1.00 43.63 200 ASN A N 1
ATOM 1429 C CA . ASN A 1 200 ? -5.488 0.584 1.134 1.00 44.10 200 ASN A CA 1
ATOM 1430 C C . ASN A 1 200 ? -4.948 1.470 2.234 1.00 43.45 200 ASN A C 1
ATOM 1431 O O . ASN A 1 200 ? -5.134 2.690 2.199 1.00 43.36 200 ASN A O 1
ATOM 1436 N N . ALA A 1 201 ? -4.281 0.856 3.204 1.00 42.50 201 ALA A N 1
ATOM 1437 C CA . ALA A 1 201 ? -3.648 1.599 4.296 1.00 41.54 201 ALA A CA 1
ATOM 1438 C C . ALA A 1 201 ? -2.634 2.606 3.753 1.00 40.85 201 ALA A C 1
ATOM 1439 O O . ALA A 1 201 ? -2.528 3.702 4.282 1.00 40.52 201 ALA A O 1
ATOM 1441 N N . LEU A 1 202 ? -1.931 2.244 2.680 1.00 40.49 202 LEU A N 1
ATOM 1442 C CA . LEU A 1 202 ? -0.910 3.127 2.080 1.00 40.62 202 LEU A CA 1
ATOM 1443 C C . LEU A 1 202 ? -1.539 4.383 1.497 1.00 40.44 202 LEU A C 1
ATOM 1444 O O . LEU A 1 202 ? -0.949 5.469 1.587 1.00 40.85 202 LEU A O 1
ATOM 1449 N N . LEU A 1 203 ? -2.742 4.263 0.937 1.00 40.14 203 LEU A N 1
ATOM 1450 C CA . LEU A 1 203 ? -3.436 5.461 0.410 1.00 40.23 203 LEU A CA 1
ATOM 1451 C C . LEU A 1 203 ? -3.610 6.513 1.509 1.00 39.86 203 LEU A C 1
ATOM 1452 O O . LEU A 1 203 ? -3.263 7.689 1.318 1.00 39.67 203 LEU A O 1
ATOM 1457 N N . ALA A 1 204 ? -4.145 6.088 2.650 1.00 39.12 204 ALA A N 1
ATOM 1458 C CA . ALA A 1 204 ? -4.449 7.002 3.730 1.00 38.56 204 ALA A CA 1
ATOM 1459 C C . ALA A 1 204 ? -3.187 7.413 4.464 1.00 39.03 204 ALA A C 1
ATOM 1460 O O . ALA A 1 204 ? -3.099 8.538 4.940 1.00 38.85 204 ALA A O 1
ATOM 1462 N N . LEU A 1 205 ? -2.221 6.498 4.598 1.00 38.30 205 LEU A N 1
ATOM 1463 C CA . LEU A 1 205 ? -1.012 6.866 5.330 1.00 38.04 205 LEU A CA 1
ATOM 1464 C C . LEU A 1 205 ? -0.132 7.811 4.531 1.00 37.56 205 LEU A C 1
ATOM 1465 O O . LEU A 1 205 ? 0.443 8.748 5.099 1.00 37.33 205 LEU A O 1
ATOM 1470 N N . LEU A 1 206 ? -0.033 7.576 3.225 1.00 36.78 206 LEU A N 1
ATOM 1471 C CA . LEU A 1 206 ? 0.716 8.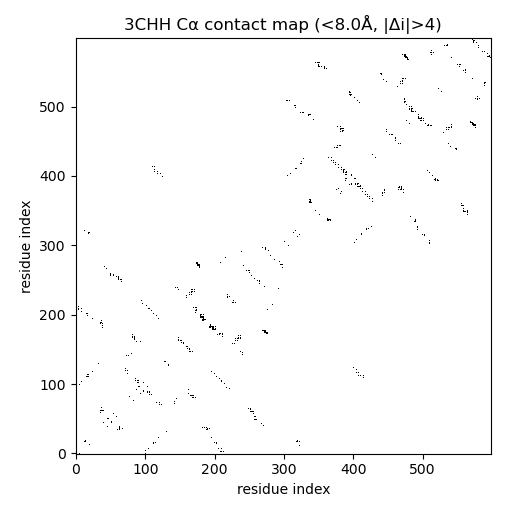480 2.353 1.00 37.32 206 LEU A CA 1
ATOM 1472 C C . LEU A 1 206 ? 0.064 9.872 2.273 1.00 37.64 206 LEU A C 1
ATOM 1473 O O . LEU A 1 206 ? 0.771 10.889 2.258 1.00 36.54 206 LEU A O 1
ATOM 1478 N N . ALA A 1 207 ? -1.273 9.893 2.245 1.00 37.37 207 ALA A N 1
ATOM 1479 C CA . ALA A 1 207 ? -2.056 11.126 2.137 1.00 37.90 207 ALA A CA 1
ATOM 1480 C C . ALA A 1 207 ? -1.716 12.141 3.222 1.00 38.06 207 ALA A C 1
ATOM 1481 O O . ALA A 1 207 ? -1.583 13.334 2.948 1.00 38.55 207 ALA A O 1
ATOM 1483 N N . ARG A 1 208 ? -1.571 11.659 4.452 1.00 38.22 208 ARG A N 1
ATOM 1484 C CA . ARG A 1 208 ? -1.355 12.532 5.595 1.00 38.91 208 ARG A CA 1
ATOM 1485 C C . ARG A 1 208 ? 0.121 12.854 5.879 1.00 37.96 208 ARG A C 1
ATOM 1486 O O . ARG A 1 208 ? 0.410 13.629 6.775 1.00 37.89 208 ARG A O 1
ATOM 1494 N N . ASP A 1 209 ? 1.045 12.287 5.108 1.00 37.44 209 ASP A N 1
ATOM 1495 C CA . ASP A 1 209 ? 2.471 12.311 5.502 1.00 37.50 209 ASP A CA 1
ATOM 1496 C C . ASP A 1 209 ? 3.189 13.611 5.120 1.00 37.00 209 ASP A C 1
ATOM 1497 O O . ASP A 1 209 ? 3.241 13.988 3.937 1.00 37.15 209 ASP A O 1
ATOM 1502 N N . ALA A 1 210 ? 3.769 14.271 6.116 1.00 36.46 210 ALA A N 1
ATOM 1503 C CA . ALA A 1 210 ? 4.427 15.565 5.898 1.00 36.55 210 ALA A CA 1
ATOM 1504 C C . ALA A 1 210 ? 5.926 15.430 5.619 1.00 36.62 210 ALA A C 1
ATOM 1505 O O . ALA A 1 210 ? 6.598 16.422 5.297 1.00 36.82 210 ALA A O 1
ATOM 1507 N N . THR A 1 211 ? 6.449 14.207 5.710 1.00 36.16 211 THR A N 1
ATOM 1508 C CA . THR A 1 211 ? 7.901 13.995 5.560 1.00 34.97 211 THR A CA 1
ATOM 1509 C C . THR A 1 211 ? 8.346 13.786 4.121 1.00 34.52 211 THR A C 1
ATOM 1510 O O . THR A 1 211 ? 9.531 13.891 3.821 1.00 34.34 211 THR A O 1
ATOM 1514 N N . ILE A 1 212 ? 7.400 13.478 3.232 1.00 34.59 212 ILE A N 1
ATOM 1515 C CA . ILE A 1 212 ? 7.708 13.070 1.866 1.00 33.91 212 ILE A CA 1
ATOM 1516 C C . ILE A 1 212 ? 7.454 14.185 0.850 1.00 34.90 212 ILE A C 1
ATOM 1517 O O . ILE A 1 212 ? 6.954 15.255 1.214 1.00 34.82 212 ILE A O 1
ATOM 1522 N N . GLN A 1 213 ? 7.847 13.951 -0.398 1.00 34.77 213 GLN A N 1
ATOM 1523 C CA . GLN A 1 213 ? 7.531 14.873 -1.495 1.00 36.02 213 GLN A CA 1
ATOM 1524 C C . GLN A 1 213 ? 6.074 15.326 -1.395 1.00 35.96 213 GLN A C 1
ATOM 1525 O O . GLN A 1 213 ? 5.182 14.478 -1.301 1.00 36.60 213 GLN A O 1
ATOM 1531 N N . PRO A 1 214 ? 5.835 16.656 -1.384 1.00 36.30 214 PRO A N 1
ATOM 1532 C CA . PRO A 1 214 ? 4.466 17.181 -1.234 1.00 35.88 214 PRO A CA 1
ATOM 1533 C C . PRO A 1 214 ? 3.521 16.734 -2.353 1.00 35.84 214 PRO A C 1
ATOM 1534 O O . PRO A 1 214 ? 2.321 16.604 -2.117 1.00 34.36 214 PRO A O 1
ATOM 1538 N N . MET A 1 215 ? 4.042 16.497 -3.554 1.00 36.30 215 MET A N 1
ATOM 1539 C CA . MET A 1 215 ? 3.176 15.984 -4.624 1.00 37.73 215 MET A CA 1
ATOM 1540 C C . MET A 1 215 ? 2.696 14.544 -4.380 1.00 37.00 215 MET A C 1
ATOM 1541 O O . MET A 1 215 ? 1.640 14.142 -4.890 1.00 37.97 215 MET A O 1
ATOM 1546 N N . HIS A 1 216 ? 3.443 13.792 -3.572 1.00 35.95 216 HIS A N 1
ATOM 1547 C CA . HIS A 1 216 ? 3.110 12.367 -3.245 1.00 35.13 216 HIS A CA 1
ATOM 1548 C C . HIS A 1 216 ? 1.954 12.309 -2.256 1.00 34.78 216 HIS A C 1
ATOM 1549 O O . HIS A 1 216 ? 0.962 11.589 -2.469 1.00 34.75 216 HIS A O 1
ATOM 1556 N N . SER A 1 217 ? 2.093 13.075 -1.174 1.00 34.24 217 SER A N 1
ATOM 1557 C CA . SER A 1 217 ? 1.010 13.368 -0.220 1.00 34.29 217 SER A CA 1
ATOM 1558 C C . SER A 1 217 ? -0.248 13.962 -0.904 1.00 35.08 217 SER A C 1
ATOM 1559 O O . SER A 1 217 ? -1.386 13.649 -0.517 1.00 34.70 217 SER A O 1
ATOM 1561 N N . LEU A 1 218 ? -0.041 14.866 -1.865 1.00 35.30 218 LEU A N 1
ATOM 1562 C CA . LEU A 1 218 ? -1.166 15.536 -2.536 1.00 35.69 218 LEU A CA 1
ATOM 1563 C C . LEU A 1 218 ? -1.947 14.576 -3.435 1.00 36.01 218 LEU A C 1
ATOM 1564 O O . LEU A 1 218 ? -3.184 14.500 -3.361 1.00 36.02 218 LEU A O 1
ATOM 1569 N N . ILE A 1 219 ? -1.238 13.853 -4.303 1.00 35.62 219 ILE A N 1
ATOM 1570 C CA . ILE A 1 219 ? -1.912 12.888 -5.183 1.00 36.70 219 ILE A CA 1
ATOM 1571 C C . ILE A 1 219 ? -2.717 11.882 -4.378 1.00 36.37 219 ILE A C 1
ATOM 1572 O O . ILE A 1 219 ? -3.879 11.608 -4.703 1.00 36.43 219 ILE A O 1
ATOM 1577 N N . THR A 1 220 ? -2.145 11.381 -3.288 1.00 34.68 220 THR A N 1
ATOM 1578 C CA . THR A 1 220 ? -2.886 10.403 -2.482 1.00 35.17 220 THR A CA 1
ATOM 1579 C C . THR A 1 220 ? -4.059 11.022 -1.704 1.00 34.84 220 THR A C 1
ATOM 1580 O O . THR A 1 220 ? -5.077 10.361 -1.456 1.00 34.37 220 THR A O 1
ATOM 1584 N N . THR A 1 221 ? -3.885 12.266 -1.262 1.00 34.94 221 THR A N 1
ATOM 1585 C CA . THR A 1 221 ? -4.976 13.032 -0.635 1.00 34.88 221 THR A CA 1
ATOM 1586 C C . THR A 1 221 ? -6.177 13.175 -1.598 1.00 35.60 221 THR A C 1
ATOM 1587 O O . THR A 1 221 ? -7.329 12.950 -1.222 1.00 35.90 221 THR A O 1
ATOM 1591 N N . LEU A 1 222 ? -5.889 13.565 -2.831 1.00 35.77 222 LEU A N 1
ATOM 1592 C CA . LEU A 1 222 ? -6.903 13.711 -3.873 1.00 37.10 222 LEU A CA 1
ATOM 1593 C C . LEU A 1 222 ? -7.640 12.396 -4.156 1.00 37.60 222 LEU A C 1
ATOM 1594 O O . LEU A 1 222 ? -8.886 12.367 -4.224 1.00 38.61 222 LEU A O 1
ATOM 1599 N N . HIS A 1 223 ? -6.876 11.314 -4.315 1.00 37.31 223 HIS A N 1
ATOM 1600 C CA . HIS A 1 223 ? -7.428 9.983 -4.602 1.00 37.97 223 HIS A CA 1
ATOM 1601 C C . HIS A 1 223 ? -8.327 9.526 -3.434 1.00 37.61 223 HIS A C 1
ATOM 1602 O O . HIS A 1 223 ? -9.465 9.087 -3.646 1.00 37.35 223 HIS A O 1
ATOM 1609 N N . LEU A 1 224 ? -7.833 9.698 -2.210 1.00 37.45 224 LEU A N 1
ATOM 1610 C CA . LEU A 1 224 ? -8.579 9.333 -1.011 1.00 38.08 224 LEU A CA 1
ATOM 1611 C C . LEU A 1 224 ? -9.938 10.072 -0.912 1.00 37.91 224 LEU A C 1
ATOM 1612 O O . LEU A 1 224 ? -10.953 9.481 -0.509 1.00 36.95 224 LEU A O 1
ATOM 1617 N N . ARG A 1 225 ? -9.945 11.364 -1.242 1.00 38.34 225 ARG A N 1
ATOM 1618 C CA . ARG A 1 225 ? -11.183 12.143 -1.204 1.00 39.91 225 ARG A CA 1
ATOM 1619 C C . ARG A 1 225 ? -12.202 11.498 -2.161 1.00 37.82 225 ARG A C 1
ATOM 1620 O O . ARG A 1 225 ? -13.370 11.347 -1.815 1.00 37.56 225 ARG A O 1
ATOM 1628 N N . ASP A 1 226 ? -11.745 11.143 -3.356 1.00 37.64 226 ASP A N 1
ATOM 1629 C CA . ASP A 1 226 ? -12.615 10.531 -4.367 1.00 36.78 226 ASP A CA 1
ATOM 1630 C C . ASP A 1 226 ? -13.033 9.123 -3.948 1.00 37.61 226 ASP A C 1
ATOM 1631 O O . ASP A 1 226 ? -14.197 8.763 -4.101 1.00 36.63 226 ASP A O 1
ATOM 1636 N N . GLU A 1 227 ? -12.081 8.334 -3.430 1.00 37.08 227 GLU A N 1
ATOM 1637 C CA . GLU A 1 227 ? -12.345 6.949 -3.021 1.00 38.74 227 GLU A CA 1
ATOM 1638 C C . GLU A 1 227 ? -13.369 6.857 -1.900 1.00 38.08 227 GLU A C 1
ATOM 1639 O O . GLU A 1 227 ? -14.149 5.911 -1.861 1.00 37.80 227 GLU A O 1
ATOM 1645 N N . THR A 1 228 ? -13.366 7.827 -0.980 1.00 37.84 228 THR A N 1
ATOM 1646 C CA . THR A 1 228 ? -14.364 7.829 0.083 1.00 38.43 228 THR A CA 1
ATOM 1647 C C . THR A 1 228 ? -15.772 7.901 -0.543 1.00 38.42 228 THR A C 1
ATOM 1648 O O . THR A 1 228 ? -16.684 7.165 -0.127 1.00 37.46 228 THR A O 1
ATOM 1652 N N . ALA A 1 229 ? -15.940 8.770 -1.551 1.00 36.82 229 ALA A N 1
ATOM 1653 C CA . ALA A 1 229 ? -17.209 8.835 -2.286 1.00 37.18 229 ALA A CA 1
ATOM 1654 C C . ALA A 1 229 ? -17.475 7.533 -3.069 1.00 37.31 229 ALA A C 1
ATOM 1655 O O . ALA A 1 229 ? -18.598 7.038 -3.108 1.00 37.76 229 ALA A O 1
ATOM 1657 N N . HIS A 1 230 ? -16.451 6.964 -3.693 1.00 36.50 230 HIS A N 1
ATOM 1658 C CA . HIS A 1 230 ? -16.671 5.738 -4.445 1.00 36.74 230 HIS A CA 1
ATOM 1659 C C . HIS A 1 230 ? -17.208 4.602 -3.599 1.00 36.85 230 HIS A C 1
ATOM 1660 O O . HIS A 1 230 ? -18.112 3.908 -4.044 1.00 36.55 230 HIS A O 1
ATOM 1667 N N . GLY A 1 231 ? -16.678 4.445 -2.387 1.00 36.17 231 GLY A N 1
ATOM 1668 C CA . GLY A 1 231 ? -17.177 3.431 -1.448 1.00 37.81 231 GLY A CA 1
ATOM 1669 C C . GLY A 1 231 ? -18.663 3.592 -1.127 1.00 38.23 231 GLY A C 1
ATOM 1670 O O . GLY A 1 231 ? -19.414 2.609 -1.133 1.00 38.10 231 GLY A O 1
ATOM 1671 N N . SER A 1 232 ? -19.098 4.828 -0.880 1.00 37.97 232 SER A N 1
ATOM 1672 C CA . SER A 1 232 ? -20.531 5.096 -0.650 1.00 38.45 232 SER A CA 1
ATOM 1673 C C . SER A 1 232 ? -21.391 4.790 -1.885 1.00 38.24 232 SER A C 1
ATOM 1674 O O . SER A 1 232 ? -22.472 4.232 -1.747 1.00 37.52 232 SER A O 1
ATOM 1677 N N . ILE A 1 233 ? -20.912 5.162 -3.075 1.00 37.98 233 ILE A N 1
ATOM 1678 C CA . ILE A 1 233 ? -21.594 4.835 -4.334 1.00 38.66 233 ILE A CA 1
ATOM 1679 C C . ILE A 1 233 ? -21.754 3.323 -4.518 1.00 38.89 233 ILE A C 1
ATOM 1680 O O . ILE A 1 233 ? -22.839 2.851 -4.856 1.00 38.94 233 ILE A O 1
ATOM 1685 N N . VAL A 1 234 ? -20.670 2.575 -4.307 1.00 38.04 234 VAL A N 1
ATOM 1686 C CA . VAL A 1 234 ? -20.683 1.135 -4.481 1.00 38.55 234 VAL A CA 1
ATOM 1687 C C . VAL A 1 234 ? -21.673 0.455 -3.518 1.00 38.40 234 VAL A C 1
ATOM 1688 O O . VAL A 1 234 ? -22.418 -0.418 -3.944 1.00 39.63 234 VAL A O 1
ATOM 1692 N N . VAL A 1 235 ? -21.679 0.861 -2.251 1.00 37.50 235 VAL A N 1
ATOM 1693 C CA . VAL A 1 235 ? -22.663 0.381 -1.275 1.00 37.25 235 VAL A CA 1
ATOM 1694 C C . VAL A 1 235 ? -24.104 0.573 -1.802 1.00 38.11 235 VAL A C 1
ATOM 1695 O O . VAL A 1 235 ? -24.894 -0.391 -1.842 1.00 38.19 235 VAL A O 1
ATOM 1699 N N . GLU A 1 236 ? -24.439 1.787 -2.239 1.00 37.07 236 GLU A N 1
ATOM 1700 C CA . GLU A 1 236 ? -25.773 2.018 -2.832 1.00 38.15 236 GLU A CA 1
ATOM 1701 C C . GLU A 1 236 ? -26.077 1.194 -4.073 1.00 38.18 236 GLU A C 1
ATOM 1702 O O . GLU A 1 236 ? -27.153 0.604 -4.179 1.00 38.90 236 GLU A O 1
ATOM 1708 N N . VAL A 1 237 ? -25.130 1.142 -5.005 1.00 38.45 237 VAL A N 1
ATOM 1709 C CA . VAL A 1 237 ? -25.349 0.486 -6.283 1.00 38.26 237 VAL A CA 1
ATOM 1710 C C . VAL A 1 237 ? -25.466 -1.025 -6.104 1.00 38.29 237 VAL A C 1
ATOM 1711 O O . VAL A 1 237 ? -26.357 -1.651 -6.663 1.00 37.92 237 VAL A O 1
ATOM 1715 N N . VAL A 1 238 ? -24.571 -1.610 -5.319 1.00 38.02 238 VAL A N 1
ATOM 1716 C CA . VAL A 1 238 ? -24.641 -3.047 -5.069 1.00 38.07 238 VAL A CA 1
ATOM 1717 C C . VAL A 1 238 ? -25.954 -3.431 -4.381 1.00 37.79 238 VAL A C 1
ATOM 1718 O O . VAL A 1 238 ? -26.576 -4.424 -4.755 1.00 37.36 238 VAL A O 1
ATOM 1722 N N . ARG A 1 239 ? -26.407 -2.632 -3.413 1.00 38.41 239 ARG A N 1
ATOM 1723 C CA . ARG A 1 239 ? -27.724 -2.905 -2.788 1.00 38.64 239 ARG A CA 1
ATOM 1724 C C . ARG A 1 239 ? -28.846 -2.940 -3.817 1.00 38.42 239 ARG A C 1
ATOM 1725 O O . ARG A 1 239 ? -29.691 -3.838 -3.806 1.00 38.27 239 ARG A O 1
ATOM 1733 N N . GLU A 1 240 ? -28.882 -1.929 -4.676 1.00 38.81 240 GLU A N 1
ATOM 1734 C CA . GLU A 1 240 ? -29.958 -1.808 -5.659 1.00 38.86 240 GLU A CA 1
ATOM 1735 C C . GLU A 1 240 ? -29.938 -2.951 -6.678 1.00 38.72 240 GLU A C 1
ATOM 1736 O O . GLU A 1 240 ? -30.993 -3.468 -7.062 1.00 38.17 240 GLU A O 1
ATOM 1742 N N . LEU A 1 241 ? -28.742 -3.358 -7.106 1.00 38.39 241 LEU A N 1
ATOM 1743 C CA . LEU A 1 241 ? -28.629 -4.462 -8.076 1.00 38.35 241 LEU A CA 1
ATOM 1744 C C . LEU A 1 241 ? -28.953 -5.831 -7.455 1.00 37.87 241 LEU A C 1
ATOM 1745 O O . LEU A 1 241 ? -29.695 -6.621 -8.044 1.00 37.70 241 LEU A O 1
ATOM 1750 N N . TYR A 1 242 ? -28.423 -6.102 -6.258 1.00 37.09 242 TYR A N 1
ATOM 1751 C CA . TYR A 1 242 ? -28.713 -7.364 -5.548 1.00 37.23 242 TYR A CA 1
ATOM 1752 C C . TYR A 1 242 ? -30.223 -7.537 -5.354 1.00 37.54 242 TYR A C 1
ATOM 1753 O O . TYR A 1 242 ? -30.749 -8.630 -5.553 1.00 37.04 242 TYR A O 1
ATOM 1762 N N . ALA A 1 243 ? -30.912 -6.438 -5.031 1.00 37.80 243 ALA A N 1
ATOM 1763 C CA . ALA A 1 243 ? -32.361 -6.459 -4.807 1.00 39.13 243 ALA A CA 1
ATOM 1764 C C . ALA A 1 243 ? -33.126 -6.916 -6.041 1.00 39.36 243 ALA A C 1
ATOM 1765 O O . ALA A 1 243 ? -34.178 -7.528 -5.921 1.00 39.71 243 ALA A O 1
ATOM 1767 N N . ARG A 1 244 ? -32.587 -6.599 -7.220 1.00 40.00 244 ARG A N 1
ATOM 1768 C CA . ARG A 1 244 ? -33.224 -6.920 -8.501 1.00 40.68 244 ARG A CA 1
ATOM 1769 C C . ARG A 1 244 ? -32.761 -8.248 -9.113 1.00 40.60 244 ARG A C 1
ATOM 1770 O O . ARG A 1 244 ? -33.392 -8.765 -10.045 1.00 40.37 244 ARG A O 1
ATOM 1778 N N . MET A 1 245 ? -31.659 -8.787 -8.596 1.00 40.66 245 MET A N 1
ATOM 1779 C CA . MET A 1 245 ? -31.107 -10.071 -9.048 1.00 40.84 245 MET A CA 1
ATOM 1780 C C . MET A 1 245 ? -32.047 -11.244 -8.752 1.00 41.00 245 MET A C 1
ATOM 1781 O O . MET A 1 245 ? -32.785 -11.213 -7.767 1.00 41.06 245 MET A O 1
ATOM 1786 N N . ASN A 1 246 ? -32.006 -12.292 -9.572 1.00 41.27 246 ASN A N 1
ATOM 1787 C CA . ASN A 1 246 ? -32.727 -13.514 -9.214 1.00 41.51 246 ASN A CA 1
ATOM 1788 C C . ASN A 1 246 ? -31.939 -14.348 -8.195 1.00 41.64 246 ASN A C 1
ATOM 1789 O O . ASN A 1 246 ? -30.788 -14.023 -7.892 1.00 41.04 246 ASN A O 1
ATOM 1794 N N . GLU A 1 247 ? -32.556 -15.403 -7.659 1.00 41.52 247 GLU A N 1
ATOM 1795 C CA . GLU A 1 247 ? -31.939 -16.166 -6.568 1.00 42.19 247 GLU A CA 1
ATOM 1796 C C . GLU A 1 247 ? -30.549 -16.694 -6.899 1.00 41.55 247 GLU A C 1
ATOM 1797 O O . GLU A 1 247 ? -29.667 -16.608 -6.058 1.00 41.45 247 GLU A O 1
ATOM 1803 N N . GLN A 1 248 ? -30.346 -17.240 -8.099 1.00 41.38 248 GLN A N 1
ATOM 1804 C CA . GLN A 1 248 ? -29.021 -17.778 -8.430 1.00 41.73 248 GLN A CA 1
ATOM 1805 C C . GLN A 1 248 ? -27.956 -16.689 -8.610 1.00 41.05 248 GLN A C 1
ATOM 1806 O O . GLN A 1 248 ? -26.784 -16.905 -8.286 1.00 41.23 248 GLN A O 1
ATOM 1812 N N . GLN A 1 249 ? -28.370 -15.516 -9.088 1.00 40.65 249 GLN A N 1
ATOM 1813 C CA . GLN A 1 249 ? -27.492 -14.354 -9.116 1.00 39.90 249 GLN A CA 1
ATOM 1814 C C . GLN A 1 249 ? -27.133 -13.906 -7.698 1.00 39.51 249 GLN A C 1
ATOM 1815 O O . GLN A 1 249 ? -25.960 -13.672 -7.403 1.00 38.41 249 GLN A O 1
ATOM 1821 N N . ARG A 1 250 ? -28.149 -13.792 -6.837 1.00 39.26 250 ARG A N 1
ATOM 1822 C CA . ARG A 1 250 ? -27.972 -13.457 -5.416 1.00 39.39 250 ARG A CA 1
ATOM 1823 C C . ARG A 1 250 ? -27.062 -14.470 -4.716 1.00 38.83 250 ARG A C 1
ATOM 1824 O O . ARG A 1 250 ? -26.113 -14.086 -4.024 1.00 38.56 250 ARG A O 1
ATOM 1832 N N . ARG A 1 251 ? -27.366 -15.757 -4.881 1.00 38.39 251 ARG A N 1
ATOM 1833 C CA . ARG A 1 251 ? -26.523 -16.831 -4.331 1.00 38.18 251 ARG A CA 1
ATOM 1834 C C . ARG A 1 251 ? -25.061 -16.690 -4.782 1.00 37.66 251 ARG A C 1
ATOM 1835 O O . ARG A 1 251 ? -24.145 -16.791 -3.967 1.00 37.42 251 ARG A O 1
ATOM 1843 N N . ALA A 1 252 ? -24.855 -16.444 -6.074 1.00 37.11 252 ALA A N 1
ATOM 1844 C CA . ALA A 1 252 ? -23.504 -16.296 -6.609 1.00 36.56 252 ALA A CA 1
ATOM 1845 C C . ALA A 1 252 ? -22.791 -15.116 -5.969 1.00 36.49 252 ALA A C 1
ATOM 1846 O O . ALA A 1 252 ? -21.620 -15.231 -5.597 1.00 36.67 252 ALA A O 1
ATOM 1848 N N . LEU A 1 253 ? -23.485 -13.982 -5.840 1.00 35.95 253 LEU A N 1
ATOM 1849 C CA . LEU A 1 253 ? -22.891 -12.795 -5.204 1.00 36.14 253 LEU A CA 1
ATOM 1850 C C . LEU A 1 253 ? -22.408 -13.153 -3.796 1.00 36.34 253 LEU A C 1
ATOM 1851 O O . LEU A 1 253 ? -21.272 -12.856 -3.415 1.00 36.06 253 LEU A O 1
ATOM 1856 N N . VAL A 1 254 ? -23.268 -13.842 -3.051 1.00 36.85 254 VAL A N 1
ATOM 1857 C CA . VAL A 1 254 ? -22.972 -14.227 -1.671 1.00 37.54 254 VAL A CA 1
ATOM 1858 C C . VAL A 1 254 ? -21.732 -15.125 -1.547 1.00 37.83 254 VAL A C 1
ATOM 1859 O O . VAL A 1 254 ? -20.880 -14.879 -0.694 1.00 37.94 254 VAL A O 1
ATOM 1863 N N . ARG A 1 255 ? -21.625 -16.144 -2.399 1.00 38.23 255 ARG A N 1
ATOM 1864 C CA . ARG A 1 255 ? -20.462 -17.053 -2.375 1.00 39.45 255 ARG A CA 1
ATOM 1865 C C . ARG A 1 255 ? -19.169 -16.295 -2.687 1.00 39.48 255 ARG A C 1
ATOM 1866 O O . ARG A 1 255 ? -18.127 -16.550 -2.086 1.00 39.11 255 ARG A O 1
ATOM 1874 N N . CYS A 1 256 ? -19.245 -15.366 -3.634 1.00 40.45 256 CYS A N 1
ATOM 1875 C CA . CYS A 1 256 ? -18.057 -14.683 -4.117 1.00 40.37 256 CYS A CA 1
ATOM 1876 C C . CYS A 1 256 ? -17.497 -13.652 -3.134 1.00 40.55 256 CYS A C 1
ATOM 1877 O O . CYS A 1 256 ? -16.280 -13.395 -3.126 1.00 40.54 256 CYS A O 1
ATOM 1880 N N . LEU A 1 257 ? -18.371 -13.041 -2.327 1.00 40.10 257 LEU A N 1
ATOM 1881 C CA . LEU A 1 257 ? -17.919 -12.020 -1.363 1.00 39.69 257 LEU A CA 1
ATOM 1882 C C . LEU A 1 257 ? -16.745 -12.477 -0.466 1.00 38.86 257 LEU A C 1
ATOM 1883 O O . LEU A 1 257 ? -15.702 -11.835 -0.463 1.00 39.21 257 LEU A O 1
ATOM 1888 N N . PRO A 1 258 ? -16.899 -13.590 0.278 1.00 38.70 258 PRO A N 1
ATOM 1889 C CA . PRO A 1 258 ? -15.781 -13.995 1.140 1.00 38.31 258 PRO A CA 1
ATOM 1890 C C . PRO A 1 258 ? -14.495 -14.306 0.369 1.00 38.07 258 PRO A C 1
ATOM 1891 O O . PRO A 1 258 ? -13.407 -14.053 0.882 1.00 38.16 258 PRO A O 1
ATOM 1895 N N . ILE A 1 259 ? -14.619 -14.822 -0.852 1.00 37.49 259 ILE A N 1
ATOM 1896 C CA . ILE A 1 259 ? -13.448 -15.085 -1.690 1.00 37.52 259 ILE A CA 1
ATOM 1897 C C . ILE A 1 259 ? -12.744 -13.786 -2.073 1.00 36.49 259 ILE A C 1
ATOM 1898 O O . ILE A 1 259 ? -11.522 -13.708 -1.972 1.00 35.00 259 ILE A O 1
ATOM 1903 N N . ALA A 1 260 ? -13.508 -12.767 -2.501 1.00 36.07 260 ALA A N 1
ATOM 1904 C CA . ALA A 1 260 ? -12.938 -11.454 -2.808 1.00 35.71 260 ALA A CA 1
ATOM 1905 C C . ALA A 1 260 ? -12.331 -10.796 -1.562 1.00 35.63 260 ALA A C 1
ATOM 1906 O O . ALA A 1 260 ? -11.254 -10.222 -1.630 1.00 35.57 260 ALA A O 1
ATOM 1908 N N . LEU A 1 261 ? -13.025 -10.886 -0.434 1.00 35.78 261 LEU A N 1
ATOM 1909 C CA . LEU A 1 261 ? -12.558 -10.276 0.801 1.00 36.20 261 LEU A CA 1
ATOM 1910 C C . LEU A 1 261 ? -11.218 -10.877 1.239 1.00 36.56 261 LEU A C 1
ATOM 1911 O O . LEU A 1 261 ? -10.292 -10.143 1.585 1.00 35.72 261 LEU A O 1
ATOM 1916 N N . GLU A 1 262 ? -11.113 -12.201 1.189 1.00 37.10 262 GLU A N 1
ATOM 1917 C CA . GLU A 1 262 ? -9.861 -12.883 1.536 1.00 38.84 262 GLU A CA 1
ATOM 1918 C C . GLU A 1 262 ? -8.704 -12.518 0.579 1.00 39.02 262 GLU A C 1
ATOM 1919 O O . GLU A 1 262 ? -7.557 -12.352 1.017 1.00 38.86 262 GLU A O 1
ATOM 1925 N N . ALA A 1 263 ? -9.006 -12.361 -0.711 1.00 39.11 263 ALA A N 1
ATOM 1926 C CA . ALA A 1 263 ? -7.999 -11.891 -1.685 1.00 39.75 263 ALA A CA 1
ATOM 1927 C C . ALA A 1 263 ? -7.434 -10.492 -1.347 1.00 40.09 263 ALA A C 1
ATOM 1928 O O . ALA A 1 263 ? -6.222 -10.267 -1.418 1.00 39.72 263 ALA A O 1
ATOM 1930 N N . PHE A 1 264 ? -8.305 -9.561 -0.967 1.00 40.81 264 PHE A N 1
ATOM 1931 C CA . PHE A 1 264 ? -7.848 -8.244 -0.535 1.00 41.54 264 PHE A CA 1
ATOM 1932 C C . PHE A 1 264 ? -7.221 -8.209 0.875 1.00 42.84 264 PHE A C 1
ATOM 1933 O O . PHE A 1 264 ? -6.496 -7.274 1.193 1.00 43.07 264 PHE A O 1
ATOM 1941 N N . ALA A 1 265 ? -7.477 -9.226 1.699 1.00 44.67 265 ALA A N 1
ATOM 1942 C CA . ALA A 1 265 ? -6.843 -9.322 3.026 1.00 46.42 265 ALA A CA 1
ATOM 1943 C C . ALA A 1 265 ? -5.445 -9.945 2.959 1.00 48.03 265 ALA A C 1
ATOM 1944 O O . ALA A 1 265 ? -4.642 -9.839 3.903 1.00 47.78 265 ALA A O 1
ATOM 1946 N N . GLU A 1 266 ? -5.158 -10.606 1.846 1.00 49.76 266 GLU A N 1
ATOM 1947 C CA . GLU A 1 266 ? -3.955 -11.409 1.750 1.00 52.30 266 GLU A CA 1
ATOM 1948 C C . GLU A 1 266 ? -2.729 -10.553 1.414 1.00 53.49 266 GLU A C 1
ATOM 1949 O O . GLU A 1 266 ? -2.724 -9.793 0.445 1.00 53.33 266 GLU A O 1
ATOM 1955 N N . GLN A 1 267 ? -1.706 -10.643 2.262 1.00 55.09 267 GLN A N 1
ATOM 1956 C CA . GLN A 1 267 ? -0.479 -9.899 2.026 1.00 56.89 267 GLN A CA 1
ATOM 1957 C C . GLN A 1 267 ? 0.451 -10.775 1.203 1.00 57.47 267 GLN A C 1
ATOM 1958 O O . GLN A 1 267 ? 0.612 -11.962 1.495 1.00 57.96 267 GLN A O 1
ATOM 1964 N N . ASP A 1 268 ? 1.028 -10.196 0.158 1.00 58.09 268 ASP A N 1
ATOM 1965 C CA . ASP A 1 268 ? 2.002 -10.895 -0.669 1.00 58.89 268 ASP A CA 1
ATOM 1966 C C . ASP A 1 268 ? 3.221 -9.995 -0.785 1.00 58.77 268 ASP A C 1
ATOM 1967 O O . ASP A 1 268 ? 3.189 -8.980 -1.478 1.00 58.88 268 ASP A O 1
ATOM 1972 N N . LEU A 1 269 ? 4.287 -10.357 -0.083 1.00 58.63 269 LEU A N 1
ATOM 1973 C CA . LEU A 1 269 ? 5.468 -9.498 -0.011 1.00 58.31 269 LEU A CA 1
ATOM 1974 C C . LEU A 1 269 ? 6.575 -9.875 -1.005 1.00 57.86 269 LEU A C 1
ATOM 1975 O O . LEU A 1 269 ? 7.770 -9.732 -0.723 1.00 57.86 269 LEU A O 1
ATOM 1980 N N . SER A 1 270 ? 6.142 -10.339 -2.175 1.00 57.38 270 SER A N 1
ATOM 1981 C CA . SER A 1 270 ? 7.002 -10.542 -3.334 1.00 57.12 270 SER A CA 1
ATOM 1982 C C . SER A 1 270 ? 7.592 -9.234 -3.844 1.00 56.67 270 SER A C 1
ATOM 1983 O O . SER A 1 270 ? 8.736 -9.207 -4.307 1.00 57.00 270 SER A O 1
ATOM 1986 N N . ALA A 1 271 ? 6.803 -8.162 -3.761 1.00 56.15 271 ALA A N 1
ATOM 1987 C CA . ALA A 1 271 ? 7.219 -6.836 -4.210 1.00 55.35 271 ALA A CA 1
ATOM 1988 C C . ALA A 1 271 ? 8.320 -6.254 -3.326 1.00 54.83 271 ALA A C 1
ATOM 1989 O O . ALA A 1 271 ? 9.228 -5.589 -3.822 1.00 54.99 271 ALA A O 1
ATOM 1991 N N . LEU A 1 272 ? 8.231 -6.504 -2.020 1.00 54.19 272 LEU A N 1
ATOM 1992 C CA . LEU A 1 272 ? 9.247 -6.050 -1.078 1.00 53.65 272 LEU A CA 1
ATOM 1993 C C . LEU A 1 272 ? 10.580 -6.698 -1.361 1.00 53.23 272 LEU A C 1
ATOM 1994 O O . LEU A 1 272 ? 11.612 -6.026 -1.356 1.00 53.02 272 LEU A O 1
ATOM 1999 N N . LEU A 1 273 ? 10.552 -8.004 -1.619 1.00 52.74 273 LEU A N 1
ATOM 2000 C CA . LEU A 1 273 ? 11.766 -8.756 -1.917 1.00 52.48 273 LEU A CA 1
ATOM 2001 C C . LEU A 1 273 ? 12.488 -8.196 -3.143 1.00 52.04 273 LEU A C 1
ATOM 2002 O O . LEU A 1 273 ? 13.696 -7.969 -3.100 1.00 52.25 273 LEU A O 1
ATOM 2007 N N . LEU A 1 274 ? 11.737 -7.970 -4.219 1.00 51.59 274 LEU A N 1
ATOM 2008 C CA . LEU A 1 274 ? 12.278 -7.419 -5.459 1.00 51.36 274 LEU A CA 1
ATOM 2009 C C . LEU A 1 274 ? 12.879 -6.029 -5.255 1.00 51.02 274 LEU A C 1
ATOM 2010 O O . LEU A 1 274 ? 13.933 -5.727 -5.816 1.00 51.25 274 LEU A O 1
ATOM 2015 N N . GLU A 1 275 ? 12.210 -5.192 -4.460 1.00 50.21 275 GLU A N 1
ATOM 2016 C CA . GLU A 1 275 ? 12.721 -3.853 -4.172 1.00 50.06 275 GLU A CA 1
ATOM 2017 C C . GLU A 1 275 ? 14.035 -3.919 -3.422 1.00 49.16 275 GLU A C 1
ATOM 2018 O O . GLU A 1 275 ? 14.978 -3.222 -3.775 1.00 48.86 275 GLU A O 1
ATOM 2024 N N . LEU A 1 276 ? 14.077 -4.771 -2.398 1.00 48.70 276 LEU A N 1
ATOM 2025 C CA . LEU A 1 276 ? 15.239 -4.922 -1.542 1.00 48.45 276 LEU A CA 1
ATOM 2026 C C . LEU A 1 276 ? 16.435 -5.473 -2.319 1.00 48.92 276 LEU A C 1
ATOM 2027 O O . LEU A 1 276 ? 17.555 -4.959 -2.197 1.00 48.78 276 LEU A O 1
ATOM 2032 N N . ASN A 1 277 ? 16.193 -6.532 -3.097 1.00 49.03 277 ASN A N 1
ATOM 2033 C CA . ASN A 1 277 ? 17.197 -7.081 -4.004 1.00 49.18 277 ASN A CA 1
ATOM 2034 C C . ASN A 1 277 ? 17.661 -6.042 -5.017 1.00 48.90 277 ASN A C 1
ATOM 2035 O O . ASN A 1 277 ? 18.851 -5.944 -5.290 1.00 49.50 277 ASN A O 1
ATOM 2040 N N . ALA A 1 278 ? 16.731 -5.265 -5.562 1.00 48.51 278 ALA A N 1
ATOM 2041 C CA . ALA A 1 278 ? 17.091 -4.201 -6.494 1.00 48.33 278 ALA A CA 1
ATOM 2042 C C . ALA A 1 278 ? 18.113 -3.242 -5.856 1.00 48.12 278 ALA A C 1
ATOM 2043 O O . ALA A 1 278 ? 19.224 -3.069 -6.378 1.00 48.45 278 ALA A O 1
ATOM 2045 N N . ALA A 1 279 ? 17.761 -2.691 -4.695 1.00 47.00 279 ALA A N 1
ATOM 2046 C CA . ALA A 1 279 ? 18.626 -1.768 -3.946 1.00 45.92 279 ALA A CA 1
ATOM 2047 C C . ALA A 1 279 ? 19.965 -2.367 -3.496 1.00 45.30 279 ALA A C 1
ATOM 2048 O O . ALA A 1 279 ? 20.850 -1.640 -3.050 1.00 44.98 279 ALA A O 1
ATOM 2050 N N . GLY A 1 280 ? 20.096 -3.689 -3.588 1.00 44.38 280 GLY A N 1
ATOM 2051 C CA . GLY A 1 280 ? 21.339 -4.370 -3.257 1.00 43.57 280 GLY A CA 1
ATOM 2052 C C . GLY A 1 280 ? 21.527 -4.601 -1.771 1.00 43.13 280 GLY A C 1
ATOM 2053 O O . GLY A 1 280 ? 22.651 -4.776 -1.305 1.00 42.72 280 GLY A O 1
ATOM 2054 N N . ILE A 1 281 ? 20.423 -4.596 -1.030 1.00 42.43 281 ILE A N 1
ATOM 2055 C CA . ILE A 1 281 ? 20.439 -4.841 0.406 1.00 42.52 281 ILE A CA 1
ATOM 2056 C C . ILE A 1 281 ? 20.761 -6.322 0.669 1.00 42.80 281 ILE A C 1
ATOM 2057 O O . ILE A 1 281 ? 20.044 -7.205 0.183 1.00 42.52 281 ILE A O 1
ATOM 2062 N N . ARG A 1 282 ? 21.832 -6.584 1.427 1.00 43.30 282 ARG A N 1
ATOM 2063 C CA . ARG A 1 282 ? 22.197 -7.951 1.817 1.00 43.95 282 ARG A CA 1
ATOM 2064 C C . ARG A 1 282 ? 21.212 -8.537 2.822 1.00 44.40 282 ARG A C 1
ATOM 2065 O O . ARG A 1 282 ? 20.800 -7.864 3.770 1.00 44.56 282 ARG A O 1
ATOM 2073 N N . GLY A 1 283 ? 20.847 -9.799 2.614 1.00 44.79 283 GLY A N 1
ATOM 2074 C CA . GLY A 1 283 ? 19.883 -10.471 3.480 1.00 45.29 283 GLY A CA 1
ATOM 2075 C C . GLY A 1 283 ? 18.441 -10.093 3.184 1.00 45.71 283 GLY A C 1
ATOM 2076 O O . GLY A 1 283 ? 17.591 -10.131 4.080 1.00 45.65 283 GLY A O 1
ATOM 2077 N N . ALA A 1 284 ? 18.167 -9.733 1.928 1.00 46.02 284 ALA A N 1
ATOM 2078 C CA . ALA A 1 284 ? 16.814 -9.381 1.478 1.00 46.36 284 ALA A CA 1
ATOM 2079 C C . ALA A 1 284 ? 15.815 -10.505 1.766 1.00 46.92 284 ALA A C 1
ATOM 2080 O O . ALA A 1 284 ? 14.717 -10.254 2.280 1.00 46.96 284 ALA A O 1
ATOM 2082 N N . GLU A 1 285 ? 16.209 -11.738 1.438 1.00 47.56 285 GLU A N 1
ATOM 2083 C CA . GLU A 1 285 ? 15.412 -12.928 1.741 1.00 48.23 285 GLU A CA 1
ATOM 2084 C C . GLU A 1 285 ? 15.181 -13.070 3.245 1.00 48.20 285 GLU A C 1
ATOM 2085 O O . GLU A 1 285 ? 14.057 -13.329 3.678 1.00 48.40 285 GLU A O 1
ATOM 2091 N N . GLU A 1 286 ? 16.233 -12.862 4.033 1.00 48.17 286 GLU A N 1
ATOM 2092 C CA . GLU A 1 286 ? 16.120 -12.871 5.492 1.00 48.47 286 GLU A CA 1
ATOM 2093 C C . GLU A 1 286 ? 15.126 -11.835 6.014 1.00 48.24 286 GLU A C 1
ATOM 2094 O O . GLU A 1 286 ? 14.272 -12.165 6.833 1.00 48.14 286 GLU A O 1
ATOM 2100 N N . ILE A 1 287 ? 15.239 -10.593 5.536 1.00 48.13 287 ILE A N 1
ATOM 2101 C CA . ILE A 1 287 ? 14.374 -9.492 5.966 1.00 48.14 287 ILE A CA 1
ATOM 2102 C C . ILE A 1 287 ? 12.912 -9.762 5.607 1.00 48.62 287 ILE A C 1
ATOM 2103 O O . ILE A 1 287 ? 12.012 -9.513 6.416 1.00 48.64 287 ILE A O 1
ATOM 2108 N N . VAL A 1 288 ? 12.686 -10.246 4.385 1.00 48.99 288 VAL A N 1
ATOM 2109 C CA . VAL A 1 288 ? 11.339 -10.545 3.897 1.00 49.63 288 VAL A CA 1
ATOM 2110 C C . VAL A 1 288 ? 10.796 -11.788 4.601 1.00 50.43 288 VAL A C 1
ATOM 2111 O O . VAL A 1 288 ? 9.671 -11.772 5.108 1.00 50.43 288 VAL A O 1
ATOM 2115 N N . GLY A 1 289 ? 11.612 -12.842 4.659 1.00 51.00 289 GLY A N 1
ATOM 2116 C CA . GLY A 1 289 ? 11.231 -14.070 5.344 1.00 52.23 289 GLY A CA 1
ATOM 2117 C C . GLY A 1 289 ? 11.012 -13.829 6.826 1.00 53.09 289 GLY A C 1
ATOM 2118 O O . GLY A 1 289 ? 10.374 -14.638 7.510 1.00 53.11 289 GLY A O 1
ATOM 2119 N N . ASP A 1 290 ? 11.544 -12.710 7.313 1.00 53.70 290 ASP A N 1
ATOM 2120 C CA . ASP A 1 290 ? 11.430 -12.329 8.712 1.00 54.52 290 ASP A CA 1
ATOM 2121 C C . ASP A 1 290 ? 10.030 -11.801 8.984 1.00 54.69 290 ASP A C 1
ATOM 2122 O O . ASP A 1 290 ? 9.433 -12.106 10.015 1.00 55.26 290 ASP A O 1
ATOM 2127 N N . LEU A 1 291 ? 9.505 -11.022 8.049 1.00 55.00 291 LEU A N 1
ATOM 2128 C CA . LEU A 1 291 ? 8.166 -10.470 8.179 1.00 55.20 291 LEU A CA 1
ATOM 2129 C C . LEU A 1 291 ? 7.116 -11.591 8.108 1.00 55.22 291 LEU A C 1
ATOM 2130 O O . LEU A 1 291 ? 6.101 -11.484 7.416 1.00 55.33 291 LEU A O 1
ATOM 2135 N N . ARG A 1 299 ? -1.548 0.101 11.882 1.00 61.93 299 ARG A N 1
ATOM 2136 C CA . ARG A 1 299 ? -1.077 -1.059 11.121 1.00 61.63 299 ARG A CA 1
ATOM 2137 C C . ARG A 1 299 ? -1.168 -0.832 9.605 1.00 60.85 299 ARG A C 1
ATOM 2138 O O . ARG A 1 299 ? -1.557 0.257 9.154 1.00 61.13 299 ARG A O 1
ATOM 2146 N N . LEU A 1 300 ? -0.790 -1.847 8.827 1.00 59.71 300 LEU A N 1
ATOM 2147 C CA . LEU A 1 300 ? -0.890 -1.780 7.364 1.00 58.45 300 LEU A CA 1
ATOM 2148 C C . LEU A 1 300 ? -2.041 -2.616 6.782 1.00 57.34 300 LEU A C 1
ATOM 2149 O O . LEU A 1 300 ? -2.071 -2.902 5.579 1.00 57.00 300 LEU A O 1
ATOM 2154 N N . VAL A 1 301 ? -2.993 -2.995 7.633 1.00 55.87 301 VAL A N 1
ATOM 2155 C CA . VAL A 1 301 ? -4.217 -3.639 7.155 1.00 54.75 301 VAL A CA 1
ATOM 2156 C C . VAL A 1 301 ? -5.121 -2.619 6.425 1.00 53.65 301 VAL A C 1
ATOM 2157 O O . VAL A 1 301 ? -5.185 -1.445 6.807 1.00 53.12 301 VAL A O 1
ATOM 2161 N N . ARG A 1 302 ? -5.787 -3.076 5.366 1.00 52.27 302 ARG A N 1
ATOM 2162 C CA . ARG A 1 302 ? -6.829 -2.308 4.693 1.00 51.24 302 ARG A CA 1
ATOM 2163 C C . ARG A 1 302 ? -7.938 -1.934 5.666 1.00 50.11 302 ARG A C 1
ATOM 2164 O O . ARG A 1 302 ? -8.194 -2.650 6.637 1.00 49.13 302 ARG A O 1
ATOM 2172 N N . ASP A 1 303 ? -8.600 -0.811 5.412 1.00 48.67 303 ASP A N 1
ATOM 2173 C CA . ASP A 1 303 ? -9.785 -0.476 6.190 1.00 47.94 303 ASP A CA 1
ATOM 2174 C C . ASP A 1 303 ? -10.977 -1.154 5.525 1.00 46.98 303 ASP A C 1
ATOM 2175 O O . ASP A 1 303 ? -11.406 -0.749 4.449 1.00 46.63 303 ASP A O 1
ATOM 2180 N N . PHE A 1 304 ? -11.516 -2.173 6.181 1.00 46.03 304 PHE A N 1
ATOM 2181 C CA . PHE A 1 304 ? -12.637 -2.933 5.630 1.00 45.33 304 PHE A CA 1
ATOM 2182 C C . PHE A 1 304 ? -14.014 -2.392 6.041 1.00 45.18 304 PHE A C 1
ATOM 2183 O O . PHE A 1 304 ? -15.038 -3.078 5.861 1.00 44.81 304 PHE A O 1
ATOM 2191 N N . SER A 1 305 ? -14.043 -1.174 6.582 1.00 44.66 305 SER A N 1
ATOM 2192 C CA . SER A 1 305 ? -15.289 -0.558 7.063 1.00 44.48 305 SER A CA 1
ATOM 2193 C C . SER A 1 305 ? -16.378 -0.502 5.993 1.00 43.86 305 SER A C 1
ATOM 2194 O O . SER A 1 305 ? -17.533 -0.864 6.250 1.00 43.34 305 SER A O 1
ATOM 2197 N N . GLY A 1 306 ? -15.987 -0.048 4.806 1.00 43.06 306 GLY A N 1
ATOM 2198 C CA . GLY A 1 306 ? -16.892 0.117 3.674 1.00 43.16 306 GLY A CA 1
ATOM 2199 C C . GLY A 1 306 ? -17.543 -1.183 3.258 1.00 42.49 306 GLY A C 1
ATOM 2200 O O . GLY A 1 306 ? -18.754 -1.232 3.032 1.00 42.10 306 GLY A O 1
ATOM 2201 N N . ALA A 1 307 ? -16.733 -2.231 3.143 1.00 41.63 307 ALA A N 1
ATOM 2202 C CA . ALA A 1 307 ? -17.234 -3.544 2.735 1.00 41.16 307 ALA A CA 1
ATOM 2203 C C . ALA A 1 307 ? -18.137 -4.151 3.808 1.00 40.92 307 ALA A C 1
ATOM 2204 O O . ALA A 1 307 ? -19.058 -4.880 3.489 1.00 39.93 307 ALA A O 1
ATOM 2206 N N . ARG A 1 308 ? -17.867 -3.842 5.074 1.00 41.31 308 ARG A N 1
ATOM 2207 C CA . ARG A 1 308 ? -18.741 -4.267 6.162 1.00 42.32 308 ARG A CA 1
ATOM 2208 C C . ARG A 1 308 ? -20.112 -3.581 6.065 1.00 42.69 308 ARG A C 1
ATOM 2209 O O . ARG A 1 308 ? -21.152 -4.225 6.237 1.00 42.35 308 ARG A O 1
ATOM 2217 N N . LYS A 1 309 ? -20.102 -2.284 5.764 1.00 43.12 309 LYS A N 1
ATOM 2218 C CA . LYS A 1 309 ? -21.334 -1.546 5.500 1.00 44.38 309 LYS A CA 1
ATOM 2219 C C . LYS A 1 309 ? -22.072 -2.134 4.296 1.00 43.72 309 LYS A C 1
ATOM 2220 O O . LYS A 1 309 ? -23.302 -2.255 4.312 1.00 43.69 309 LYS A O 1
ATOM 2226 N N . MET A 1 310 ? -21.316 -2.509 3.263 1.00 42.86 310 MET A N 1
ATOM 2227 C CA . MET A 1 310 ? -21.893 -3.146 2.083 1.00 42.91 310 MET A CA 1
ATOM 2228 C C . MET A 1 310 ? -22.635 -4.432 2.445 1.00 42.25 310 MET A C 1
ATOM 2229 O O . MET A 1 310 ? -23.781 -4.648 2.016 1.00 41.73 310 MET A O 1
ATOM 2234 N N . VAL A 1 311 ? -21.980 -5.268 3.251 1.00 41.75 311 VAL A N 1
ATOM 2235 C CA . VAL A 1 311 ? -22.537 -6.539 3.703 1.00 41.88 311 VAL A CA 1
ATOM 2236 C C . VAL A 1 311 ? -23.826 -6.306 4.506 1.00 42.27 311 VAL A C 1
ATOM 2237 O O . VAL A 1 311 ? -24.829 -6.977 4.284 1.00 41.76 311 VAL A O 1
ATOM 2241 N N . GLU A 1 312 ? -23.781 -5.326 5.410 1.00 42.94 312 GLU A N 1
ATOM 2242 C CA . GLU A 1 312 ? -24.939 -4.885 6.208 1.00 43.58 312 GLU A CA 1
ATOM 2243 C C . GLU A 1 312 ? -26.096 -4.465 5.306 1.00 43.28 312 GLU A C 1
ATOM 2244 O O . GLU A 1 312 ? -27.184 -5.013 5.409 1.00 43.54 312 GLU A O 1
ATOM 2250 N N . GLN A 1 313 ? -25.853 -3.520 4.398 1.00 43.12 313 GLN A N 1
ATOM 2251 C CA . GLN A 1 313 ? -26.876 -3.084 3.437 1.00 43.25 313 GLN A CA 1
ATOM 2252 C C . GLN A 1 313 ? -27.481 -4.222 2.585 1.00 43.29 313 GLN A C 1
ATOM 2253 O O . GLN A 1 313 ? -28.598 -4.087 2.075 1.00 43.47 313 GLN A O 1
ATOM 2259 N N . LEU A 1 314 ? -26.760 -5.335 2.440 1.00 42.58 314 LEU A N 1
ATOM 2260 C CA . LEU A 1 314 ? -27.279 -6.485 1.690 1.00 42.74 314 LEU A CA 1
ATOM 2261 C C . LEU A 1 314 ? -28.042 -7.458 2.597 1.00 42.78 314 LEU A C 1
ATOM 2262 O O . LEU A 1 314 ? -28.638 -8.419 2.113 1.00 42.55 314 LEU A O 1
ATOM 2267 N N . GLY A 1 315 ? -28.042 -7.186 3.900 1.00 43.09 315 GLY A N 1
ATOM 2268 C CA . GLY A 1 315 ? -28.632 -8.090 4.891 1.00 44.15 315 GLY A CA 1
ATOM 2269 C C . GLY A 1 315 ? -27.878 -9.409 4.991 1.00 44.83 315 GLY A C 1
ATOM 2270 O O . GLY A 1 315 ? -28.467 -10.455 5.262 1.00 44.27 315 GLY A O 1
ATOM 2271 N N . LEU A 1 316 ? -26.567 -9.355 4.762 1.00 45.53 316 LEU A N 1
ATOM 2272 C CA . LEU A 1 316 ? -25.732 -10.562 4.730 1.00 46.69 316 LEU A CA 1
ATOM 2273 C C . LEU A 1 316 ? -24.840 -10.659 5.964 1.00 47.64 316 LEU A C 1
ATOM 2274 O O . LEU A 1 316 ? -23.886 -11.441 5.997 1.00 47.47 316 LEU A O 1
ATOM 2279 N N . ASP A 1 317 ? -25.186 -9.866 6.975 1.00 48.96 317 ASP A N 1
ATOM 2280 C CA . ASP A 1 317 ? -24.374 -9.673 8.180 1.00 50.41 317 ASP A CA 1
ATOM 2281 C C . ASP A 1 317 ? -24.010 -10.951 8.939 1.00 50.69 317 ASP A C 1
ATOM 2282 O O . ASP A 1 317 ? -23.044 -10.964 9.709 1.00 51.04 317 ASP A O 1
ATOM 2287 N N . ASP A 1 318 ? -24.765 -12.023 8.705 1.00 50.87 318 ASP A N 1
ATOM 2288 C CA . ASP A 1 318 ? -24.467 -13.335 9.293 1.00 50.96 318 ASP A CA 1
ATOM 2289 C C . ASP A 1 318 ? -24.088 -14.390 8.239 1.00 50.97 318 ASP A C 1
ATOM 2290 O O . ASP A 1 318 ? -23.661 -15.487 8.586 1.00 51.31 318 ASP A O 1
ATOM 2292 N N . ALA A 1 319 ? -24.223 -14.047 6.959 1.00 50.96 319 ALA A N 1
ATOM 2293 C CA . ALA A 1 319 ? -24.054 -15.020 5.876 1.00 50.89 319 ALA A CA 1
ATOM 2294 C C . ALA A 1 319 ? -22.681 -15.011 5.179 1.00 51.01 319 ALA A C 1
ATOM 2295 O O . ALA A 1 319 ? -22.444 -15.819 4.275 1.00 51.01 319 ALA A O 1
ATOM 2297 N N . VAL A 1 320 ? -21.790 -14.109 5.594 1.00 50.81 320 VAL A N 1
ATOM 2298 C CA . VAL A 1 320 ? -20.462 -13.994 4.984 1.00 50.92 320 VAL A CA 1
ATOM 2299 C C . VAL A 1 320 ? -19.371 -14.572 5.890 1.00 50.93 320 VAL A C 1
ATOM 2300 O O . VAL A 1 320 ? -19.212 -14.157 7.042 1.00 51.13 320 VAL A O 1
ATOM 2304 N N . ASP A 1 321 ? -18.633 -15.546 5.364 1.00 50.74 321 ASP A N 1
ATOM 2305 C CA . ASP A 1 321 ? -17.571 -16.207 6.125 1.00 50.49 321 ASP A CA 1
ATOM 2306 C C . ASP A 1 321 ? -16.245 -15.446 6.010 1.00 50.11 321 ASP A C 1
ATOM 2307 O O . ASP A 1 321 ? -15.318 -15.875 5.314 1.00 50.09 321 ASP A O 1
ATOM 2312 N N . PHE A 1 322 ? -16.170 -14.316 6.710 1.00 49.39 322 PHE A N 1
ATOM 2313 C CA . PHE A 1 322 ? -14.974 -13.498 6.747 1.00 48.81 322 PHE A CA 1
ATOM 2314 C C . PHE A 1 322 ? -14.852 -12.797 8.094 1.00 49.10 322 PHE A C 1
ATOM 2315 O O . PHE A 1 322 ? -15.817 -12.212 8.577 1.00 49.10 322 PHE A O 1
ATOM 2323 N N . ASP A 1 323 ? -13.663 -12.859 8.686 1.00 49.77 323 ASP A N 1
ATOM 2324 C CA . ASP A 1 323 ? -13.368 -12.150 9.930 1.00 50.67 323 ASP A CA 1
ATOM 2325 C C . ASP A 1 323 ? -12.890 -10.744 9.611 1.00 50.63 323 ASP A C 1
ATOM 2326 O O . ASP A 1 323 ? -11.735 -10.550 9.213 1.00 51.07 323 ASP A O 1
ATOM 2331 N N . PHE A 1 324 ? -13.777 -9.766 9.783 1.00 50.58 324 PHE A N 1
ATOM 2332 C CA . PHE A 1 324 ? -13.458 -8.369 9.480 1.00 50.43 324 PHE A CA 1
ATOM 2333 C C . PHE A 1 324 ? -12.494 -7.777 10.513 1.00 50.91 324 PHE A C 1
ATOM 2334 O O . PHE A 1 324 ? -12.754 -7.851 11.718 1.00 50.73 324 PHE A O 1
ATOM 2342 N N . PRO A 1 325 ? -11.376 -7.190 10.043 1.00 51.30 325 PRO A N 1
ATOM 2343 C CA . PRO A 1 325 ? -10.392 -6.594 10.949 1.00 51.77 325 PRO A CA 1
ATOM 2344 C C . PRO A 1 325 ? -10.930 -5.309 11.565 1.00 52.14 325 PRO A C 1
ATOM 2345 O O . PRO A 1 325 ? -11.843 -4.684 11.003 1.00 52.06 325 PRO A O 1
ATOM 2349 N N . GLU A 1 326 ? -10.355 -4.918 12.700 1.00 52.20 326 GLU A N 1
ATOM 2350 C CA . GLU A 1 326 ? -10.744 -3.701 13.403 1.00 52.73 326 GLU A CA 1
ATOM 2351 C C . GLU A 1 326 ? -10.585 -2.471 12.512 1.00 53.13 326 GLU A C 1
ATOM 2352 O O . GLU A 1 326 ? -9.708 -2.436 11.644 1.00 53.00 326 GLU A O 1
ATOM 2354 N N . ARG A 1 327 ? -11.444 -1.475 12.717 1.00 53.60 327 ARG A N 1
ATOM 2355 C CA . ARG A 1 327 ? -11.347 -0.221 11.974 1.00 54.16 327 ARG A CA 1
ATOM 2356 C C . ARG A 1 327 ? -10.073 0.536 12.376 1.00 54.38 327 ARG A C 1
ATOM 2357 O O . ARG A 1 327 ? -9.876 0.830 13.563 1.00 54.45 327 ARG A O 1
ATOM 2365 N N . PRO A 1 328 ? -9.193 0.827 11.396 1.00 54.40 328 PRO A N 1
ATOM 2366 C CA . PRO A 1 328 ? -7.949 1.555 11.655 1.00 54.60 328 PRO A CA 1
ATOM 2367 C C . PRO A 1 328 ? -8.208 2.958 12.210 1.00 54.80 328 PRO A C 1
ATOM 2368 O O . PRO A 1 328 ? -9.215 3.584 11.852 1.00 54.86 328 PRO A O 1
ATOM 2372 N N . ASP A 1 329 ? -7.295 3.443 13.055 1.00 55.06 329 ASP A N 1
ATOM 2373 C CA . ASP A 1 329 ? -7.358 4.807 13.601 1.00 55.29 329 ASP A CA 1
ATOM 2374 C C . ASP A 1 329 ? -7.496 5.866 12.511 1.00 55.08 329 ASP A C 1
ATOM 2375 O O . ASP A 1 329 ? -8.326 6.775 12.617 1.00 55.07 329 ASP A O 1
ATOM 2380 N N . TRP A 1 330 ? -6.688 5.733 11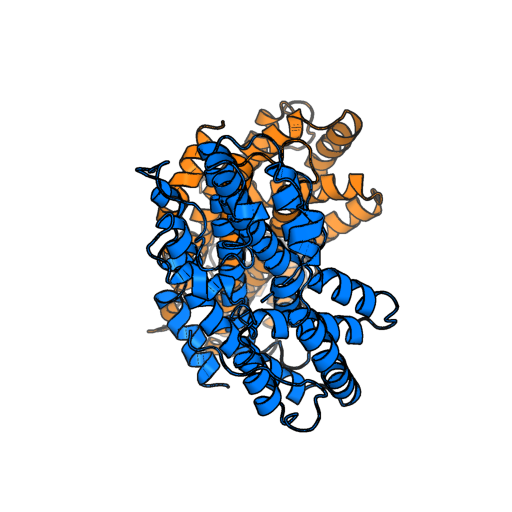.460 1.00 54.77 330 TRP A N 1
ATOM 2381 C CA . TRP A 1 330 ? -6.730 6.660 10.330 1.00 54.28 330 TRP A CA 1
ATOM 2382 C C . TRP A 1 330 ? -8.033 6.536 9.543 1.00 54.51 330 TRP A C 1
ATOM 2383 O O . TRP A 1 330 ? -8.279 7.277 8.585 1.00 54.93 330 TRP A O 1
ATOM 2394 N N . GLY B 1 24 ? 11.016 15.750 -28.106 1.00 39.79 24 GLY B N 1
ATOM 2395 C CA . GLY B 1 24 ? 9.536 15.516 -27.992 1.00 39.67 24 GLY B CA 1
ATOM 2396 C C . GLY B 1 24 ? 8.699 16.525 -28.763 1.00 39.49 24 GLY B C 1
ATOM 2397 O O . GLY B 1 24 ? 9.040 17.706 -28.822 1.00 39.38 24 GLY B O 1
ATOM 2398 N N . SER B 1 25 ? 7.597 16.055 -29.349 1.00 39.81 25 SER B N 1
ATOM 2399 C CA . SER B 1 25 ? 6.683 16.906 -30.112 1.00 39.58 25 SER B CA 1
ATOM 2400 C C . SER B 1 25 ? 6.288 18.182 -29.358 1.00 39.68 25 SER B C 1
ATOM 2401 O O . SER B 1 25 ? 5.761 18.116 -28.247 1.00 40.09 25 SER B O 1
ATOM 2404 N N . ALA B 1 26 ? 6.545 19.340 -29.965 1.00 39.33 26 ALA B N 1
ATOM 2405 C CA . ALA B 1 26 ? 6.153 20.629 -29.373 1.00 38.84 26 ALA B CA 1
ATOM 2406 C C . ALA B 1 26 ? 4.629 20.810 -29.295 1.00 38.32 26 ALA B C 1
ATOM 2407 O O . ALA B 1 26 ? 4.128 21.470 -28.386 1.00 37.86 26 ALA B O 1
ATOM 2409 N N . THR B 1 27 ? 3.907 20.241 -30.261 1.00 38.24 27 THR B N 1
ATOM 2410 C CA . THR B 1 27 ? 2.437 20.231 -30.258 1.00 37.91 27 THR B CA 1
ATOM 2411 C C . THR B 1 27 ? 1.910 19.426 -29.074 1.00 37.82 27 THR B C 1
ATOM 2412 O O . THR B 1 27 ? 1.120 19.926 -28.279 1.00 37.33 27 THR B O 1
ATOM 2416 N N . LEU B 1 28 ? 2.344 18.175 -28.968 1.00 38.04 28 LEU B N 1
ATOM 2417 C CA . LEU B 1 28 ? 1.988 17.341 -27.817 1.00 38.12 28 LEU B CA 1
ATOM 2418 C C . LEU B 1 28 ? 2.281 18.066 -26.494 1.00 38.03 28 LEU B C 1
ATOM 2419 O O . LEU B 1 28 ? 1.405 18.172 -25.645 1.00 38.49 28 LEU B O 1
ATOM 2424 N N . GLY B 1 29 ? 3.493 18.608 -26.348 1.00 37.96 29 GLY B N 1
ATOM 2425 C CA . GLY B 1 29 ? 3.865 19.392 -25.167 1.00 36.77 29 GLY B CA 1
ATOM 2426 C C . GLY B 1 29 ? 2.910 20.522 -24.808 1.00 36.81 29 GLY B C 1
ATOM 2427 O O . GLY B 1 29 ? 2.509 20.653 -23.652 1.00 35.56 29 GLY B O 1
ATOM 2428 N N . ARG B 1 30 ? 2.574 21.364 -25.791 1.00 36.42 30 ARG B N 1
ATOM 2429 C CA . ARG B 1 30 ? 1.658 22.492 -25.579 1.00 36.93 30 ARG B CA 1
ATOM 2430 C C . ARG B 1 30 ? 0.251 22.016 -25.183 1.00 37.06 30 ARG B C 1
ATOM 2431 O O . ARG B 1 30 ? -0.374 22.575 -24.282 1.00 36.69 30 ARG B O 1
ATOM 2439 N N . LEU B 1 31 ? -0.242 20.985 -25.862 1.00 36.97 31 LEU B N 1
ATOM 2440 C CA . LEU B 1 31 ? -1.578 20.452 -25.599 1.00 37.24 31 LEU B CA 1
ATOM 2441 C C . LEU B 1 31 ? -1.690 19.825 -24.208 1.00 37.44 31 LEU B C 1
ATOM 2442 O O . LEU B 1 31 ? -2.733 19.926 -23.570 1.00 37.62 31 LEU B O 1
ATOM 2447 N N . VAL B 1 32 ? -0.611 19.196 -23.748 1.00 37.40 32 VAL B N 1
ATOM 2448 C CA . VAL B 1 32 ? -0.577 18.583 -22.420 1.00 38.52 32 VAL B CA 1
ATOM 2449 C C . VAL B 1 32 ? -0.631 19.638 -21.312 1.00 38.81 32 VAL B C 1
ATOM 2450 O O . VAL B 1 32 ? -1.364 19.470 -20.334 1.00 38.74 32 VAL B O 1
ATOM 2454 N N . ARG B 1 33 ? 0.140 20.714 -21.475 1.00 38.88 33 ARG B N 1
ATOM 2455 C CA . ARG B 1 33 ? 0.219 21.780 -20.481 1.00 39.41 33 ARG B CA 1
ATOM 2456 C C . ARG B 1 33 ? -1.034 22.672 -20.487 1.00 39.48 33 ARG B C 1
ATOM 2457 O O . ARG B 1 33 ? -1.361 23.292 -19.469 1.00 39.50 33 ARG B O 1
ATOM 2465 N N . ALA B 1 34 ? -1.723 22.741 -21.631 1.00 39.22 34 ALA B N 1
ATOM 2466 C CA . ALA B 1 34 ? -2.966 23.518 -21.752 1.00 39.02 34 ALA B CA 1
ATOM 2467 C C . ALA B 1 34 ? -4.225 22.745 -21.322 1.00 38.69 34 ALA B C 1
ATOM 2468 O O . ALA B 1 34 ? -5.273 23.341 -21.103 1.00 38.46 34 ALA B O 1
ATOM 2470 N N . TRP B 1 35 ? -4.117 21.428 -21.181 1.00 38.46 35 TRP B N 1
ATOM 2471 C CA . TRP B 1 35 ? -5.291 20.586 -20.870 1.00 38.51 35 TRP B CA 1
ATOM 2472 C C . TRP B 1 35 ? -6.165 21.067 -19.690 1.00 38.86 35 TRP B C 1
ATOM 2473 O O . TRP B 1 35 ? -7.378 21.118 -19.837 1.00 38.26 35 TRP B O 1
ATOM 2484 N N . PRO B 1 36 ? -5.562 21.416 -18.524 1.00 39.57 36 PRO B N 1
ATOM 2485 C CA . PRO B 1 36 ? -6.369 21.974 -17.412 1.00 39.76 36 PRO B CA 1
ATOM 2486 C C . PRO B 1 36 ? -7.210 23.211 -17.753 1.00 40.47 36 PRO B C 1
ATOM 2487 O O . PRO B 1 36 ? -8.282 23.403 -17.164 1.00 40.57 36 PRO B O 1
ATOM 2491 N N . ARG B 1 37 ? -6.728 24.048 -18.672 1.00 40.57 37 ARG B N 1
ATOM 2492 C CA . ARG B 1 37 ? -7.462 25.240 -19.088 1.00 41.62 37 ARG B CA 1
ATOM 2493 C C . ARG B 1 37 ? -8.502 24.941 -20.184 1.00 40.49 37 ARG B C 1
ATOM 2494 O O . ARG B 1 37 ? -9.482 25.665 -20.358 1.00 39.82 37 ARG B O 1
ATOM 2502 N N . ARG B 1 38 ? -8.283 23.861 -20.917 1.00 40.18 38 ARG B N 1
ATOM 2503 C CA . ARG B 1 38 ? -9.081 23.565 -22.092 1.00 40.11 38 ARG B CA 1
ATOM 2504 C C . ARG B 1 38 ? -10.230 22.595 -21.828 1.00 39.58 38 ARG B C 1
ATOM 2505 O O . ARG B 1 38 ? -11.329 22.745 -22.381 1.00 39.34 38 ARG B O 1
ATOM 2513 N N . ALA B 1 39 ? -9.940 21.582 -21.016 1.00 38.51 39 ALA B N 1
ATOM 2514 C CA . ALA B 1 39 ? -10.803 20.416 -20.843 1.00 38.14 39 ALA B CA 1
ATOM 2515 C C . ALA B 1 39 ? -12.215 20.753 -20.367 1.00 38.07 39 ALA B C 1
ATOM 2516 O O . ALA B 1 39 ? -12.402 21.499 -19.397 1.00 37.68 39 ALA B O 1
ATOM 2518 N N . ALA B 1 40 ? -13.199 20.173 -21.051 1.00 38.08 40 ALA B N 1
ATOM 2519 C CA . ALA B 1 40 ? -14.610 20.296 -20.661 1.00 38.14 40 ALA B CA 1
ATOM 2520 C C . ALA B 1 40 ? -14.818 19.813 -19.240 1.00 37.91 40 ALA B C 1
ATOM 2521 O O . ALA B 1 40 ? -15.580 20.418 -18.488 1.00 37.62 40 ALA B O 1
ATOM 2523 N N . VAL B 1 41 ? -14.177 18.695 -18.894 1.00 38.50 41 VAL B N 1
ATOM 2524 C CA . VAL B 1 41 ? -14.318 18.099 -17.564 1.00 38.96 41 VAL B CA 1
ATOM 2525 C C . VAL B 1 41 ? -13.961 19.078 -16.433 1.00 40.67 41 VAL B C 1
ATOM 2526 O O . VAL B 1 41 ? -14.620 19.108 -15.388 1.00 41.57 41 VAL B O 1
ATOM 2530 N N . VAL B 1 42 ? -12.942 19.902 -16.658 1.00 42.09 42 VAL B N 1
ATOM 2531 C CA . VAL B 1 42 ? -12.520 20.905 -15.679 1.00 43.69 42 VAL B CA 1
ATOM 2532 C C . VAL B 1 42 ? -13.451 22.114 -15.703 1.00 44.54 42 VAL B C 1
ATOM 2533 O O . VAL B 1 42 ? -13.801 22.673 -14.653 1.00 45.49 42 VAL B O 1
ATOM 2537 N N . ASN B 1 43 ? -13.861 22.503 -16.903 1.00 44.76 43 ASN B N 1
ATOM 2538 C CA . ASN B 1 43 ? -14.567 23.764 -17.118 1.00 44.78 43 ASN B CA 1
ATOM 2539 C C . ASN B 1 43 ? -16.058 23.729 -16.844 1.00 43.51 43 ASN B C 1
ATOM 2540 O O . ASN B 1 43 ? -16.651 24.744 -16.488 1.00 42.94 43 ASN B O 1
ATOM 2545 N N . LYS B 1 44 ? -16.672 22.572 -17.040 1.00 41.46 44 LYS B N 1
ATOM 2546 C CA . LYS B 1 44 ? -18.115 22.492 -16.905 1.00 40.18 44 LYS B CA 1
ATOM 2547 C C . LYS B 1 44 ? -18.538 21.149 -16.320 1.00 38.68 44 LYS B C 1
ATOM 2548 O O . LYS B 1 44 ? -19.461 20.515 -16.809 1.00 37.72 44 LYS B O 1
ATOM 2554 N N . ALA B 1 45 ? -17.870 20.741 -15.246 1.00 37.46 45 ALA B N 1
ATOM 2555 C CA . ALA B 1 45 ? -18.211 19.492 -14.572 1.00 37.00 45 ALA B CA 1
ATOM 2556 C C . ALA B 1 45 ? -19.658 19.493 -14.079 1.00 36.72 45 ALA B C 1
ATOM 2557 O O . ALA B 1 45 ? -20.292 18.427 -14.015 1.00 36.15 45 ALA B O 1
ATOM 2559 N N . ASP B 1 46 ? -20.173 20.681 -13.734 1.00 36.13 46 ASP B N 1
ATOM 2560 C CA . ASP B 1 46 ? -21.559 20.825 -13.284 1.00 37.28 46 ASP B CA 1
ATOM 2561 C C . ASP B 1 46 ? -22.587 21.004 -14.421 1.00 37.29 46 ASP B C 1
ATOM 2562 O O . ASP B 1 46 ? -23.628 21.628 -14.229 1.00 37.36 46 ASP B O 1
ATOM 2567 N N . ILE B 1 47 ? -22.300 20.415 -15.582 1.00 38.01 47 ILE B N 1
ATOM 2568 C CA . ILE B 1 47 ? -23.192 20.466 -16.762 1.00 38.36 47 ILE B CA 1
ATOM 2569 C C . ILE B 1 47 ? -24.621 20.043 -16.418 1.00 39.06 47 ILE B C 1
ATOM 2570 O O . ILE B 1 47 ? -25.580 20.558 -16.995 1.00 39.24 47 ILE B O 1
ATOM 2575 N N . LEU B 1 48 ? -24.773 19.114 -15.474 1.00 39.40 48 LEU B N 1
ATOM 2576 C CA . LEU B 1 48 ? -26.115 18.673 -15.064 1.00 40.17 48 LEU B CA 1
ATOM 2577 C C . LEU B 1 48 ? -27.018 19.846 -14.636 1.00 40.28 48 LEU B C 1
ATOM 2578 O O . LEU B 1 48 ? -28.223 19.859 -14.940 1.00 41.01 48 LEU B O 1
ATOM 2583 N N . ASP B 1 49 ? -26.439 20.840 -13.964 1.00 39.97 49 ASP B N 1
ATOM 2584 C CA . ASP B 1 49 ? -27.219 21.982 -13.456 1.00 40.18 49 ASP B CA 1
ATOM 2585 C C . ASP B 1 49 ? -27.669 22.970 -14.536 1.00 40.38 49 ASP B C 1
ATOM 2586 O O . ASP B 1 49 ? -28.407 23.920 -14.240 1.00 39.79 49 ASP B O 1
ATOM 2591 N N . GLU B 1 50 ? -27.231 22.746 -15.776 1.00 40.59 50 GLU B N 1
ATOM 2592 C CA . GLU B 1 50 ? -27.575 23.654 -16.884 1.00 41.30 50 GLU B CA 1
ATOM 2593 C C . GLU B 1 50 ? -29.038 23.538 -17.307 1.00 41.72 50 GLU B C 1
ATOM 2594 O O . GLU B 1 50 ? -29.545 24.389 -18.046 1.00 41.77 50 GLU B O 1
ATOM 2600 N N . TRP B 1 51 ? -29.704 22.480 -16.842 1.00 41.99 51 TRP B N 1
ATOM 2601 C CA . TRP B 1 51 ? -31.145 22.292 -17.052 1.00 42.69 51 TRP B CA 1
ATOM 2602 C C . TRP B 1 51 ? -32.011 23.102 -16.080 1.00 42.81 51 TRP B C 1
ATOM 2603 O O . TRP B 1 51 ? -33.239 23.092 -16.189 1.00 43.07 51 TRP B O 1
ATOM 2614 N N . ALA B 1 52 ? -31.373 23.817 -15.154 1.00 43.12 52 ALA B N 1
ATOM 2615 C CA . ALA B 1 52 ? -32.071 24.584 -14.100 1.00 43.94 52 ALA B CA 1
ATOM 2616 C C . ALA B 1 52 ? -33.383 25.291 -14.515 1.00 44.60 52 ALA B C 1
ATOM 2617 O O . ALA B 1 52 ? -34.482 24.772 -14.267 1.00 45.44 52 ALA B O 1
ATOM 2619 N N . ASP B 1 53 ? -33.275 26.467 -15.130 1.00 44.67 53 ASP B N 1
ATOM 2620 C CA . ASP B 1 53 ? -34.465 27.263 -15.458 1.00 44.41 53 ASP B CA 1
ATOM 2621 C C . ASP B 1 53 ? -34.967 26.878 -16.854 1.00 43.91 53 ASP B C 1
ATOM 2622 O O . ASP B 1 53 ? -35.025 27.712 -17.767 1.00 44.21 53 ASP B O 1
ATOM 2627 N N . TYR B 1 54 ? -35.336 25.602 -16.989 1.00 43.11 54 TYR B N 1
ATOM 2628 C CA . TYR B 1 54 ? -35.630 24.957 -18.278 1.00 41.96 54 TYR B CA 1
ATOM 2629 C C . TYR B 1 54 ? -36.836 25.571 -18.992 1.00 41.15 54 TYR B C 1
ATOM 2630 O O . TYR B 1 54 ? -37.890 25.731 -18.382 1.00 40.71 54 TYR B O 1
ATOM 2639 N N . ASP B 1 55 ? -36.663 25.905 -20.274 1.00 40.44 55 ASP B N 1
ATOM 2640 C CA . ASP B 1 55 ? -37.737 26.479 -21.108 1.00 39.94 55 ASP B CA 1
ATOM 2641 C C . ASP B 1 55 ? -38.142 25.493 -22.188 1.00 39.28 55 ASP B C 1
ATOM 2642 O O . ASP B 1 55 ? -37.423 25.308 -23.173 1.00 38.94 55 ASP B O 1
ATOM 2647 N N . THR B 1 56 ? -39.310 24.884 -21.999 1.00 38.69 56 THR B N 1
ATOM 2648 C CA . THR B 1 56 ? -39.840 23.866 -22.909 1.00 38.70 56 THR B CA 1
ATOM 2649 C C . THR B 1 56 ? -40.107 24.379 -24.335 1.00 38.03 56 THR B C 1
ATOM 2650 O O . THR B 1 56 ? -40.150 23.583 -25.268 1.00 38.25 56 THR B O 1
ATOM 2654 N N . LEU B 1 57 ? -40.283 25.694 -24.497 1.00 37.23 57 LEU B N 1
ATOM 2655 C CA . LEU B 1 57 ? -40.570 26.296 -25.808 1.00 36.64 57 LEU B CA 1
ATOM 2656 C C . LEU B 1 57 ? -39.399 26.278 -26.817 1.00 36.56 57 LEU B C 1
ATOM 2657 O O . LEU B 1 57 ? -39.610 26.393 -28.023 1.00 36.67 57 LEU B O 1
ATOM 2662 N N . VAL B 1 58 ? -38.177 26.145 -26.318 1.00 36.48 58 VAL B N 1
ATOM 2663 C CA . VAL B 1 58 ? -36.976 26.138 -27.161 1.00 36.23 58 VAL B CA 1
ATOM 2664 C C . VAL B 1 58 ? -36.749 24.733 -27.751 1.00 36.22 58 VAL B C 1
ATOM 2665 O O . VAL B 1 58 ? -36.703 23.756 -26.995 1.00 35.91 58 VAL B O 1
ATOM 2669 N N . PRO B 1 59 ? -36.605 24.626 -29.094 1.00 36.02 59 PRO B N 1
ATOM 2670 C CA . PRO B 1 59 ? -36.398 23.330 -29.764 1.00 36.17 59 PRO B CA 1
ATOM 2671 C C . PRO B 1 59 ? -35.126 22.610 -29.310 1.00 36.23 59 PRO B C 1
ATOM 2672 O O . PRO B 1 59 ? -34.179 23.257 -28.834 1.00 36.06 59 PRO B O 1
ATOM 2676 N N . ASP B 1 60 ? -35.109 21.288 -29.474 1.00 36.30 60 ASP B N 1
ATOM 2677 C CA . ASP B 1 60 ? -33.952 20.465 -29.095 1.00 37.23 60 ASP B CA 1
ATOM 2678 C C . ASP B 1 60 ? -32.860 20.421 -30.164 1.00 36.72 60 ASP B C 1
ATOM 2679 O O . ASP B 1 60 ? -31.711 20.124 -29.871 1.00 36.17 60 ASP B O 1
ATOM 2684 N N . TYR B 1 61 ? -33.240 20.734 -31.397 1.00 36.94 61 TYR B N 1
ATOM 2685 C CA . TYR B 1 61 ? -32.424 20.428 -32.579 1.00 36.60 61 TYR B CA 1
ATOM 2686 C C . TYR B 1 61 ? -32.819 21.439 -33.645 1.00 36.41 61 TYR B C 1
ATOM 2687 O O . TYR B 1 61 ? -33.963 21.874 -33.657 1.00 35.70 61 TYR B O 1
ATOM 2696 N N . PRO B 1 62 ? -31.874 21.854 -34.522 1.00 36.41 62 PRO B N 1
ATOM 2697 C CA . PRO B 1 62 ? -32.239 22.867 -35.511 1.00 36.85 62 PRO B CA 1
ATOM 2698 C C . PRO B 1 62 ? -32.812 22.282 -36.791 1.00 37.40 62 PRO B C 1
ATOM 2699 O O . PRO B 1 62 ? -32.118 21.585 -37.533 1.00 37.34 62 PRO B O 1
ATOM 2703 N N . LEU B 1 63 ? -34.077 22.583 -37.042 1.00 38.45 63 LEU B N 1
ATOM 2704 C CA . LEU B 1 63 ? -34.703 22.308 -38.329 1.00 39.16 63 LEU B CA 1
ATOM 2705 C C . LEU B 1 63 ? -33.764 22.577 -39.517 1.00 39.98 63 LEU B C 1
ATOM 2706 O O . LEU B 1 63 ? -33.729 21.798 -40.468 1.00 40.34 63 LEU B O 1
ATOM 2711 N N . GLU B 1 64 ? -32.993 23.666 -39.442 1.00 40.85 64 GLU B N 1
ATOM 2712 C CA . GLU B 1 64 ? -32.133 24.123 -40.542 1.00 41.85 64 GLU B CA 1
ATOM 2713 C C . GLU B 1 64 ? -31.173 23.043 -41.042 1.00 41.80 64 GLU B C 1
ATOM 2714 O O . GLU B 1 64 ? -30.793 23.042 -42.206 1.00 41.22 64 GLU B O 1
ATOM 2720 N N . ILE B 1 65 ? -30.787 22.124 -40.154 1.00 41.33 65 ILE B N 1
ATOM 2721 C CA . ILE B 1 65 ? -29.800 21.097 -40.493 1.00 41.34 65 ILE B CA 1
ATOM 2722 C C . ILE B 1 65 ? -30.420 19.697 -40.638 1.00 40.93 65 ILE B C 1
ATOM 2723 O O . ILE B 1 65 ? -29.702 18.685 -40.708 1.00 41.20 65 ILE B O 1
ATOM 2728 N N . VAL B 1 66 ? -31.751 19.648 -40.658 1.00 39.69 66 VAL B N 1
ATOM 2729 C CA . VAL B 1 66 ? -32.498 18.404 -40.860 1.00 38.27 66 VAL B CA 1
ATOM 2730 C C . VAL B 1 66 ? -32.694 18.210 -42.366 1.00 37.32 66 VAL B C 1
ATOM 2731 O O . VAL B 1 66 ? -33.340 19.020 -43.007 1.00 36.56 66 VAL B O 1
ATOM 2735 N N . PRO B 1 67 ? -32.145 17.122 -42.924 1.00 36.95 67 PRO B N 1
ATOM 2736 C CA . PRO B 1 67 ? -32.091 16.922 -44.386 1.00 37.04 67 PRO B CA 1
ATOM 2737 C C . PRO B 1 67 ? -33.450 16.818 -45.103 1.00 36.53 67 PRO B C 1
ATOM 2738 O O . PRO B 1 67 ? -33.527 17.023 -46.313 1.00 36.52 67 PRO B O 1
ATOM 2742 N N . PHE B 1 68 ? -34.501 16.499 -44.359 1.00 35.98 68 PHE B N 1
ATOM 2743 C CA . PHE B 1 68 ? -35.834 16.349 -44.929 1.00 35.72 68 PHE B CA 1
ATOM 2744 C C . PHE B 1 68 ? -36.799 17.422 -44.420 1.00 35.47 68 PHE B C 1
ATOM 2745 O O . PHE B 1 68 ? -38.014 17.297 -44.589 1.00 35.16 68 PHE B O 1
ATOM 2753 N N . ALA B 1 69 ? -36.249 18.469 -43.799 1.00 35.28 69 ALA B N 1
ATOM 2754 C CA . ALA B 1 69 ? -37.047 19.556 -43.206 1.00 35.47 69 ALA B CA 1
ATOM 2755 C C . ALA B 1 69 ? -38.025 20.186 -44.184 1.00 35.33 69 ALA B C 1
ATOM 2756 O O . ALA B 1 69 ? -39.122 20.591 -43.800 1.00 35.51 69 ALA B O 1
ATOM 2758 N N . GLU B 1 70 ? -37.632 20.246 -45.453 1.00 34.83 70 GLU B N 1
ATOM 2759 C CA . GLU B 1 70 ? -38.445 20.883 -46.461 1.00 35.04 70 GLU B CA 1
ATOM 2760 C C . GLU B 1 70 ? -39.167 19.862 -47.358 1.00 33.57 70 GLU B C 1
ATOM 2761 O O . GLU B 1 70 ? -39.698 20.228 -48.398 1.00 32.42 70 GLU B O 1
ATOM 2767 N N . HIS B 1 71 ? -39.189 18.588 -46.950 1.00 32.33 71 HIS B N 1
ATOM 2768 C CA . HIS B 1 71 ? -39.919 17.573 -47.720 1.00 31.30 71 HIS B CA 1
ATOM 2769 C C . HIS B 1 71 ? -41.428 17.728 -47.505 1.00 31.19 71 HIS B C 1
ATOM 2770 O O . HIS B 1 71 ? -41.867 17.833 -46.359 1.00 31.18 71 HIS B O 1
ATOM 2777 N N . PRO B 1 72 ? -42.215 17.738 -48.599 1.00 31.00 72 PRO B N 1
ATOM 2778 C CA . PRO B 1 72 ? -43.672 17.882 -48.518 1.00 31.38 72 PRO B CA 1
ATOM 2779 C C . PRO B 1 72 ? -44.341 16.954 -47.493 1.00 31.92 72 PRO B C 1
ATOM 2780 O O . PRO B 1 72 ? -45.268 17.380 -46.803 1.00 31.66 72 PRO B O 1
ATOM 2784 N N . LEU B 1 73 ? -43.865 15.712 -47.388 1.00 32.17 73 LEU B N 1
ATOM 2785 C CA . LEU B 1 73 ? -44.456 14.741 -46.464 1.00 32.59 73 LEU B CA 1
ATOM 2786 C C . LEU B 1 73 ? -44.082 15.032 -45.022 1.00 32.74 73 LEU B C 1
ATOM 2787 O O . LEU B 1 73 ? -44.812 14.659 -44.112 1.00 33.24 73 LEU B O 1
ATOM 2792 N N . PHE B 1 74 ? -42.944 15.690 -44.810 1.00 32.57 74 PHE B N 1
ATOM 2793 C CA . PHE B 1 74 ? -42.572 16.157 -43.482 1.00 33.09 74 PHE B CA 1
ATOM 2794 C C . PHE B 1 74 ? -43.400 17.375 -43.096 1.00 33.53 74 PHE B C 1
ATOM 2795 O O . PHE B 1 74 ? -43.915 17.463 -41.971 1.00 33.28 74 PHE B O 1
ATOM 2803 N N . LEU B 1 75 ? -43.504 18.313 -44.032 1.00 33.87 75 LEU B N 1
ATOM 2804 C CA . LEU B 1 75 ? -44.284 19.536 -43.847 1.00 34.85 75 LEU B CA 1
ATOM 2805 C C . LEU B 1 75 ? -45.782 19.284 -43.699 1.00 35.33 75 LEU B C 1
ATOM 2806 O O . LEU B 1 75 ? -46.477 20.105 -43.109 1.00 36.05 75 LEU B O 1
ATOM 2811 N N . ALA B 1 76 ? -46.276 18.177 -44.261 1.00 35.67 76 ALA B N 1
ATOM 2812 C CA . ALA B 1 76 ? -47.695 17.799 -44.176 1.00 35.74 76 ALA B CA 1
ATOM 2813 C C . ALA B 1 76 ? -48.078 17.096 -42.867 1.00 35.95 76 ALA B C 1
ATOM 2814 O O . ALA B 1 76 ? -49.215 16.655 -42.716 1.00 36.20 76 ALA B O 1
ATOM 2816 N N . ALA B 1 77 ? -47.125 16.971 -41.947 1.00 36.10 77 ALA B N 1
ATOM 2817 C CA . ALA B 1 77 ? -47.369 16.381 -40.623 1.00 36.42 77 ALA B CA 1
ATOM 2818 C C . ALA B 1 77 ? -47.735 17.464 -39.604 1.00 36.68 77 ALA B C 1
ATOM 2819 O O . ALA B 1 77 ? -47.412 18.635 -39.790 1.00 36.91 77 ALA B O 1
ATOM 2821 N N . GLU B 1 78 ? -48.380 17.064 -38.509 1.00 36.85 78 GLU B N 1
ATOM 2822 C CA . GLU B 1 78 ? -48.787 18.010 -37.469 1.00 36.97 78 GLU B CA 1
ATOM 2823 C C . GLU B 1 78 ? -47.597 18.630 -36.710 1.00 36.95 78 GLU B C 1
ATOM 2824 O O . GLU B 1 78 ? -46.524 18.027 -36.642 1.00 36.33 78 GLU B O 1
ATOM 2830 N N . PRO B 1 79 ? -47.772 19.855 -36.166 1.00 37.29 79 PRO B N 1
ATOM 2831 C CA . PRO B 1 79 ? -46.726 20.566 -35.400 1.00 37.56 79 PRO B CA 1
ATOM 2832 C C . PRO B 1 79 ? -46.020 19.756 -34.300 1.00 38.07 79 PRO B C 1
ATOM 2833 O O . PRO B 1 79 ? -44.795 19.891 -34.126 1.00 38.00 79 PRO B O 1
ATOM 2837 N N . HIS B 1 80 ? -46.784 18.946 -33.562 1.00 38.10 80 HIS B N 1
ATOM 2838 C CA . HIS B 1 80 ? -46.231 18.082 -32.518 1.00 37.96 80 HIS B CA 1
ATOM 2839 C C . HIS B 1 80 ? -45.400 16.954 -33.114 1.00 38.43 80 HIS B C 1
ATOM 2840 O O . HIS B 1 80 ? -44.364 16.591 -32.551 1.00 38.18 80 HIS B O 1
ATOM 2847 N N . GLN B 1 81 ? -45.848 16.417 -34.251 1.00 38.66 81 GLN B N 1
ATOM 2848 C CA . GLN B 1 81 ? -45.116 15.364 -34.960 1.00 39.46 81 GLN B CA 1
ATOM 2849 C C . GLN B 1 81 ? -43.726 15.821 -35.421 1.00 39.64 81 GLN B C 1
ATOM 2850 O O . GLN B 1 81 ? -42.740 15.084 -35.277 1.00 39.19 81 GLN B O 1
ATOM 2856 N N . ARG B 1 82 ? -43.649 17.032 -35.967 1.00 40.12 82 ARG B N 1
ATOM 2857 C CA . ARG B 1 82 ? -42.373 17.561 -36.462 1.00 40.51 82 ARG B CA 1
ATOM 2858 C C . ARG B 1 82 ? -41.422 17.888 -35.301 1.00 41.10 82 ARG B C 1
ATOM 2859 O O . ARG B 1 82 ? -40.207 17.647 -35.388 1.00 40.61 82 ARG B O 1
ATOM 2867 N N . GLN B 1 83 ? -41.979 18.405 -34.205 1.00 41.54 83 GLN B N 1
ATOM 2868 C CA . GLN B 1 83 ? -41.180 18.687 -33.006 1.00 42.23 83 GLN B CA 1
ATOM 2869 C C . GLN B 1 83 ? -40.688 17.406 -32.335 1.00 42.15 83 GLN B C 1
ATOM 2870 O O . GLN B 1 83 ? -39.625 17.411 -31.698 1.00 42.02 83 GLN B O 1
ATOM 2876 N N . ARG B 1 84 ? -41.437 16.310 -32.487 1.00 41.82 84 ARG B N 1
ATOM 2877 C CA . ARG B 1 84 ? -41.002 15.015 -31.938 1.00 41.66 84 ARG B CA 1
ATOM 2878 C C . ARG B 1 84 ? -39.829 14.384 -32.701 1.00 40.81 84 ARG B C 1
ATOM 2879 O O . ARG B 1 84 ? -38.952 13.737 -32.098 1.00 40.15 84 ARG B O 1
ATOM 2887 N N . VAL B 1 85 ? -39.827 14.569 -34.017 1.00 39.95 85 VAL B N 1
ATOM 2888 C CA . VAL B 1 85 ? -38.698 14.208 -34.875 1.00 39.45 85 VAL B CA 1
ATOM 2889 C C . VAL B 1 85 ? -37.422 14.948 -34.448 1.00 38.96 85 VAL B C 1
ATOM 2890 O O . VAL B 1 85 ? -36.378 14.324 -34.268 1.00 39.48 85 VAL B O 1
ATOM 2894 N N . LEU B 1 86 ? -37.508 16.267 -34.276 1.00 38.14 86 LEU B N 1
ATOM 2895 C CA . LEU B 1 86 ? -36.368 17.069 -33.822 1.00 37.52 86 LEU B CA 1
ATOM 2896 C C . LEU B 1 86 ? -35.809 16.547 -32.495 1.00 37.39 86 LEU B C 1
ATOM 2897 O O . LEU B 1 86 ? -34.602 16.355 -32.351 1.00 36.81 86 LEU B O 1
ATOM 2902 N N . THR B 1 87 ? -36.698 16.266 -31.551 1.00 36.50 87 THR B N 1
ATOM 2903 C CA . THR B 1 87 ? -36.296 15.649 -30.286 1.00 36.72 87 THR B CA 1
ATOM 2904 C C . THR B 1 87 ? -35.593 14.310 -30.514 1.00 36.90 87 THR B C 1
ATOM 2905 O O . THR B 1 87 ? -34.531 14.080 -29.950 1.00 36.56 87 THR B O 1
ATOM 2909 N N . GLY B 1 88 ? -36.175 13.446 -31.350 1.00 37.04 88 GLY B N 1
ATOM 2910 C CA . GLY B 1 88 ? -35.587 12.139 -31.662 1.00 37.39 88 GLY B CA 1
ATOM 2911 C C . GLY B 1 88 ? -34.214 12.235 -32.310 1.00 38.35 88 GLY B C 1
ATOM 2912 O O . GLY B 1 88 ? -33.300 11.462 -32.011 1.00 37.42 88 GLY B O 1
ATOM 2913 N N . MET B 1 89 ? -34.063 13.184 -33.223 1.00 39.07 89 MET B N 1
ATOM 2914 C CA . MET B 1 89 ? -32.783 13.340 -33.878 1.00 40.24 89 MET B CA 1
ATOM 2915 C C . MET B 1 89 ? -31.705 13.830 -32.918 1.00 38.99 89 MET B C 1
ATOM 2916 O O . MET B 1 89 ? -30.554 13.437 -33.035 1.00 38.45 89 MET B O 1
ATOM 2921 N N . TRP B 1 90 ? -32.086 14.670 -31.964 1.00 38.57 90 TRP B N 1
ATOM 2922 C CA . TRP B 1 90 ? -31.141 15.122 -30.952 1.00 38.49 90 TRP B CA 1
ATOM 2923 C C . TRP B 1 90 ? -30.740 13.937 -30.094 1.00 38.32 90 TRP B C 1
ATOM 2924 O O . TRP B 1 90 ? -29.565 13.735 -29.863 1.00 39.15 90 TRP B O 1
ATOM 2935 N N . ILE B 1 91 ? -31.707 13.136 -29.656 1.00 38.40 91 ILE B N 1
ATOM 2936 C CA . ILE B 1 91 ? -31.404 11.955 -28.825 1.00 38.75 91 ILE B CA 1
ATOM 2937 C C . ILE B 1 91 ? -30.576 10.943 -29.615 1.00 38.29 91 ILE B C 1
ATOM 2938 O O . ILE B 1 91 ? -29.612 10.389 -29.095 1.00 37.63 91 ILE B O 1
ATOM 2943 N N . GLY B 1 92 ? -30.958 10.724 -30.873 1.00 37.70 92 GLY B N 1
ATOM 2944 C CA . GLY B 1 92 ? -30.221 9.844 -31.777 1.00 37.12 92 GLY B CA 1
ATOM 2945 C C . GLY B 1 92 ? -28.773 10.267 -31.986 1.00 37.77 92 GLY B C 1
ATOM 2946 O O . GLY B 1 92 ? -27.868 9.417 -31.986 1.00 37.03 92 GLY B O 1
ATOM 2947 N N . TYR B 1 93 ? -28.554 11.577 -32.155 1.00 37.43 93 TYR B N 1
ATOM 2948 C CA . TYR B 1 93 ? -27.211 12.129 -32.247 1.00 38.51 93 TYR B CA 1
ATOM 2949 C C . TYR B 1 93 ? -26.374 11.734 -31.029 1.00 38.07 93 TYR B C 1
ATOM 2950 O O . TYR B 1 93 ? -25.249 11.261 -31.161 1.00 37.07 93 TYR B O 1
ATOM 2959 N N . ASN B 1 94 ? -26.920 11.974 -29.845 1.00 37.79 94 ASN B N 1
ATOM 2960 C CA . ASN B 1 94 ? -26.218 11.652 -28.608 1.00 38.53 94 ASN B CA 1
ATOM 2961 C C . ASN B 1 94 ? -25.924 10.162 -28.461 1.00 38.51 94 ASN B C 1
ATOM 2962 O O . ASN B 1 94 ? -24.835 9.793 -28.008 1.00 38.10 94 ASN B O 1
ATOM 2967 N N . GLU B 1 95 ? -26.890 9.312 -28.825 1.00 38.19 95 GLU B N 1
ATOM 2968 C CA . GLU B 1 95 ? -26.693 7.851 -28.786 1.00 38.28 95 GLU B CA 1
ATOM 2969 C C . GLU B 1 95 ? -25.511 7.421 -29.644 1.00 37.81 95 GLU B C 1
ATOM 2970 O O . GLU B 1 95 ? -24.722 6.559 -29.240 1.00 37.62 95 GLU B O 1
ATOM 2976 N N . ARG B 1 96 ? -25.394 8.021 -30.830 1.00 37.19 96 ARG B N 1
ATOM 2977 C CA . ARG B 1 96 ? -24.313 7.662 -31.754 1.00 37.76 96 ARG B CA 1
ATOM 2978 C C . ARG B 1 96 ? -22.953 8.155 -31.258 1.00 37.31 96 ARG B C 1
ATOM 2979 O O . ARG B 1 96 ? -21.949 7.463 -31.434 1.00 35.80 96 ARG B O 1
ATOM 2987 N N . VAL B 1 97 ? -22.941 9.331 -30.618 1.00 36.98 97 VAL B N 1
ATOM 2988 C CA . VAL B 1 97 ? -21.701 9.875 -30.041 1.00 36.95 97 VAL B CA 1
ATOM 2989 C C . VAL B 1 97 ? -21.144 8.928 -28.976 1.00 37.07 97 VAL B C 1
ATOM 2990 O O . VAL B 1 97 ? -19.953 8.598 -28.996 1.00 37.08 97 VAL B O 1
ATOM 2994 N N . ILE B 1 98 ? -22.003 8.514 -28.039 1.00 36.95 98 ILE B N 1
ATOM 2995 C CA . ILE B 1 98 ? -21.637 7.563 -26.981 1.00 37.64 98 ILE B CA 1
ATOM 2996 C C . ILE B 1 98 ? -21.117 6.238 -27.564 1.00 37.91 98 ILE B C 1
ATOM 2997 O O . ILE B 1 98 ? -20.042 5.749 -27.157 1.00 38.61 98 ILE B O 1
ATOM 3002 N N . ALA B 1 99 ? -21.873 5.663 -28.502 1.00 36.79 99 ALA B N 1
ATOM 3003 C CA . ALA B 1 99 ? -21.452 4.427 -29.189 1.00 36.91 99 ALA B CA 1
ATOM 3004 C C . ALA B 1 99 ? -20.096 4.568 -29.888 1.00 36.51 99 ALA B C 1
ATOM 3005 O O . ALA B 1 99 ? -19.265 3.676 -29.792 1.00 36.12 99 ALA B O 1
ATOM 3007 N N . THR B 1 100 ? -19.872 5.688 -30.575 1.00 36.70 100 THR B N 1
ATOM 3008 C CA . THR B 1 100 ? -18.575 5.944 -31.226 1.00 37.13 100 THR B CA 1
ATOM 3009 C C . THR B 1 100 ? -17.431 6.001 -30.208 1.00 38.11 100 THR B C 1
ATOM 3010 O O . THR B 1 100 ? -16.363 5.405 -30.424 1.00 38.01 100 THR B O 1
ATOM 3014 N N . GLU B 1 101 ? -17.658 6.700 -29.094 1.00 38.61 101 GLU B N 1
ATOM 3015 C CA . GLU B 1 101 ? -16.649 6.795 -28.049 1.00 39.61 101 GLU B CA 1
ATOM 3016 C C . GLU B 1 101 ? -16.348 5.450 -27.402 1.00 40.00 101 GLU B C 1
ATOM 3017 O O . GLU B 1 101 ? -15.182 5.077 -27.278 1.00 39.93 101 GLU B O 1
ATOM 3023 N N . GLN B 1 102 ? -17.397 4.720 -27.021 1.00 40.38 102 GLN B N 1
ATOM 3024 C CA . GLN B 1 102 ? -17.252 3.421 -26.352 1.00 41.52 102 GLN B CA 1
ATOM 3025 C C . GLN B 1 102 ? -16.669 2.318 -27.247 1.00 40.77 102 GLN B C 1
ATOM 3026 O O . GLN B 1 102 ? -15.848 1.516 -26.808 1.00 40.30 102 GLN B O 1
ATOM 3032 N N . LEU B 1 103 ? -17.115 2.273 -28.496 1.00 40.04 103 LEU B N 1
ATOM 3033 C CA . LEU B 1 103 ? -16.801 1.147 -29.364 1.00 39.49 103 LEU B CA 1
ATOM 3034 C C . LEU B 1 103 ? -15.631 1.428 -30.305 1.00 39.35 103 LEU B C 1
ATOM 3035 O O . LEU B 1 103 ? -15.029 0.495 -30.842 1.00 39.45 103 LEU B O 1
ATOM 3040 N N . ILE B 1 104 ? -15.303 2.706 -30.496 1.00 38.93 104 ILE B N 1
ATOM 3041 C CA . ILE B 1 104 ? -14.331 3.092 -31.515 1.00 38.73 104 ILE B CA 1
ATOM 3042 C C . ILE B 1 104 ? -13.146 3.927 -31.007 1.00 38.96 104 ILE B C 1
ATOM 3043 O O . ILE B 1 104 ? -11.991 3.514 -31.170 1.00 39.01 104 ILE B O 1
ATOM 3048 N N . ALA B 1 105 ? -13.419 5.076 -30.389 1.00 39.14 105 ALA B N 1
ATOM 3049 C CA . ALA B 1 105 ? -12.350 5.982 -29.952 1.00 39.34 105 ALA B CA 1
ATOM 3050 C C . ALA B 1 105 ? -11.572 5.472 -28.722 1.00 40.08 105 ALA B C 1
ATOM 3051 O O . ALA B 1 105 ? -10.348 5.349 -28.780 1.00 40.28 105 ALA B O 1
ATOM 3053 N N . GLU B 1 106 ? -12.275 5.163 -27.631 1.00 40.73 106 GLU B N 1
ATOM 3054 C CA . GLU B 1 106 ? -11.632 4.651 -26.399 1.00 41.63 106 GLU B CA 1
ATOM 3055 C C . GLU B 1 106 ? -10.795 3.369 -26.604 1.00 40.59 106 GLU B C 1
ATOM 3056 O O . GLU B 1 106 ? -9.687 3.278 -26.075 1.00 40.04 106 GLU B O 1
ATOM 3062 N N . PRO B 1 107 ? -11.313 2.374 -27.366 1.00 39.99 107 PRO B N 1
ATOM 3063 C CA . PRO B 1 107 ? -10.464 1.207 -27.628 1.00 39.63 107 PRO B CA 1
ATOM 3064 C C . PRO B 1 107 ? -9.110 1.541 -28.257 1.00 39.08 107 PRO B C 1
ATOM 3065 O O . PRO B 1 107 ? -8.113 0.959 -27.852 1.00 39.45 107 PRO B O 1
ATOM 3069 N N . ALA B 1 108 ? -9.075 2.482 -29.203 1.00 38.37 108 ALA B N 1
ATOM 3070 C CA . ALA B 1 108 ? -7.828 2.909 -29.854 1.00 37.76 108 ALA B CA 1
ATOM 3071 C C . ALA B 1 108 ? -6.863 3.544 -28.853 1.00 37.55 108 ALA B C 1
ATOM 3072 O O . ALA B 1 108 ? -5.668 3.207 -28.825 1.00 37.30 108 ALA B O 1
ATOM 3074 N N . PHE B 1 109 ? -7.385 4.482 -28.066 1.00 37.03 109 PHE B N 1
ATOM 3075 C CA . PHE B 1 109 ? -6.591 5.112 -27.007 1.00 37.38 109 PHE B CA 1
ATOM 3076 C C . PHE B 1 109 ? -6.096 4.092 -25.990 1.00 37.51 109 PHE B C 1
ATOM 3077 O O . PHE B 1 109 ? -4.946 4.169 -25.594 1.00 37.05 109 PHE B O 1
ATOM 3085 N N . ASP B 1 110 ? -6.959 3.168 -25.551 1.00 39.07 110 ASP B N 1
ATOM 3086 C CA . ASP B 1 110 ? -6.545 2.128 -24.584 1.00 41.52 110 ASP B CA 1
ATOM 3087 C C . ASP B 1 110 ? -5.412 1.294 -25.156 1.00 41.75 110 ASP B C 1
ATOM 3088 O O . ASP B 1 110 ? -4.457 0.955 -24.444 1.00 43.18 110 ASP B O 1
ATOM 3093 N N . LEU B 1 111 ? -5.517 0.946 -26.443 1.00 42.03 111 LEU B N 1
ATOM 3094 C CA . LEU B 1 111 ? -4.480 0.158 -27.121 1.00 41.50 111 LEU B CA 1
ATOM 3095 C C . LEU B 1 111 ? -3.114 0.810 -27.033 1.00 41.39 111 LEU B C 1
ATOM 3096 O O . LEU B 1 111 ? -2.122 0.133 -26.777 1.00 41.66 111 LEU B O 1
ATOM 3101 N N . VAL B 1 112 ? -3.082 2.127 -27.236 1.00 41.40 112 VAL B N 1
ATOM 3102 C CA . VAL B 1 112 ? -1.867 2.931 -27.083 1.00 41.23 112 VAL B CA 1
ATOM 3103 C C . VAL B 1 112 ? -1.325 2.862 -25.643 1.00 41.79 112 VAL B C 1
ATOM 3104 O O . VAL B 1 112 ? -0.125 2.628 -25.444 1.00 41.21 112 VAL B O 1
ATOM 3108 N N . MET B 1 113 ? -2.211 3.041 -24.656 1.00 41.95 113 MET B N 1
ATOM 3109 C CA . MET B 1 113 ? -1.814 2.993 -23.242 1.00 42.51 113 MET B CA 1
ATOM 3110 C C . MET B 1 113 ? -1.365 1.608 -22.785 1.00 43.80 113 MET B C 1
ATOM 3111 O O . MET B 1 113 ? -0.526 1.499 -21.893 1.00 43.60 113 MET B O 1
ATOM 3116 N N . HIS B 1 114 ? -1.925 0.554 -23.381 1.00 44.76 114 HIS B N 1
ATOM 3117 C CA . HIS B 1 114 ? -1.520 -0.818 -23.036 1.00 46.17 114 HIS B CA 1
ATOM 3118 C C . HIS B 1 114 ? -0.167 -1.171 -23.633 1.00 45.82 114 HIS B C 1
ATOM 3119 O O . HIS B 1 114 ? 0.335 -2.285 -23.440 1.00 46.03 114 HIS B O 1
ATOM 3126 N N . GLY B 1 115 ? 0.414 -0.212 -24.354 1.00 45.57 115 GLY B N 1
ATOM 3127 C CA . GLY B 1 115 ? 1.784 -0.304 -24.856 1.00 45.56 115 GLY B CA 1
ATOM 3128 C C . GLY B 1 115 ? 2.040 -1.410 -25.862 1.00 45.63 115 GLY B C 1
ATOM 3129 O O . GLY B 1 115 ? 3.178 -1.847 -26.032 1.00 45.37 115 GLY B O 1
ATOM 3130 N N . VAL B 1 116 ? 0.984 -1.850 -26.542 1.00 45.65 116 VAL B N 1
ATOM 3131 C CA . VAL B 1 116 ? 1.087 -2.958 -27.487 1.00 45.72 116 VAL B CA 1
ATOM 3132 C C . VAL B 1 116 ? 1.937 -2.582 -28.714 1.00 45.44 116 VAL B C 1
ATOM 3133 O O . VAL B 1 116 ? 2.542 -3.445 -29.340 1.00 45.31 116 VAL B O 1
ATOM 3137 N N . PHE B 1 117 ? 1.983 -1.290 -29.038 1.00 45.32 117 PHE B N 1
ATOM 3138 C CA . PHE B 1 117 ? 2.793 -0.797 -30.149 1.00 45.12 117 PHE B CA 1
ATOM 3139 C C . PHE B 1 117 ? 4.147 -0.311 -29.660 1.00 45.16 117 PHE B C 1
ATOM 3140 O O . PHE B 1 117 ? 4.234 0.342 -28.618 1.00 44.93 117 PHE B O 1
ATOM 3148 N N . PRO B 1 118 ? 5.212 -0.626 -30.418 1.00 44.98 118 PRO B N 1
ATOM 3149 C CA . PRO B 1 118 ? 6.534 -0.106 -30.092 1.00 44.96 118 PRO B CA 1
ATOM 3150 C C . PRO B 1 118 ? 6.551 1.421 -30.126 1.00 44.83 118 PRO B C 1
ATOM 3151 O O . PRO B 1 118 ? 6.054 2.030 -31.075 1.00 44.10 118 PRO B O 1
ATOM 3155 N N . GLY B 1 119 ? 7.100 2.016 -29.072 1.00 44.98 119 GLY B N 1
ATOM 3156 C CA . GLY B 1 119 ? 7.231 3.465 -28.974 1.00 45.09 119 GLY B CA 1
ATOM 3157 C C . GLY B 1 119 ? 6.094 4.165 -28.258 1.00 44.93 119 GLY B C 1
ATOM 3158 O O . GLY B 1 119 ? 6.136 5.385 -28.076 1.00 45.49 119 GLY B O 1
ATOM 3159 N N . SER B 1 120 ? 5.084 3.401 -27.842 1.00 44.47 120 SER B N 1
ATOM 3160 C CA . SER B 1 120 ? 3.928 3.957 -27.127 1.00 43.81 120 SER B CA 1
ATOM 3161 C C . SER B 1 120 ? 4.184 4.084 -25.619 1.00 43.62 120 SER B C 1
ATOM 3162 O O . SER B 1 120 ? 3.311 4.527 -24.871 1.00 42.70 120 SER B O 1
ATOM 3165 N N . ASP B 1 121 ? 5.381 3.684 -25.182 1.00 43.56 121 ASP B N 1
ATOM 3166 C CA . ASP B 1 121 ? 5.771 3.786 -23.769 1.00 43.96 121 ASP B CA 1
ATOM 3167 C C . ASP B 1 121 ? 6.310 5.174 -23.403 1.00 43.69 121 ASP B C 1
ATOM 3168 O O . ASP B 1 121 ? 6.599 5.458 -22.221 1.00 43.83 121 ASP B O 1
ATOM 3173 N N . ASP B 1 122 ? 6.404 6.036 -24.416 1.00 42.58 122 ASP B N 1
ATOM 3174 C CA . ASP B 1 122 ? 6.827 7.419 -24.250 1.00 41.93 122 ASP B CA 1
ATOM 3175 C C . ASP B 1 122 ? 5.915 8.221 -23.304 1.00 41.04 122 ASP B C 1
ATOM 3176 O O . ASP B 1 122 ? 4.701 8.291 -23.525 1.00 40.93 122 ASP B O 1
ATOM 3181 N N . PRO B 1 123 ? 6.500 8.829 -22.251 1.00 40.51 123 PRO B N 1
ATOM 3182 C CA . PRO B 1 123 ? 5.740 9.597 -21.241 1.00 40.09 123 PRO B CA 1
ATOM 3183 C C . PRO B 1 123 ? 4.923 10.771 -21.800 1.00 39.55 123 PRO B C 1
ATOM 3184 O O . PRO B 1 123 ? 3.845 11.057 -21.290 1.00 38.86 123 PRO B O 1
ATOM 3188 N N . LEU B 1 124 ? 5.425 11.448 -22.828 1.00 38.91 124 LEU B N 1
ATOM 3189 C CA . LEU B 1 124 ? 4.664 12.541 -23.434 1.00 38.44 124 LEU B CA 1
ATOM 3190 C C . LEU B 1 124 ? 3.443 12.012 -24.204 1.00 38.38 124 LEU B C 1
ATOM 3191 O O . LEU B 1 124 ? 2.359 12.609 -24.160 1.00 37.89 124 LEU B O 1
ATOM 3196 N N . ILE B 1 125 ? 3.618 10.885 -24.889 1.00 37.82 125 ILE B N 1
ATOM 3197 C CA . ILE B 1 125 ? 2.497 10.223 -25.570 1.00 37.57 125 ILE B CA 1
ATOM 3198 C C . ILE B 1 125 ? 1.474 9.740 -24.545 1.00 37.82 125 ILE B C 1
ATOM 3199 O O . ILE B 1 125 ? 0.257 9.956 -24.709 1.00 37.53 125 ILE B O 1
ATOM 3204 N N . ARG B 1 126 ? 1.971 9.111 -23.483 1.00 37.34 126 ARG B N 1
ATOM 3205 C CA . ARG B 1 126 ? 1.111 8.605 -22.433 1.00 38.45 126 ARG B CA 1
ATOM 3206 C C . ARG B 1 126 ? 0.299 9.709 -21.755 1.00 37.79 126 ARG B C 1
ATOM 3207 O O . ARG B 1 126 ? -0.879 9.520 -21.521 1.00 37.94 126 ARG B O 1
ATOM 3215 N N . LYS B 1 127 ? 0.908 10.864 -21.473 1.00 37.72 127 LYS B N 1
ATOM 3216 C CA . LYS B 1 127 ? 0.166 11.984 -20.881 1.00 38.42 127 LYS B CA 1
ATOM 3217 C C . LYS B 1 127 ? -0.938 12.500 -21.811 1.00 37.82 127 LYS B C 1
ATOM 3218 O O . LYS B 1 127 ? -2.072 12.683 -21.379 1.00 37.95 127 LYS B O 1
ATOM 3224 N N . SER B 1 128 ? -0.610 12.722 -23.080 1.00 37.18 128 SER B N 1
ATOM 3225 C CA . SER B 1 128 ? -1.573 13.323 -24.007 1.00 37.05 128 SER B CA 1
ATOM 3226 C C . SER B 1 128 ? -2.771 12.412 -24.242 1.00 36.94 128 SER B C 1
ATOM 3227 O O . SER B 1 128 ? -3.910 12.899 -24.272 1.00 37.24 128 SER B O 1
ATOM 3230 N N . VAL B 1 129 ? -2.504 11.110 -24.365 1.00 36.02 129 VAL B N 1
ATOM 3231 C CA . VAL B 1 129 ? -3.533 10.100 -24.607 1.00 36.06 129 VAL B CA 1
ATOM 3232 C C . VAL B 1 129 ? -4.350 9.805 -23.346 1.00 35.88 129 VAL B C 1
ATOM 3233 O O . VAL B 1 129 ? -5.567 9.669 -23.427 1.00 35.31 129 VAL B O 1
ATOM 3237 N N . GLN B 1 130 ? -3.696 9.722 -22.183 1.00 34.96 130 GLN B N 1
ATOM 3238 C CA . GLN B 1 130 ? -4.456 9.535 -20.941 1.00 34.66 130 GLN B CA 1
ATOM 3239 C C . GLN B 1 130 ? -5.395 10.722 -20.643 1.00 34.78 130 GLN B C 1
ATOM 3240 O O . GLN B 1 130 ? -6.510 10.505 -20.182 1.00 35.02 130 GLN B O 1
ATOM 3246 N N . GLN B 1 131 ? -4.940 11.953 -20.916 1.00 34.40 131 GLN B N 1
ATOM 3247 C CA . GLN B 1 131 ? -5.782 13.139 -20.807 1.00 34.69 131 GLN B CA 1
ATOM 3248 C C . GLN B 1 131 ? -6.967 13.011 -21.759 1.00 35.02 131 GLN B C 1
ATOM 3249 O O . GLN B 1 131 ? -8.109 13.311 -21.373 1.00 34.17 131 GLN B O 1
ATOM 3255 N N . ALA B 1 132 ? -6.710 12.532 -22.980 1.00 34.01 132 ALA B N 1
ATOM 3256 C CA . ALA B 1 132 ? -7.812 12.268 -23.935 1.00 34.58 132 ALA B CA 1
ATOM 3257 C C . ALA B 1 132 ? -8.829 11.254 -23.429 1.00 33.93 132 ALA B C 1
ATOM 3258 O O . ALA B 1 132 ? -10.035 11.437 -23.610 1.00 34.16 132 ALA B O 1
ATOM 3260 N N . ILE B 1 133 ? -8.343 10.194 -22.785 1.00 34.50 133 ILE B N 1
ATOM 3261 C CA . ILE B 1 133 ? -9.185 9.173 -22.172 1.00 34.24 133 ILE B CA 1
ATOM 3262 C C . ILE B 1 133 ? -10.073 9.752 -21.053 1.00 34.70 133 ILE B C 1
ATOM 3263 O O . ILE B 1 133 ? -11.279 9.430 -20.974 1.00 34.92 133 ILE B O 1
ATOM 3268 N N . VAL B 1 134 ? -9.493 10.595 -20.198 1.00 34.01 134 VAL B N 1
ATOM 3269 C CA . VAL B 1 134 ? -10.306 11.356 -19.225 1.00 34.12 134 VAL B CA 1
ATOM 3270 C C . VAL B 1 134 ? -11.394 12.145 -19.965 1.00 34.06 134 VAL B C 1
ATOM 3271 O O . VAL B 1 134 ? -12.563 12.156 -19.548 1.00 34.51 134 VAL B O 1
ATOM 3275 N N . ASP B 1 135 ? -11.014 12.814 -21.055 1.00 34.22 135 ASP B N 1
ATOM 3276 C CA . ASP B 1 135 ? -11.960 13.637 -21.819 1.00 34.92 135 ASP B CA 1
ATOM 3277 C C . ASP B 1 135 ? -13.101 12.772 -22.341 1.00 35.30 135 ASP B C 1
ATOM 3278 O O . ASP B 1 135 ? -14.261 13.148 -22.212 1.00 36.62 135 ASP B O 1
ATOM 3283 N N . GLU B 1 136 ? -12.789 11.618 -22.928 1.00 34.87 136 GLU B N 1
ATOM 3284 C CA . GLU B 1 136 ? -13.830 10.779 -23.524 1.00 35.03 136 GLU B CA 1
ATOM 3285 C C . GLU B 1 136 ? -14.798 10.262 -22.483 1.00 34.62 136 GLU B C 1
ATOM 3286 O O . GLU B 1 136 ? -15.973 10.145 -22.762 1.00 34.77 136 GLU B O 1
ATOM 3292 N N . SER B 1 137 ? -14.305 9.897 -21.301 1.00 34.38 137 SER B N 1
ATOM 3293 C CA . SER B 1 137 ? -15.199 9.439 -20.220 1.00 35.24 137 SER B CA 1
ATOM 3294 C C . SER B 1 137 ? -16.171 10.563 -19.807 1.00 34.53 137 SER B C 1
ATOM 3295 O O . SER B 1 137 ? -17.326 10.309 -19.453 1.00 35.47 137 SER B O 1
ATOM 3298 N N . PHE B 1 138 ? -15.685 11.791 -19.801 1.00 34.71 138 PHE B N 1
ATOM 3299 C CA . PHE B 1 138 ? -16.545 12.948 -19.514 1.00 34.91 138 PHE B CA 1
ATOM 3300 C C . PHE B 1 138 ? -17.482 13.256 -20.682 1.00 34.80 138 PHE B C 1
ATOM 3301 O O . PHE B 1 138 ? -18.627 13.628 -20.466 1.00 34.84 138 PHE B O 1
ATOM 3309 N N . HIS B 1 139 ? -17.030 13.072 -21.914 1.00 34.97 139 HIS B N 1
ATOM 3310 C CA . HIS B 1 139 ? -17.942 13.273 -23.057 1.00 35.37 139 HIS B CA 1
ATOM 3311 C C . HIS B 1 139 ? -19.124 12.287 -22.987 1.00 36.08 139 HIS B C 1
ATOM 3312 O O . HIS B 1 139 ? -20.285 12.661 -23.208 1.00 36.91 139 HIS B O 1
ATOM 3319 N N . THR B 1 140 ? -18.821 11.034 -22.665 1.00 35.76 140 THR B N 1
ATOM 3320 C CA . THR B 1 140 ? -19.850 10.003 -22.499 1.00 35.61 140 THR B CA 1
ATOM 3321 C C . THR B 1 140 ? -20.858 10.439 -21.425 1.00 35.95 140 THR B C 1
ATOM 3322 O O . THR B 1 140 ? -22.080 10.342 -21.622 1.00 35.39 140 THR B O 1
ATOM 3326 N N . TYR B 1 141 ? -20.325 10.917 -20.300 1.00 35.57 141 TYR B N 1
ATOM 3327 C CA . TYR B 1 141 ? -21.143 11.481 -19.219 1.00 35.65 141 TYR B CA 1
ATOM 3328 C C . TYR B 1 141 ? -22.066 12.607 -19.709 1.00 35.36 141 TYR B C 1
ATOM 3329 O O . TYR B 1 141 ? -23.288 12.539 -19.512 1.00 35.58 141 TYR B O 1
ATOM 3338 N N . MET B 1 142 ? -21.506 13.616 -20.365 1.00 35.70 142 MET B N 1
ATOM 3339 C CA . MET B 1 142 ? -22.302 14.736 -20.855 1.00 37.54 142 MET B CA 1
ATOM 3340 C C . MET B 1 142 ? -23.423 14.259 -21.751 1.00 37.33 142 MET B C 1
ATOM 3341 O O . MET B 1 142 ? -24.564 14.703 -21.621 1.00 37.30 142 MET B O 1
ATOM 3346 N N . HIS B 1 143 ? -23.083 13.390 -22.698 1.00 36.95 143 HIS B N 1
ATOM 3347 C CA . HIS B 1 143 ? -24.055 12.964 -23.691 1.00 37.14 143 HIS B CA 1
ATOM 3348 C C . HIS B 1 143 ? -25.113 12.043 -23.107 1.00 37.08 143 HIS B C 1
ATOM 3349 O O . HIS B 1 143 ? -26.283 12.114 -23.483 1.00 36.45 143 HIS B O 1
ATOM 3356 N N . MET B 1 144 ? -24.705 11.183 -22.178 1.00 38.17 144 MET B N 1
ATOM 3357 C CA . MET B 1 144 ? -25.641 10.327 -21.472 1.00 39.41 144 MET B CA 1
ATOM 3358 C C . MET B 1 144 ? -26.664 11.171 -20.729 1.00 38.77 144 MET B C 1
ATOM 3359 O O . MET B 1 144 ? -27.863 10.893 -20.781 1.00 38.43 144 MET B O 1
ATOM 3364 N N . LEU B 1 145 ? -26.205 12.205 -20.039 1.00 38.81 145 LEU B N 1
ATOM 3365 C CA . LEU B 1 145 ? -27.160 13.021 -19.305 1.00 39.69 145 LEU B CA 1
ATOM 3366 C C . LEU B 1 145 ? -28.046 13.901 -20.203 1.00 39.19 145 LEU B C 1
ATOM 3367 O O . LEU B 1 145 ? -29.179 14.187 -19.837 1.00 38.57 145 LEU B O 1
ATOM 3372 N N . ALA B 1 146 ? -27.551 14.284 -21.383 1.00 37.96 146 ALA B N 1
ATOM 3373 C CA . ALA B 1 146 ? -28.394 15.017 -22.345 1.00 37.76 146 ALA B CA 1
ATOM 3374 C C . ALA B 1 146 ? -29.580 14.149 -22.743 1.00 37.45 146 ALA B C 1
ATOM 3375 O O . ALA B 1 146 ? -30.725 14.639 -22.801 1.00 37.70 146 ALA B O 1
ATOM 3377 N N . ILE B 1 147 ? -29.314 12.864 -22.991 1.00 36.42 147 ILE B N 1
ATOM 3378 C CA . ILE B 1 147 ? -30.361 11.896 -23.309 1.00 36.20 147 ILE B CA 1
ATOM 3379 C C . ILE B 1 147 ? -31.351 11.779 -22.146 1.00 36.45 147 ILE B C 1
ATOM 3380 O O . ILE B 1 147 ? -32.540 11.902 -22.342 1.00 36.20 147 ILE B O 1
ATOM 3385 N N . ASP B 1 148 ? -30.846 11.559 -20.942 1.00 36.48 148 ASP B N 1
ATOM 3386 C CA . ASP B 1 148 ? -31.713 11.371 -19.781 1.00 37.72 148 ASP B CA 1
ATOM 3387 C C . ASP B 1 148 ? -32.574 12.602 -19.484 1.00 37.06 148 ASP B C 1
ATOM 3388 O O . ASP B 1 148 ? -33.781 12.487 -19.269 1.00 36.17 148 ASP B O 1
ATOM 3393 N N . ARG B 1 149 ? -31.961 13.779 -19.517 1.00 36.69 149 ARG B N 1
ATOM 3394 C CA . ARG B 1 149 ? -32.694 15.006 -19.229 1.00 37.61 149 ARG B CA 1
ATOM 3395 C C . ARG B 1 149 ? -33.705 15.322 -20.329 1.00 37.06 149 ARG B C 1
ATOM 3396 O O . ARG B 1 149 ? -34.793 15.791 -20.025 1.00 37.72 149 ARG B O 1
ATOM 3404 N N . THR B 1 150 ? -33.369 15.041 -21.586 1.00 37.05 150 THR B N 1
ATOM 3405 C CA . THR B 1 150 ? -34.330 15.232 -22.694 1.00 37.05 150 THR B CA 1
ATOM 3406 C C . THR B 1 150 ? -35.515 14.267 -22.588 1.00 38.16 150 THR B C 1
ATOM 3407 O O . THR B 1 150 ? -36.673 14.689 -22.698 1.00 38.07 150 THR B O 1
ATOM 3411 N N . ARG B 1 151 ? -35.232 12.985 -22.353 1.00 38.80 151 ARG B N 1
ATOM 3412 C CA . ARG B 1 151 ? -36.287 11.962 -22.248 1.00 40.55 151 ARG B CA 1
ATOM 3413 C C . ARG B 1 151 ? -37.267 12.239 -21.111 1.00 40.36 151 ARG B C 1
ATOM 3414 O O . ARG B 1 151 ? -38.471 12.030 -21.258 1.00 40.07 151 ARG B O 1
ATOM 3422 N N . GLU B 1 152 ? -36.745 12.729 -19.993 1.00 41.46 152 GLU B N 1
ATOM 3423 C CA . GLU B 1 152 ? -37.570 13.139 -18.856 1.00 42.95 152 GLU B CA 1
ATOM 3424 C C . GLU B 1 152 ? -38.429 14.353 -19.193 1.00 42.65 152 GLU B C 1
ATOM 3425 O O . GLU B 1 152 ? -39.650 14.312 -19.064 1.00 42.81 152 GLU B O 1
ATOM 3431 N N . LEU B 1 153 ? -37.786 15.429 -19.638 1.00 43.00 153 LEU B N 1
ATOM 3432 C CA . LEU B 1 153 ? -38.483 16.697 -19.838 1.00 43.25 153 LEU B CA 1
ATOM 3433 C C . LEU B 1 153 ? -39.453 16.704 -21.026 1.00 43.37 153 LEU B C 1
ATOM 3434 O O . LEU B 1 153 ? -40.486 17.386 -20.983 1.00 43.20 153 LEU B O 1
ATOM 3439 N N . ARG B 1 154 ? -39.136 15.924 -22.058 1.00 43.51 154 ARG B N 1
ATOM 3440 C CA . ARG B 1 154 ? -39.998 15.788 -23.238 1.00 44.09 154 ARG B CA 1
ATOM 3441 C C . ARG B 1 154 ? -40.976 14.620 -23.112 1.00 44.90 154 ARG B C 1
ATOM 3442 O O . ARG B 1 154 ? -41.788 14.382 -24.012 1.00 44.73 154 ARG B O 1
ATOM 3450 N N . LYS B 1 155 ? -40.893 13.904 -21.990 1.00 46.09 155 LYS B N 1
ATOM 3451 C CA . LYS B 1 155 ? -41.779 12.774 -21.670 1.00 47.56 155 LYS B CA 1
ATOM 3452 C C . LYS B 1 155 ? -41.766 11.630 -22.697 1.00 48.70 155 LYS B C 1
ATOM 3453 O O . LYS B 1 155 ? -42.820 11.138 -23.094 1.00 48.58 155 LYS B O 1
ATOM 3459 N N . ILE B 1 156 ? -40.580 11.200 -23.119 1.00 50.40 156 ILE B N 1
ATOM 3460 C CA . ILE B 1 156 ? -40.481 10.031 -23.994 1.00 52.44 156 ILE B CA 1
ATOM 3461 C C . ILE B 1 156 ? -40.186 8.794 -23.158 1.00 53.34 156 ILE B C 1
ATOM 3462 O O . ILE B 1 156 ? -39.090 8.635 -22.613 1.00 53.86 156 ILE B O 1
ATOM 3467 N N . SER B 1 157 ? -41.174 7.917 -23.066 1.00 54.57 157 SER B N 1
ATOM 3468 C CA . SER B 1 157 ? -41.112 6.774 -22.153 1.00 55.91 157 SER B CA 1
ATOM 3469 C C . SER B 1 157 ? -40.491 5.531 -22.791 1.00 56.87 157 SER B C 1
ATOM 3470 O O . SER B 1 157 ? -39.961 4.661 -22.083 1.00 57.22 157 SER B O 1
ATOM 3473 N N . GLU B 1 158 ? -40.559 5.455 -24.119 1.00 57.88 158 GLU B N 1
ATOM 3474 C CA . GLU B 1 158 ? -40.020 4.318 -24.859 1.00 58.92 158 GLU B CA 1
ATOM 3475 C C . GLU B 1 158 ? -39.409 4.742 -26.187 1.00 59.33 158 GLU B C 1
ATOM 3476 O O . GLU B 1 158 ? -39.967 5.573 -26.915 1.00 59.63 158 GLU B O 1
ATOM 3482 N N . ARG B 1 159 ? -38.262 4.149 -26.499 1.00 59.71 159 ARG B N 1
ATOM 3483 C CA . ARG B 1 159 ? -37.566 4.429 -27.743 1.00 59.84 159 ARG B CA 1
ATOM 3484 C C . ARG B 1 159 ? -37.013 3.123 -28.313 1.00 60.40 159 ARG B C 1
ATOM 3485 O O . ARG B 1 159 ? -36.406 2.337 -27.577 1.00 60.49 159 ARG B O 1
ATOM 3493 N N . PRO B 1 160 ? -37.226 2.883 -29.625 1.00 61.01 160 PRO B N 1
ATOM 3494 C CA . PRO B 1 160 ? -36.915 1.582 -30.229 1.00 61.50 160 PRO B CA 1
ATOM 3495 C C . PRO B 1 160 ? -35.414 1.295 -30.246 1.00 61.96 160 PRO B C 1
ATOM 3496 O O . PRO B 1 160 ? -34.618 2.238 -30.164 1.00 61.93 160 PRO B O 1
ATOM 3500 N N . PRO B 1 161 ? -35.021 0.002 -30.336 1.00 62.27 161 PRO B N 1
ATOM 3501 C CA . PRO B 1 161 ? -33.591 -0.284 -30.426 1.00 62.56 161 PRO B CA 1
ATOM 3502 C C . PRO B 1 161 ? -32.989 0.424 -31.638 1.00 62.81 161 PRO B C 1
ATOM 3503 O O . PRO B 1 161 ? -33.625 0.498 -32.701 1.00 63.12 161 PRO B O 1
ATOM 3507 N N . GLN B 1 162 ? -31.789 0.965 -31.463 1.00 62.63 162 GLN B N 1
ATOM 3508 C CA . GLN B 1 162 ? -31.134 1.724 -32.514 1.00 62.61 162 GLN B CA 1
ATOM 3509 C C . GLN B 1 162 ? -30.323 0.814 -33.414 1.00 62.08 162 GLN B C 1
ATOM 3510 O O . GLN B 1 162 ? -29.887 -0.257 -32.974 1.00 62.19 162 GLN B O 1
ATOM 3516 N N . PRO B 1 163 ? -30.137 1.222 -34.689 1.00 61.31 163 PRO B N 1
ATOM 3517 C CA . PRO B 1 163 ? -29.324 0.385 -35.564 1.00 60.44 163 PRO B CA 1
ATOM 3518 C C . PRO B 1 163 ? -27.859 0.473 -35.158 1.00 59.44 163 PRO B C 1
ATOM 3519 O O . PRO B 1 163 ? -27.431 1.476 -34.575 1.00 59.44 163 PRO B O 1
ATOM 3523 N N . GLU B 1 164 ? -27.121 -0.596 -35.434 1.00 58.22 164 GLU B N 1
ATOM 3524 C CA . GLU B 1 164 ? -25.692 -0.661 -35.172 1.00 57.01 164 GLU B CA 1
ATOM 3525 C C . GLU B 1 164 ? -25.006 0.394 -36.030 1.00 55.59 164 GLU B C 1
ATOM 3526 O O . GLU B 1 164 ? -25.299 0.500 -37.221 1.00 55.56 164 GLU B O 1
ATOM 3532 N N . LEU B 1 165 ? -24.121 1.185 -35.421 1.00 53.81 165 LEU B N 1
ATOM 3533 C CA . LEU B 1 165 ? -23.363 2.211 -36.143 1.00 52.00 165 LEU B CA 1
ATOM 3534 C C . LEU B 1 165 ? -22.853 1.672 -37.461 1.00 51.09 165 LEU B C 1
ATOM 3535 O O . LEU B 1 165 ? -22.327 0.558 -37.515 1.00 50.79 165 LEU B O 1
ATOM 3540 N N . VAL B 1 166 ? -22.989 2.467 -38.518 1.00 50.06 166 VAL B N 1
ATOM 3541 C CA . VAL B 1 166 ? -22.441 2.090 -39.819 1.00 49.15 166 VAL B CA 1
ATOM 3542 C C . VAL B 1 166 ? -20.916 1.911 -39.722 1.00 48.20 166 VAL B C 1
ATOM 3543 O O . VAL B 1 166 ? -20.375 0.912 -40.200 1.00 48.05 166 VAL B O 1
ATOM 3547 N N . THR B 1 167 ? -20.254 2.865 -39.062 1.00 46.81 167 THR B N 1
ATOM 3548 C CA . THR B 1 167 ? -18.808 2.849 -38.850 1.00 45.85 167 THR B CA 1
ATOM 3549 C C . THR B 1 167 ? -18.361 1.599 -38.101 1.00 45.30 167 THR B C 1
ATOM 3550 O O . THR B 1 167 ? -17.323 1.015 -38.425 1.00 45.01 167 THR B O 1
ATOM 3554 N N . TYR B 1 168 ? -19.147 1.191 -37.106 1.00 44.60 168 TYR B N 1
ATOM 3555 C CA . TYR B 1 168 ? -18.822 0.011 -36.316 1.00 44.32 168 TYR B CA 1
ATOM 3556 C C . TYR B 1 168 ? -19.083 -1.291 -37.065 1.00 43.98 168 TYR B C 1
ATOM 3557 O O . TYR B 1 168 ? -18.312 -2.234 -36.920 1.00 43.62 168 TYR B O 1
ATOM 3566 N N . ARG B 1 169 ? -20.164 -1.333 -37.850 1.00 43.67 169 ARG B N 1
ATOM 3567 C CA . ARG B 1 169 ? -20.479 -2.490 -38.702 1.00 43.94 169 ARG B CA 1
ATOM 3568 C C . ARG B 1 169 ? -19.349 -2.772 -39.686 1.00 43.27 169 ARG B C 1
ATOM 3569 O O . ARG B 1 169 ? -18.995 -3.933 -39.927 1.00 43.45 169 ARG B O 1
ATOM 3577 N N . ARG B 1 170 ? -18.786 -1.703 -40.242 1.00 42.48 170 ARG B N 1
ATOM 3578 C CA . ARG B 1 170 ? -17.679 -1.804 -41.186 1.00 41.79 170 ARG B CA 1
ATOM 3579 C C . ARG B 1 170 ? -16.400 -2.259 -40.488 1.00 41.07 170 ARG B C 1
ATOM 3580 O O . ARG B 1 170 ? -15.568 -2.943 -41.093 1.00 40.44 170 ARG B O 1
ATOM 3588 N N . LEU B 1 171 ? -16.258 -1.872 -39.220 1.00 40.26 171 LEU B N 1
ATOM 3589 C CA . LEU B 1 171 ? -15.138 -2.283 -38.379 1.00 39.68 171 LEU B CA 1
ATOM 3590 C C . LEU B 1 171 ? -15.150 -3.789 -38.172 1.00 39.62 171 LEU B C 1
ATOM 3591 O O . LEU B 1 171 ? -14.150 -4.448 -38.434 1.00 39.49 171 LEU B O 1
ATOM 3596 N N . ARG B 1 172 ? -16.278 -4.313 -37.688 1.00 39.90 172 ARG B N 1
ATOM 3597 C CA . ARG B 1 172 ? -16.485 -5.758 -37.527 1.00 40.72 172 ARG B CA 1
ATOM 3598 C C . ARG B 1 172 ? -16.106 -6.523 -38.786 1.00 39.93 172 ARG B C 1
ATOM 3599 O O . ARG B 1 172 ? -15.446 -7.554 -38.701 1.00 40.48 172 ARG B O 1
ATOM 3607 N N . ARG B 1 173 ? -16.533 -6.011 -39.943 1.00 39.48 173 ARG B N 1
ATOM 3608 C CA . ARG B 1 173 ? -16.261 -6.625 -41.252 1.00 38.92 173 ARG B CA 1
ATOM 3609 C C . ARG B 1 173 ? -14.771 -6.805 -41.523 1.00 38.23 173 ARG B C 1
ATOM 3610 O O . ARG B 1 173 ? -14.320 -7.901 -41.855 1.00 38.10 173 ARG B O 1
ATOM 3618 N N . VAL B 1 174 ? -14.024 -5.711 -41.386 1.00 37.82 174 VAL B N 1
ATOM 3619 C CA . VAL B 1 174 ? -12.566 -5.697 -41.536 1.00 37.46 174 VAL B CA 1
ATOM 3620 C C . VAL B 1 174 ? -11.897 -6.651 -40.539 1.00 37.04 174 VAL B C 1
ATOM 3621 O O . VAL B 1 174 ? -10.975 -7.379 -40.897 1.00 36.49 174 VAL B O 1
ATOM 3625 N N . LEU B 1 175 ? -12.371 -6.646 -39.292 1.00 37.07 175 LEU B N 1
ATOM 3626 C CA . LEU B 1 175 ? -11.807 -7.511 -38.251 1.00 37.34 175 LEU B CA 1
ATOM 3627 C C . LEU B 1 175 ? -12.112 -8.982 -38.515 1.00 37.41 175 LEU B C 1
ATOM 3628 O O . LEU B 1 175 ? -11.354 -9.864 -38.109 1.00 37.63 175 LEU B O 1
ATOM 3633 N N . ALA B 1 176 ? -13.226 -9.242 -39.195 1.00 37.64 176 ALA B N 1
ATOM 3634 C CA . ALA B 1 176 ? -13.588 -10.600 -39.595 1.00 37.68 176 ALA B CA 1
ATOM 3635 C C . ALA B 1 176 ? -12.644 -11.095 -40.695 1.00 37.94 176 ALA B C 1
ATOM 3636 O O . ALA B 1 176 ? -12.211 -12.261 -40.692 1.00 37.56 176 ALA B O 1
ATOM 3638 N N . ASP B 1 177 ? -12.329 -10.181 -41.618 1.00 38.50 177 ASP B N 1
ATOM 3639 C CA . ASP B 1 177 ? -11.409 -10.442 -42.715 1.00 39.36 177 ASP B CA 1
ATOM 3640 C C . ASP B 1 177 ? -9.969 -10.566 -42.221 1.00 39.84 177 ASP B C 1
ATOM 3641 O O . ASP B 1 177 ? -9.198 -11.371 -42.749 1.00 39.64 177 ASP B O 1
ATOM 3646 N N . MET B 1 178 ? -9.625 -9.768 -41.208 1.00 40.41 178 MET B N 1
ATOM 3647 C CA . MET B 1 178 ? -8.288 -9.776 -40.594 1.00 41.31 178 MET B CA 1
ATOM 3648 C C . MET B 1 178 ? -8.355 -10.258 -39.140 1.00 41.01 178 MET B C 1
ATOM 3649 O O . MET B 1 178 ? -8.319 -9.441 -38.219 1.00 40.81 178 MET B O 1
ATOM 3654 N N . PRO B 1 179 ? -8.436 -11.589 -38.930 1.00 41.00 179 PRO B N 1
ATOM 3655 C CA . PRO B 1 179 ? -8.767 -12.125 -37.601 1.00 41.10 179 PRO B CA 1
ATOM 3656 C C . PRO B 1 179 ? -7.632 -12.252 -36.558 1.00 41.10 179 PRO B C 1
ATOM 3657 O O . PRO B 1 179 ? -7.945 -12.422 -35.348 1.00 40.89 179 PRO B O 1
ATOM 3661 N N . GLU B 1 180 ? -6.352 -12.187 -37.001 1.00 41.39 180 GLU B N 1
ATOM 3662 C CA . GLU B 1 180 ? -5.240 -12.398 -36.063 1.00 41.86 180 GLU B CA 1
ATOM 3663 C C . GLU B 1 180 ? -5.098 -11.249 -35.078 1.00 41.90 180 GLU B C 1
ATOM 3664 O O . GLU B 1 180 ? -5.387 -10.102 -35.410 1.00 41.94 180 GLU B O 1
ATOM 3670 N N . GLN B 1 181 ? -4.644 -11.558 -33.866 1.00 42.13 181 GLN B N 1
ATOM 3671 C CA . GLN B 1 181 ? -4.562 -10.546 -32.814 1.00 42.18 181 GLN B CA 1
ATOM 3672 C C . GLN B 1 181 ? -3.779 -9.302 -33.250 1.00 42.19 181 GLN B C 1
ATOM 3673 O O . GLN B 1 181 ? -4.259 -8.182 -33.086 1.00 42.17 181 GLN B O 1
ATOM 3679 N N . TRP B 1 182 ? -2.597 -9.507 -33.835 1.00 42.40 182 TRP B N 1
ATOM 3680 C CA . TRP B 1 182 ? -1.733 -8.393 -34.248 1.00 42.42 182 TRP B CA 1
ATOM 3681 C C . TRP B 1 182 ? -2.347 -7.558 -35.384 1.00 42.40 182 TRP B C 1
ATOM 3682 O O . TRP B 1 182 ? -2.071 -6.358 -35.492 1.00 42.41 182 TRP B O 1
ATOM 3693 N N . GLU B 1 183 ? -3.153 -8.199 -36.242 1.00 42.03 183 GLU B N 1
ATOM 3694 C CA . GLU B 1 183 ? -3.895 -7.461 -37.266 1.00 41.72 183 GLU B CA 1
ATOM 3695 C C . GLU B 1 183 ? -4.930 -6.586 -36.603 1.00 41.70 183 GLU B C 1
ATOM 3696 O O . GLU B 1 183 ? -5.043 -5.396 -36.910 1.00 41.25 183 GLU B O 1
ATOM 3702 N N . ARG B 1 184 ? -5.677 -7.199 -35.685 1.00 41.60 184 ARG B N 1
ATOM 3703 C CA . ARG B 1 184 ? -6.810 -6.553 -35.037 1.00 41.92 184 ARG B CA 1
ATOM 3704 C C . ARG B 1 184 ? -6.430 -5.283 -34.266 1.00 40.74 184 ARG B C 1
ATOM 3705 O O . ARG B 1 184 ? -7.226 -4.352 -34.214 1.00 40.54 184 ARG B O 1
ATOM 3713 N N . ASP B 1 185 ? -5.209 -5.234 -33.723 1.00 40.28 185 ASP B N 1
ATOM 3714 C CA . ASP B 1 185 ? -4.695 -4.033 -33.026 1.00 39.44 185 ASP B CA 1
ATOM 3715 C C . ASP B 1 185 ? -4.538 -2.844 -33.966 1.00 39.21 185 ASP B C 1
ATOM 3716 O O . ASP B 1 185 ? -4.913 -1.722 -33.622 1.00 38.46 185 ASP B O 1
ATOM 3721 N N . ILE B 1 186 ? -3.975 -3.105 -35.148 1.00 38.83 186 ILE B N 1
ATOM 3722 C CA . ILE B 1 186 ? -3.749 -2.079 -36.165 1.00 38.70 186 ILE B CA 1
ATOM 3723 C C . ILE B 1 186 ? -5.064 -1.489 -36.673 1.00 38.23 186 ILE B C 1
ATOM 3724 O O . ILE B 1 186 ? -5.178 -0.272 -36.813 1.00 38.14 186 ILE B O 1
ATOM 3729 N N . ALA B 1 187 ? -6.039 -2.352 -36.966 1.00 37.76 187 ALA B N 1
ATOM 3730 C CA . ALA B 1 187 ? -7.355 -1.906 -37.445 1.00 37.46 187 ALA B CA 1
ATOM 3731 C C . ALA B 1 187 ? -8.063 -1.038 -36.406 1.00 37.20 187 ALA B C 1
ATOM 3732 O O . ALA B 1 187 ? -8.597 0.014 -36.740 1.00 36.83 187 ALA B O 1
ATOM 3734 N N . VAL B 1 188 ? -8.049 -1.485 -35.152 1.00 36.77 188 VAL B N 1
ATOM 3735 C CA . VAL B 1 188 ? -8.651 -0.738 -34.050 1.00 36.50 188 VAL B CA 1
ATOM 3736 C C . VAL B 1 188 ? -8.044 0.667 -33.928 1.00 36.26 188 VAL B C 1
ATOM 3737 O O . VAL B 1 188 ? -8.786 1.643 -33.794 1.00 35.57 188 VAL B O 1
ATOM 3741 N N . LEU B 1 189 ? -6.711 0.751 -34.001 1.00 35.82 189 LEU B N 1
ATOM 3742 C CA . LEU B 1 189 ? -5.965 2.020 -33.932 1.00 35.95 189 LEU B CA 1
ATOM 3743 C C . LEU B 1 189 ? -6.353 2.976 -35.054 1.00 35.58 189 LEU B C 1
ATOM 3744 O O . LEU B 1 189 ? -6.606 4.156 -34.817 1.00 36.05 189 LEU B O 1
ATOM 3749 N N . VAL B 1 190 ? -6.352 2.476 -36.281 1.00 35.66 190 VAL B N 1
ATOM 3750 C CA . VAL B 1 190 ? -6.726 3.296 -37.433 1.00 35.66 190 VAL B CA 1
ATOM 3751 C C . VAL B 1 190 ? -8.193 3.739 -37.324 1.00 35.09 190 VAL B C 1
ATOM 3752 O O . VAL B 1 190 ? -8.507 4.919 -37.521 1.00 35.28 190 VAL B O 1
ATOM 3756 N N . TRP B 1 191 ? -9.082 2.814 -36.975 1.00 34.88 191 TRP B N 1
ATOM 3757 C CA . TRP B 1 191 ? -10.500 3.163 -36.855 1.00 35.05 191 TRP B CA 1
ATOM 3758 C C . TRP B 1 191 ? -10.655 4.312 -35.858 1.00 34.87 191 TRP B C 1
ATOM 3759 O O . TRP B 1 191 ? -11.317 5.320 -36.144 1.00 35.03 191 TRP B O 1
ATOM 3770 N N . GLY B 1 192 ? -9.984 4.181 -34.714 1.00 34.66 192 GLY B N 1
ATOM 3771 C CA . GLY B 1 192 ? -10.000 5.206 -33.677 1.00 34.48 192 GLY B CA 1
ATOM 3772 C C . GLY B 1 192 ? -9.432 6.523 -34.175 1.00 34.31 192 GLY B C 1
ATOM 3773 O O . GLY B 1 192 ? -9.975 7.598 -33.877 1.00 33.96 192 GLY B O 1
ATOM 3774 N N . ALA B 1 193 ? -8.346 6.434 -34.941 1.00 33.74 193 ALA B N 1
ATOM 3775 C CA . ALA B 1 193 ? -7.632 7.613 -35.410 1.00 33.73 193 ALA B CA 1
ATOM 3776 C C . ALA B 1 193 ? -8.475 8.431 -36.378 1.00 34.33 193 ALA B C 1
ATOM 3777 O O . ALA B 1 193 ? -8.519 9.657 -36.297 1.00 34.20 193 ALA B O 1
ATOM 3779 N N . VAL B 1 194 ? -9.157 7.739 -37.284 1.00 34.70 194 VAL B N 1
ATOM 3780 C CA . VAL B 1 194 ? -10.009 8.389 -38.261 1.00 35.23 194 VAL B CA 1
ATOM 3781 C C . VAL B 1 194 ? -11.186 9.055 -37.560 1.00 35.56 194 VAL B C 1
ATOM 3782 O O . VAL B 1 194 ? -11.484 10.219 -37.823 1.00 35.17 194 VAL B O 1
ATOM 3786 N N . ALA B 1 195 ? -11.807 8.337 -36.626 1.00 36.16 195 ALA B N 1
ATOM 3787 C CA . ALA B 1 195 ? -12.918 8.876 -35.849 1.00 36.90 195 ALA B CA 1
ATOM 3788 C C . ALA B 1 195 ? -12.550 10.205 -35.172 1.00 38.00 195 ALA B C 1
ATOM 3789 O O . ALA B 1 195 ? -13.366 11.135 -35.122 1.00 37.92 195 ALA B O 1
ATOM 3791 N N . GLU B 1 196 ? -11.323 10.281 -34.650 1.00 38.49 196 GLU B N 1
ATOM 3792 C CA . GLU B 1 196 ? -10.892 11.429 -33.838 1.00 39.17 196 GLU B CA 1
ATOM 3793 C C . GLU B 1 196 ? -10.370 12.610 -34.668 1.00 40.20 196 GLU B C 1
ATOM 3794 O O . GLU B 1 196 ? -10.249 13.722 -34.145 1.00 40.27 196 GLU B O 1
ATOM 3800 N N . THR B 1 197 ? -10.070 12.363 -35.951 1.00 40.56 197 THR B N 1
ATOM 3801 C CA . THR B 1 197 ? -9.563 13.396 -36.866 1.00 41.27 197 THR B CA 1
ATOM 3802 C C . THR B 1 197 ? -10.573 13.877 -37.916 1.00 42.08 197 THR B C 1
ATOM 3803 O O . THR B 1 197 ? -10.293 14.823 -38.655 1.00 42.50 197 THR B O 1
ATOM 3807 N N . CYS B 1 198 ? -11.722 13.202 -38.000 1.00 42.67 198 CYS B N 1
ATOM 3808 C CA . CYS B 1 198 ? -12.803 13.572 -38.925 1.00 43.00 198 CYS B CA 1
ATOM 3809 C C . CYS B 1 198 ? -13.997 14.044 -38.123 1.00 43.76 198 CYS B C 1
ATOM 3810 O O . CYS B 1 198 ? -14.718 13.222 -37.552 1.00 43.93 198 CYS B O 1
ATOM 3813 N N . ILE B 1 199 ? -14.199 15.362 -38.083 1.00 44.47 199 ILE B N 1
ATOM 3814 C CA . ILE B 1 199 ? -15.203 15.979 -37.197 1.00 45.27 199 ILE B CA 1
ATOM 3815 C C . ILE B 1 199 ? -16.608 15.958 -37.803 1.00 44.44 199 ILE B C 1
ATOM 3816 O O . ILE B 1 199 ? -16.846 16.524 -38.869 1.00 44.43 199 ILE B O 1
ATOM 3821 N N . ASN B 1 200 ? -17.519 15.294 -37.103 1.00 44.28 200 ASN B N 1
ATOM 3822 C CA . ASN B 1 200 ? -18.945 15.247 -37.433 1.00 44.11 200 ASN B CA 1
ATOM 3823 C C . ASN B 1 200 ? -19.474 16.634 -37.757 1.00 43.38 200 ASN B C 1
ATOM 3824 O O . ASN B 1 200 ? -19.303 17.563 -36.973 1.00 43.35 200 ASN B O 1
ATOM 3829 N N . ALA B 1 201 ? -20.106 16.791 -38.912 1.00 42.86 201 ALA B N 1
ATOM 3830 C CA . ALA B 1 201 ? -20.762 18.053 -39.248 1.00 42.03 201 ALA B CA 1
ATOM 3831 C C . ALA B 1 201 ? -21.725 18.480 -38.132 1.00 41.82 201 ALA B C 1
ATOM 3832 O O . ALA B 1 201 ? -21.754 19.654 -37.743 1.00 41.61 201 ALA B O 1
ATOM 3834 N N . LEU B 1 202 ? -22.486 17.517 -37.606 1.00 40.90 202 LEU B N 1
ATOM 3835 C CA . LEU B 1 202 ? -23.492 17.809 -36.593 1.00 40.62 202 LEU B CA 1
ATOM 3836 C C . LEU B 1 202 ? -22.875 18.374 -35.320 1.00 40.03 202 LEU B C 1
ATOM 3837 O O . LEU B 1 202 ? -23.437 19.284 -34.721 1.00 39.45 202 LEU B O 1
ATOM 3842 N N . LEU B 1 203 ? -21.717 17.847 -34.921 1.00 39.38 203 LEU B N 1
ATOM 3843 C CA . LEU B 1 203 ? -20.980 18.404 -33.787 1.00 39.43 203 LEU B CA 1
ATOM 3844 C C . LEU B 1 203 ? -20.783 19.911 -33.969 1.00 39.33 203 LEU B C 1
ATOM 3845 O O . LEU B 1 203 ? -21.150 20.687 -33.105 1.00 39.19 203 LEU B O 1
ATOM 3850 N N . ALA B 1 204 ? -20.224 20.309 -35.109 1.00 39.09 204 ALA B N 1
ATOM 3851 C CA . ALA B 1 204 ? -19.898 21.707 -35.361 1.00 38.88 204 ALA B CA 1
ATOM 3852 C C . ALA B 1 204 ? -21.133 22.590 -35.578 1.00 38.41 204 ALA B C 1
ATOM 3853 O O . ALA B 1 204 ? -21.190 23.724 -35.102 1.00 38.58 204 ALA B O 1
ATOM 3855 N N . LEU B 1 205 ? -22.130 22.065 -36.274 1.00 38.15 205 LEU B N 1
ATOM 3856 C CA . LEU B 1 205 ? -23.360 22.837 -36.517 1.00 38.18 205 LEU B CA 1
ATOM 3857 C C . LEU B 1 205 ? -24.248 22.992 -35.270 1.00 37.56 205 LEU B C 1
ATOM 3858 O O . LEU B 1 205 ? -24.899 24.022 -35.085 1.00 37.26 205 LEU B O 1
ATOM 3863 N N . LEU B 1 206 ? -24.263 21.991 -34.402 1.00 37.17 206 LEU B N 1
ATOM 3864 C CA . LEU B 1 206 ? -24.990 22.135 -33.137 1.00 36.84 206 LEU B CA 1
ATOM 3865 C C . LEU B 1 206 ? -24.296 23.111 -32.187 1.00 37.71 206 LEU B C 1
ATOM 3866 O O . LEU B 1 206 ? -24.963 23.898 -31.520 1.00 37.79 206 LEU B O 1
ATOM 3871 N N . ALA B 1 207 ? -22.961 23.090 -32.169 1.00 38.06 207 ALA B N 1
ATOM 3872 C CA . ALA B 1 207 ? -22.177 23.918 -31.243 1.00 39.00 207 ALA B CA 1
ATOM 3873 C C . ALA B 1 207 ? -22.441 25.406 -31.409 1.00 39.75 207 ALA B C 1
ATOM 3874 O O . ALA B 1 207 ? -22.442 26.167 -30.426 1.00 39.67 207 ALA B O 1
ATOM 3876 N N . ARG B 1 208 ? -22.668 25.817 -32.657 1.00 40.60 208 ARG B N 1
ATOM 3877 C CA . ARG B 1 208 ? -22.838 27.220 -32.991 1.00 41.85 208 ARG B CA 1
ATOM 3878 C C . ARG B 1 208 ? -24.294 27.667 -33.038 1.00 41.89 208 ARG B C 1
ATOM 3879 O O . ARG B 1 208 ? -24.565 28.842 -33.295 1.00 42.20 208 ARG B O 1
ATOM 3887 N N . ASP B 1 209 ? -25.230 26.752 -32.798 1.00 41.91 209 ASP B N 1
ATOM 3888 C CA . ASP B 1 209 ? -26.638 27.088 -33.006 1.00 42.59 209 ASP B CA 1
ATOM 3889 C C . ASP B 1 209 ? -27.256 27.876 -31.851 1.00 42.29 209 ASP B C 1
ATOM 3890 O O . ASP B 1 209 ? -27.291 27.422 -30.706 1.00 42.14 209 ASP B O 1
ATOM 3895 N N . ALA B 1 210 ? -27.759 29.060 -32.168 1.00 42.04 210 ALA B N 1
ATOM 3896 C CA . ALA B 1 210 ? -28.291 29.942 -31.135 1.00 42.06 210 ALA B CA 1
ATOM 3897 C C . ALA B 1 210 ? -29.815 29.826 -30.943 1.00 41.94 210 ALA B C 1
ATOM 3898 O O . ALA B 1 210 ? -30.385 30.537 -30.117 1.00 42.31 210 ALA B O 1
ATOM 3900 N N . THR B 1 211 ? -30.458 28.928 -31.693 1.00 41.43 211 THR B N 1
ATOM 3901 C CA . THR B 1 211 ? -31.919 28.751 -31.651 1.00 40.61 211 THR B CA 1
ATOM 3902 C C . THR B 1 211 ? -32.358 27.573 -30.757 1.00 40.05 211 THR B C 1
ATOM 3903 O O . THR B 1 211 ? -33.506 27.520 -30.308 1.00 39.97 211 THR B O 1
ATOM 3907 N N . ILE B 1 212 ? -31.455 26.626 -30.520 1.00 38.91 212 ILE B N 1
ATOM 3908 C CA . ILE B 1 212 ? -31.785 25.403 -29.769 1.00 38.38 212 ILE B CA 1
ATOM 3909 C C . ILE B 1 212 ? -31.480 25.530 -28.274 1.00 37.73 212 ILE B C 1
ATOM 3910 O O . ILE B 1 212 ? -30.820 26.492 -27.846 1.00 37.27 212 ILE B O 1
ATOM 3915 N N . GLN B 1 213 ? -31.956 24.569 -27.485 1.00 37.26 213 GLN B N 1
ATOM 3916 C CA . GLN B 1 213 ? -31.649 24.531 -26.045 1.00 37.79 213 GLN B CA 1
ATOM 3917 C C . GLN B 1 213 ? -30.182 24.893 -25.821 1.00 37.80 213 GLN B C 1
ATOM 3918 O O . GLN B 1 213 ? -29.317 24.293 -26.436 1.00 37.72 213 GLN B O 1
ATOM 3924 N N . PRO B 1 214 ? -29.912 25.919 -24.995 1.00 38.29 214 PRO B N 1
ATOM 3925 C CA . PRO B 1 214 ? -28.545 26.382 -24.707 1.00 38.28 214 PRO B CA 1
ATOM 3926 C C . PRO B 1 214 ? -27.605 25.288 -24.215 1.00 38.44 214 PRO B C 1
ATOM 3927 O O . PRO B 1 214 ? -26.407 25.343 -24.492 1.00 37.71 214 PRO B O 1
ATOM 3931 N N . MET B 1 215 ? -28.135 24.294 -23.511 1.00 38.61 215 MET B N 1
ATOM 3932 C CA . MET B 1 215 ? -27.266 23.246 -23.003 1.00 39.16 215 MET B CA 1
ATOM 3933 C C . MET B 1 215 ? -26.915 22.228 -24.093 1.00 38.65 215 MET B C 1
ATOM 3934 O O . MET B 1 215 ? -25.929 21.524 -23.969 1.00 37.81 215 MET B O 1
ATOM 3939 N N . HIS B 1 216 ? -27.701 22.198 -25.175 1.00 38.16 216 HIS B N 1
ATOM 3940 C CA . HIS B 1 216 ? -27.398 21.345 -26.343 1.00 37.73 216 HIS B CA 1
ATOM 3941 C C . HIS B 1 216 ? -26.231 21.933 -27.163 1.00 37.79 216 HIS B C 1
ATOM 3942 O O . HIS B 1 216 ? -25.307 21.201 -27.568 1.00 37.63 216 HIS B O 1
ATOM 3949 N N . SER B 1 217 ? -26.284 23.243 -27.425 1.00 37.54 217 SER B N 1
ATOM 3950 C CA . SER B 1 217 ? -25.166 23.953 -28.042 1.00 37.42 217 SER B CA 1
ATOM 3951 C C . SER B 1 217 ? -23.951 24.016 -27.105 1.00 37.68 217 SER B C 1
ATOM 3952 O O . SER B 1 217 ? -22.809 24.028 -27.567 1.00 36.76 217 SER B O 1
ATOM 3955 N N . LEU B 1 218 ? -24.193 24.039 -25.795 1.00 37.95 218 LEU B N 1
ATOM 3956 C CA . LEU B 1 218 ? -23.083 24.041 -24.843 1.00 38.68 218 LEU B CA 1
ATOM 3957 C C . LEU B 1 218 ? -22.334 22.721 -24.836 1.00 38.66 218 LEU B C 1
ATOM 3958 O O . LEU B 1 218 ? -21.109 22.717 -24.967 1.00 39.21 218 LEU B O 1
ATOM 3963 N N . ILE B 1 219 ? -23.052 21.601 -24.675 1.00 38.39 219 ILE B N 1
ATOM 3964 C CA . ILE B 1 219 ? -22.414 20.284 -24.675 1.00 38.25 219 ILE B CA 1
ATOM 3965 C C . ILE B 1 219 ? -21.588 20.075 -25.934 1.00 38.05 219 ILE B C 1
ATOM 3966 O O . ILE B 1 219 ? -20.453 19.613 -25.858 1.00 37.36 219 ILE B O 1
ATOM 3971 N N . THR B 1 220 ? -22.135 20.466 -27.086 1.00 37.77 220 THR B N 1
ATOM 3972 C CA . THR B 1 220 ? -21.422 20.262 -28.354 1.00 37.64 220 THR B CA 1
ATOM 3973 C C . THR B 1 220 ? -20.265 21.240 -28.552 1.00 37.37 220 THR B C 1
ATOM 3974 O O . THR B 1 220 ? -19.248 20.873 -29.143 1.00 37.96 220 THR B O 1
ATOM 3978 N N . THR B 1 221 ? -20.405 22.462 -28.033 1.00 37.31 221 THR B N 1
ATOM 3979 C CA . THR B 1 221 ? -19.309 23.427 -27.985 1.00 37.50 221 THR B CA 1
ATOM 3980 C C . THR B 1 221 ? -18.134 22.885 -27.158 1.00 37.87 221 THR B C 1
ATOM 3981 O O . THR B 1 221 ? -16.967 22.949 -27.603 1.00 37.80 221 THR B O 1
ATOM 3985 N N . LEU B 1 222 ? -18.457 22.363 -25.970 1.00 36.86 222 LEU B N 1
ATOM 3986 C CA . LEU B 1 222 ? -17.468 21.758 -25.057 1.00 37.25 222 LEU B CA 1
ATOM 3987 C C . LEU B 1 222 ? -16.764 20.570 -25.700 1.00 36.92 222 LEU B C 1
ATOM 3988 O O . LEU B 1 222 ? -15.532 20.464 -25.647 1.00 37.63 222 LEU B O 1
ATOM 3993 N N . HIS B 1 223 ? -17.547 19.692 -26.316 1.00 36.64 223 HIS B N 1
ATOM 3994 C CA . HIS B 1 223 ? -17.016 18.477 -26.942 1.00 37.04 223 HIS B CA 1
ATOM 3995 C C . HIS B 1 223 ? -16.107 18.841 -28.125 1.00 37.29 223 HIS B C 1
ATOM 3996 O O . HIS B 1 223 ? -15.001 18.302 -28.253 1.00 37.86 223 HIS B O 1
ATOM 4003 N N . LEU B 1 224 ? -16.560 19.772 -28.962 1.00 37.19 224 LEU B N 1
ATOM 4004 C CA . LEU B 1 224 ? -15.769 20.253 -30.098 1.00 37.27 224 LEU B CA 1
ATOM 4005 C C . LEU B 1 224 ? -14.420 20.867 -29.673 1.00 37.67 224 LEU B C 1
ATOM 4006 O O . LEU B 1 224 ? -13.394 20.609 -30.311 1.00 36.93 224 LEU B O 1
ATOM 4011 N N . ARG B 1 225 ? -14.431 21.679 -28.613 1.00 37.62 225 ARG B N 1
ATOM 4012 C CA . ARG B 1 225 ? -13.203 22.253 -28.098 1.00 38.94 225 ARG B CA 1
ATOM 4013 C C . ARG B 1 225 ? -12.207 21.130 -27.762 1.00 37.42 225 ARG B C 1
ATOM 4014 O O . ARG B 1 225 ? -11.042 21.202 -28.149 1.00 37.91 225 ARG B O 1
ATOM 4022 N N . ASP B 1 226 ? -12.671 20.087 -27.077 1.00 36.41 226 ASP B N 1
ATOM 4023 C CA . ASP B 1 226 ? -11.828 18.947 -26.751 1.00 35.78 226 ASP B CA 1
ATOM 4024 C C . ASP B 1 226 ? -11.386 18.206 -27.993 1.00 36.23 226 ASP B C 1
ATOM 4025 O O . ASP B 1 226 ? -10.214 17.850 -28.117 1.00 36.08 226 ASP B O 1
ATOM 4030 N N . GLU B 1 227 ? -12.323 17.969 -28.912 1.00 36.27 227 GLU B N 1
ATOM 4031 C CA . GLU B 1 227 ? -12.057 17.158 -30.108 1.00 37.49 227 GLU B CA 1
ATOM 4032 C C . GLU B 1 227 ? -11.037 17.806 -31.038 1.00 37.22 227 GLU B C 1
ATOM 4033 O O . GLU B 1 227 ? -10.270 17.097 -31.682 1.00 36.77 227 GLU B O 1
ATOM 4039 N N . THR B 1 228 ? -11.032 19.140 -31.104 1.00 37.52 228 THR B N 1
ATOM 4040 C CA . THR B 1 228 ? -10.032 19.872 -31.876 1.00 38.09 228 THR B CA 1
ATOM 4041 C C . THR B 1 228 ? -8.615 19.515 -31.375 1.00 38.27 228 THR B C 1
ATOM 4042 O O . THR B 1 228 ? -7.713 19.224 -32.160 1.00 38.01 228 THR B O 1
ATOM 4046 N N . ALA B 1 229 ? -8.446 19.501 -30.061 1.00 37.63 229 ALA B N 1
ATOM 4047 C CA . ALA B 1 229 ? -7.189 19.053 -29.444 1.00 37.43 229 ALA B CA 1
ATOM 4048 C C . ALA B 1 229 ? -6.868 17.582 -29.735 1.00 36.82 229 ALA B C 1
ATOM 4049 O O . ALA B 1 229 ? -5.730 17.250 -30.091 1.00 36.48 229 ALA B O 1
ATOM 4051 N N . HIS B 1 230 ? -7.863 16.703 -29.570 1.00 36.37 230 HIS B N 1
ATOM 4052 C CA . HIS B 1 230 ? -7.694 15.265 -29.830 1.00 35.89 230 HIS B CA 1
ATOM 4053 C C . HIS B 1 230 ? -7.200 14.968 -31.247 1.00 35.99 230 HIS B C 1
ATOM 4054 O O . HIS B 1 230 ? -6.331 14.113 -31.442 1.00 35.69 230 HIS B O 1
ATOM 4061 N N . GLY B 1 231 ? -7.761 15.667 -32.232 1.00 36.43 231 GLY B N 1
ATOM 4062 C CA . GLY B 1 231 ? -7.300 15.561 -33.611 1.00 36.42 231 GLY B CA 1
ATOM 4063 C C . GLY B 1 231 ? -5.814 15.865 -33.724 1.00 36.71 231 GLY B C 1
ATOM 4064 O O . GLY B 1 231 ? -5.070 15.117 -34.367 1.00 36.38 231 GLY B O 1
ATOM 4065 N N . SER B 1 232 ? -5.378 16.960 -33.102 1.00 36.75 232 SER B N 1
ATOM 4066 C CA . SER B 1 232 ? -3.950 17.307 -33.084 1.00 37.21 232 SER B CA 1
ATOM 4067 C C . SER B 1 232 ? -3.113 16.241 -32.390 1.00 36.59 232 SER B C 1
ATOM 4068 O O . SER B 1 232 ? -2.066 15.858 -32.900 1.00 37.08 232 SER B O 1
ATOM 4071 N N . ILE B 1 233 ? -3.584 15.756 -31.243 1.00 35.71 233 ILE B N 1
ATOM 4072 C CA . ILE B 1 233 ? -2.942 14.655 -30.525 1.00 35.57 233 ILE B CA 1
ATOM 4073 C C . ILE B 1 233 ? -2.755 13.410 -31.386 1.00 35.16 233 ILE B C 1
ATOM 4074 O O . ILE B 1 233 ? -1.648 12.880 -31.484 1.00 35.84 233 ILE B O 1
ATOM 4079 N N . VAL B 1 234 ? -3.826 12.964 -32.031 1.00 34.67 234 VAL B N 1
ATOM 4080 C CA . VAL B 1 234 ? -3.801 11.736 -32.833 1.00 34.07 234 VAL B CA 1
ATOM 4081 C C . VAL B 1 234 ? -2.806 11.824 -33.998 1.00 34.35 234 VAL B C 1
ATOM 4082 O O . VAL B 1 234 ? -2.043 10.880 -34.234 1.00 34.48 234 VAL B O 1
ATOM 4086 N N . VAL B 1 235 ? -2.784 12.950 -34.710 1.00 34.26 235 VAL B N 1
ATOM 4087 C CA . VAL B 1 235 ? -1.826 13.104 -35.816 1.00 34.69 235 VAL B CA 1
ATOM 4088 C C . VAL B 1 235 ? -0.380 12.921 -35.318 1.00 35.23 235 VAL B C 1
ATOM 4089 O O . VAL B 1 235 ? 0.444 12.273 -35.994 1.00 35.16 235 VAL B O 1
ATOM 4093 N N . GLU B 1 236 ? -0.072 13.500 -34.155 1.00 35.12 236 GLU B N 1
ATOM 4094 C CA . GLU B 1 236 ? 1.282 13.416 -33.588 1.00 36.00 236 GLU B CA 1
ATOM 4095 C C . GLU B 1 236 ? 1.614 11.985 -33.181 1.00 36.17 236 GLU B C 1
ATOM 4096 O O . GLU B 1 236 ? 2.681 11.466 -33.536 1.00 36.22 236 GLU B O 1
ATOM 4102 N N . VAL B 1 237 ? 0.686 11.352 -32.462 1.00 36.17 237 VAL B N 1
ATOM 4103 C CA . VAL B 1 237 ? 0.888 10.005 -31.925 1.00 36.65 237 VAL B CA 1
ATOM 4104 C C . VAL B 1 237 ? 1.047 8.979 -33.048 1.00 37.22 237 VAL B C 1
ATOM 4105 O O . VAL B 1 237 ? 2.033 8.243 -33.082 1.00 36.96 237 VAL B O 1
ATOM 4109 N N . VAL B 1 238 ? 0.082 8.947 -33.968 1.00 37.49 238 VAL B N 1
ATOM 4110 C CA . VAL B 1 238 ? 0.078 7.961 -35.051 1.00 37.86 238 VAL B CA 1
ATOM 4111 C C . VAL B 1 238 ? 1.357 8.047 -35.875 1.00 37.99 238 VAL B C 1
ATOM 4112 O O . VAL B 1 238 ? 1.950 7.016 -36.204 1.00 38.13 238 VAL B O 1
ATOM 4116 N N . ARG B 1 239 ? 1.796 9.267 -36.180 1.00 38.45 239 ARG B N 1
ATOM 4117 C CA . ARG B 1 239 ? 3.090 9.463 -36.830 1.00 39.04 239 ARG B CA 1
ATOM 4118 C C . ARG B 1 239 ? 4.222 8.753 -36.077 1.00 39.51 239 ARG B C 1
ATOM 4119 O O . ARG B 1 239 ? 5.010 8.008 -36.681 1.00 39.79 239 ARG B O 1
ATOM 4127 N N . GLU B 1 240 ? 4.299 8.984 -34.768 1.00 39.85 240 GLU B N 1
ATOM 4128 C CA . GLU B 1 240 ? 5.360 8.408 -33.943 1.00 40.48 240 GLU B CA 1
ATOM 4129 C C . GLU B 1 240 ? 5.272 6.887 -33.890 1.00 40.26 240 GLU B C 1
ATOM 4130 O O . GLU B 1 240 ? 6.295 6.200 -33.947 1.00 40.28 240 GLU B O 1
ATOM 4136 N N . LEU B 1 241 ? 4.052 6.368 -33.785 1.00 39.98 241 LEU B N 1
ATOM 4137 C CA . LEU B 1 241 ? 3.828 4.927 -33.771 1.00 40.17 241 LEU B CA 1
ATOM 4138 C C . LEU B 1 241 ? 4.086 4.308 -35.148 1.00 40.54 241 LEU B C 1
ATOM 4139 O O . LEU B 1 241 ? 4.556 3.166 -35.243 1.00 40.88 241 LEU B O 1
ATOM 4144 N N . TYR B 1 242 ? 3.818 5.082 -36.202 1.00 40.71 242 TYR B N 1
ATOM 4145 C CA . TYR B 1 242 ? 4.092 4.661 -37.577 1.00 41.12 242 TYR B CA 1
ATOM 4146 C C . TYR B 1 242 ? 5.569 4.362 -37.817 1.00 41.62 242 TYR B C 1
ATOM 4147 O O . TYR B 1 242 ? 5.909 3.387 -38.498 1.00 41.74 242 TYR B O 1
ATOM 4156 N N . ALA B 1 243 ? 6.434 5.198 -37.241 1.00 42.46 243 ALA B N 1
ATOM 4157 C CA . ALA B 1 243 ? 7.891 5.073 -37.406 1.00 43.40 243 ALA B CA 1
ATOM 4158 C C . ALA B 1 243 ? 8.463 3.761 -36.863 1.00 43.79 243 ALA B C 1
ATOM 4159 O O . ALA B 1 243 ? 9.491 3.281 -37.345 1.00 44.11 243 ALA B O 1
ATOM 4161 N N . ARG B 1 244 ? 7.784 3.189 -35.869 1.00 44.48 244 ARG B N 1
ATOM 4162 C CA . ARG B 1 244 ? 8.305 2.056 -35.106 1.00 45.22 244 ARG B CA 1
ATOM 4163 C C . ARG B 1 244 ? 7.735 0.699 -35.538 1.00 45.46 244 ARG B C 1
ATOM 4164 O O . ARG B 1 244 ? 8.184 -0.344 -35.043 1.00 45.59 244 ARG B O 1
ATOM 4172 N N . MET B 1 245 ? 6.755 0.705 -36.458 1.00 45.83 245 MET B N 1
ATOM 4173 C CA . MET B 1 245 ? 6.141 -0.552 -36.897 1.00 46.30 245 MET B CA 1
ATOM 4174 C C . MET B 1 245 ? 7.023 -1.301 -37.894 1.00 46.57 245 MET B C 1
ATOM 4175 O O . MET B 1 245 ? 7.803 -0.668 -38.627 1.00 46.57 245 MET B O 1
ATOM 4180 N N . ASN B 1 246 ? 6.903 -2.651 -37.910 1.00 47.15 246 ASN B N 1
ATOM 4181 C CA . ASN B 1 246 ? 7.637 -3.446 -38.910 1.00 47.69 246 ASN B CA 1
ATOM 4182 C C . ASN B 1 246 ? 6.904 -3.454 -40.263 1.00 48.00 246 ASN B C 1
ATOM 4183 O O . ASN B 1 246 ? 5.725 -3.054 -40.281 1.00 48.00 246 ASN B O 1
ATOM 4188 N N . GLU B 1 247 ? 7.604 -3.908 -41.324 1.00 48.44 247 GLU B N 1
ATOM 4189 C CA . GLU B 1 247 ? 7.054 -3.923 -42.698 1.00 48.85 247 GLU B CA 1
ATOM 4190 C C . GLU B 1 247 ? 5.587 -4.344 -42.756 1.00 49.03 247 GLU B C 1
ATOM 4191 O O . GLU B 1 247 ? 4.754 -3.637 -43.331 1.00 49.16 247 GLU B O 1
ATOM 4197 N N . GLN B 1 248 ? 5.281 -5.482 -42.132 1.00 49.21 248 GLN B N 1
ATOM 4198 C CA . GLN B 1 248 ? 3.935 -6.069 -42.184 1.00 49.45 248 GLN B CA 1
ATOM 4199 C C . GLN B 1 248 ? 2.872 -5.355 -41.339 1.00 49.09 248 GLN B C 1
ATOM 4200 O O . GLN B 1 248 ? 1.673 -5.547 -41.571 1.00 49.13 248 GLN B O 1
ATOM 4206 N N . GLN B 1 249 ? 3.305 -4.549 -40.368 1.00 48.96 249 GLN B N 1
ATOM 4207 C CA . GLN B 1 249 ? 2.382 -3.706 -39.593 1.00 48.72 249 GLN B CA 1
ATOM 4208 C C . GLN B 1 249 ? 2.015 -2.451 -40.394 1.00 48.47 249 GLN B C 1
ATOM 4209 O O . GLN B 1 249 ? 0.834 -2.129 -40.553 1.00 48.40 249 GLN B O 1
ATOM 4215 N N . ARG B 1 250 ? 3.041 -1.740 -40.874 1.00 48.29 250 ARG B N 1
ATOM 4216 C CA . ARG B 1 250 ? 2.883 -0.633 -41.821 1.00 48.27 250 ARG B CA 1
ATOM 4217 C C . ARG B 1 250 ? 1.953 -1.015 -42.978 1.00 47.86 250 ARG B C 1
ATOM 4218 O O . ARG B 1 250 ? 1.048 -0.256 -43.323 1.00 47.51 250 ARG B O 1
ATOM 4226 N N . ARG B 1 251 ? 2.188 -2.190 -43.566 1.00 47.25 251 ARG B N 1
ATOM 4227 C CA . ARG B 1 251 ? 1.354 -2.710 -44.655 1.00 47.10 251 ARG B CA 1
ATOM 4228 C C . ARG B 1 251 ? -0.133 -2.663 -44.325 1.00 46.78 251 ARG B C 1
ATOM 4229 O O . ARG B 1 251 ? -0.925 -2.117 -45.096 1.00 46.76 251 ARG B O 1
ATOM 4237 N N . ALA B 1 252 ? -0.492 -3.233 -43.175 1.00 46.44 252 ALA B N 1
ATOM 4238 C CA . ALA B 1 252 ? -1.884 -3.310 -42.731 1.00 46.10 252 ALA B CA 1
ATOM 4239 C C . ALA B 1 252 ? -2.479 -1.941 -42.428 1.00 45.84 252 ALA B C 1
ATOM 4240 O O . ALA B 1 252 ? -3.667 -1.713 -42.668 1.00 45.84 252 ALA B O 1
ATOM 4242 N N . LEU B 1 253 ? -1.653 -1.038 -41.905 1.00 45.22 253 LEU B N 1
ATOM 4243 C CA . LEU B 1 253 ? -2.104 0.312 -41.574 1.00 44.97 253 LEU B CA 1
ATOM 4244 C C . LEU B 1 253 ? -2.430 1.105 -42.839 1.00 44.62 253 LEU B C 1
ATOM 4245 O O . LEU B 1 253 ? -3.468 1.769 -42.911 1.00 44.20 253 LEU B O 1
ATOM 4250 N N . VAL B 1 254 ? -1.544 1.026 -43.828 1.00 44.43 254 VAL B N 1
ATOM 4251 C CA . VAL B 1 254 ? -1.724 1.745 -45.089 1.00 44.44 254 VAL B CA 1
ATOM 4252 C C . VAL B 1 254 ? -2.943 1.239 -45.847 1.00 44.52 254 VAL B C 1
ATOM 4253 O O . VAL B 1 254 ? -3.703 2.034 -46.390 1.00 44.45 254 VAL B O 1
ATOM 4257 N N . ARG B 1 255 ? -3.127 -0.081 -45.879 1.00 44.72 255 ARG B N 1
ATOM 4258 C CA . ARG B 1 255 ? -4.293 -0.678 -46.529 1.00 45.19 255 ARG B CA 1
ATOM 4259 C C . ARG B 1 255 ? -5.553 -0.411 -45.721 1.00 44.70 255 ARG B C 1
ATOM 4260 O O . ARG B 1 255 ? -6.662 -0.439 -46.254 1.00 44.64 255 ARG B O 1
ATOM 4268 N N . CYS B 1 256 ? -5.372 -0.157 -44.430 1.00 44.73 256 CYS B N 1
ATOM 4269 C CA . CYS B 1 256 ? -6.481 0.043 -43.523 1.00 43.99 256 CYS B CA 1
ATOM 4270 C C . CYS B 1 256 ? -7.067 1.454 -43.604 1.00 43.28 256 CYS B C 1
ATOM 4271 O O . CYS B 1 256 ? -8.273 1.632 -43.432 1.00 43.39 256 CYS B O 1
ATOM 4274 N N . LEU B 1 257 ? -6.218 2.452 -43.852 1.00 42.22 257 LEU B N 1
ATOM 4275 C CA . LEU B 1 257 ? -6.651 3.853 -43.833 1.00 41.15 257 LEU B CA 1
ATOM 4276 C C . LEU B 1 257 ? -7.851 4.157 -44.733 1.00 40.34 257 LEU B C 1
ATOM 4277 O O . LEU B 1 257 ? -8.842 4.695 -44.237 1.00 40.11 257 LEU B O 1
ATOM 4282 N N . PRO B 1 258 ? -7.782 3.804 -46.038 1.00 39.53 258 PRO B N 1
ATOM 4283 C CA . PRO B 1 258 ? -8.906 4.184 -46.912 1.00 39.14 258 PRO B CA 1
ATOM 4284 C C . PRO B 1 258 ? -10.236 3.519 -46.548 1.00 38.50 258 PRO B C 1
ATOM 4285 O O . PRO B 1 258 ? -11.293 4.100 -46.795 1.00 38.75 258 PRO B O 1
ATOM 4289 N N . ILE B 1 259 ? -10.180 2.322 -45.964 1.00 37.86 259 ILE B N 1
ATOM 4290 C CA . ILE B 1 259 ? -11.394 1.594 -45.602 1.00 37.17 259 ILE B CA 1
ATOM 4291 C C . ILE B 1 259 ? -12.089 2.276 -44.429 1.00 36.28 259 ILE B C 1
ATOM 4292 O O . ILE B 1 259 ? -13.306 2.466 -44.456 1.00 35.75 259 ILE B O 1
ATOM 4297 N N . ALA B 1 260 ? -11.318 2.670 -43.410 1.00 35.90 260 ALA B N 1
ATOM 4298 C CA . ALA B 1 260 ? -11.868 3.472 -42.324 1.00 34.93 260 ALA B CA 1
ATOM 4299 C C . ALA B 1 260 ? -12.381 4.819 -42.849 1.00 34.99 260 ALA B C 1
ATOM 4300 O O . ALA B 1 260 ? -13.476 5.255 -42.491 1.00 34.50 260 ALA B O 1
ATOM 4302 N N . LEU B 1 261 ? -11.605 5.475 -43.711 1.00 34.93 261 LEU B N 1
ATOM 4303 C CA . LEU B 1 261 ? -12.013 6.784 -44.242 1.00 35.20 261 LEU B CA 1
ATOM 4304 C C . LEU B 1 261 ? -13.323 6.684 -45.040 1.00 35.74 261 LEU B C 1
ATOM 4305 O O . LEU B 1 261 ? -14.228 7.528 -44.898 1.00 35.12 261 LEU B O 1
ATOM 4310 N N . GLU B 1 262 ? -13.431 5.637 -45.856 1.00 36.08 262 GLU B N 1
ATOM 4311 C CA . GLU B 1 262 ? -14.662 5.381 -46.595 1.00 37.40 262 GLU B CA 1
ATOM 4312 C C . GLU B 1 262 ? -15.823 5.159 -45.621 1.00 37.08 262 GLU B C 1
ATOM 4313 O O . GLU B 1 262 ? -16.898 5.693 -45.818 1.00 36.90 262 GLU B O 1
ATOM 4319 N N . ALA B 1 263 ? -15.572 4.397 -44.555 1.00 37.35 263 ALA B N 1
ATOM 4320 C CA . ALA B 1 263 ? -16.569 4.107 -43.525 1.00 37.75 263 ALA B CA 1
ATOM 4321 C C . ALA B 1 263 ? -17.110 5.370 -42.858 1.00 37.96 263 ALA B C 1
ATOM 4322 O O . ALA B 1 263 ? -18.311 5.496 -42.617 1.00 37.73 263 ALA B O 1
ATOM 4324 N N . PHE B 1 264 ? -16.225 6.315 -42.568 1.00 38.79 264 PHE B N 1
ATOM 4325 C CA . PHE B 1 264 ? -16.647 7.560 -41.927 1.00 39.62 264 PHE B CA 1
ATOM 4326 C C . PHE B 1 264 ? -17.265 8.569 -42.899 1.00 40.66 264 PHE B C 1
ATOM 4327 O O . PHE B 1 264 ? -17.839 9.573 -42.476 1.00 40.63 264 PHE B O 1
ATOM 4335 N N . ALA B 1 265 ? -17.165 8.276 -44.192 1.00 41.89 265 ALA B N 1
ATOM 4336 C CA . ALA B 1 265 ? -17.730 9.123 -45.230 1.00 43.85 265 ALA B CA 1
ATOM 4337 C C . ALA B 1 265 ? -19.074 8.590 -45.732 1.00 45.31 265 ALA B C 1
ATOM 4338 O O . ALA B 1 265 ? -19.874 9.354 -46.273 1.00 45.20 265 ALA B O 1
ATOM 4340 N N . GLU B 1 266 ? -19.311 7.285 -45.574 1.00 47.27 266 GLU B N 1
ATOM 4341 C CA . GLU B 1 266 ? -20.539 6.675 -46.102 1.00 49.72 266 GLU B CA 1
ATOM 4342 C C . GLU B 1 266 ? -21.768 7.077 -45.292 1.00 50.49 266 GLU B C 1
ATOM 4343 O O . GLU B 1 266 ? -21.818 6.892 -44.075 1.00 50.51 266 GLU B O 1
ATOM 4349 N N . GLN B 1 267 ? -22.745 7.652 -45.987 1.00 51.69 267 GLN B N 1
ATOM 4350 C CA . GLN B 1 267 ? -23.906 8.237 -45.332 1.00 53.00 267 GLN B CA 1
ATOM 4351 C C . GLN B 1 267 ? -25.038 7.226 -45.316 1.00 53.20 267 GLN B C 1
ATOM 4352 O O . GLN B 1 267 ? -25.572 6.853 -46.367 1.00 53.51 267 GLN B O 1
ATOM 4358 N N . ASP B 1 268 ? -25.387 6.784 -44.112 1.00 53.47 268 ASP B N 1
ATOM 4359 C CA . ASP B 1 268 ? -26.397 5.753 -43.901 1.00 53.78 268 ASP B CA 1
ATOM 4360 C C . ASP B 1 268 ? -27.688 6.366 -43.343 1.00 53.28 268 ASP B C 1
ATOM 4361 O O . ASP B 1 268 ? -27.672 7.053 -42.313 1.00 53.32 268 ASP B O 1
ATOM 4366 N N . LEU B 1 269 ? -28.794 6.103 -44.038 1.00 52.72 269 LEU B N 1
ATOM 4367 C CA . LEU B 1 269 ? -30.082 6.757 -43.786 1.00 52.04 269 LEU B CA 1
ATOM 4368 C C . LEU B 1 269 ? -31.036 6.006 -42.841 1.00 51.71 269 LEU B C 1
ATOM 4369 O O . LEU B 1 269 ? -32.133 6.488 -42.552 1.00 51.22 269 LEU B O 1
ATOM 4374 N N . SER B 1 270 ? -30.610 4.841 -42.355 1.00 51.32 270 SER B N 1
ATOM 4375 C CA . SER B 1 270 ? -31.446 3.981 -41.515 1.00 51.15 270 SER B CA 1
ATOM 4376 C C . SER B 1 270 ? -31.959 4.637 -40.232 1.00 50.98 270 SER B C 1
ATOM 4377 O O . SER B 1 270 ? -33.096 4.400 -39.831 1.00 51.16 270 SER B O 1
ATOM 4380 N N . ALA B 1 271 ? -31.134 5.465 -39.599 1.00 50.49 271 ALA B N 1
ATOM 4381 C CA . ALA B 1 271 ? -31.558 6.175 -38.395 1.00 50.50 271 ALA B CA 1
ATOM 4382 C C . ALA B 1 271 ? -32.545 7.330 -38.659 1.00 50.39 271 ALA B C 1
ATOM 4383 O O . ALA B 1 271 ? -33.266 7.749 -37.749 1.00 50.56 271 ALA B O 1
ATOM 4385 N N . LEU B 1 272 ? -32.569 7.856 -39.884 1.00 49.98 272 LEU B N 1
ATOM 4386 C CA . LEU B 1 272 ? -33.574 8.858 -40.239 1.00 49.76 272 LEU B CA 1
ATOM 4387 C C . LEU B 1 272 ? -34.932 8.188 -40.322 1.00 49.60 272 LEU B C 1
ATOM 4388 O O . LEU B 1 272 ? -35.897 8.672 -39.737 1.00 49.57 272 LEU B O 1
ATOM 4393 N N . LEU B 1 273 ? -34.986 7.059 -41.032 1.00 49.45 273 LEU B N 1
ATOM 4394 C CA . LEU B 1 273 ? -36.219 6.303 -41.236 1.00 49.70 273 LEU B CA 1
ATOM 4395 C C . LEU B 1 273 ? -36.838 5.857 -39.913 1.00 49.55 273 LEU B C 1
ATOM 4396 O O . LEU B 1 273 ? -38.037 5.608 -39.834 1.00 49.56 273 LEU B O 1
ATOM 4401 N N . LEU B 1 274 ? -36.012 5.777 -38.878 1.00 49.43 274 LEU B N 1
ATOM 4402 C CA . LEU B 1 274 ? -36.467 5.351 -37.569 1.00 49.25 274 LEU B CA 1
ATOM 4403 C C . LEU B 1 274 ? -37.072 6.507 -36.774 1.00 48.85 274 LEU B C 1
ATOM 4404 O O . LEU B 1 274 ? -38.077 6.323 -36.090 1.00 49.08 274 LEU B O 1
ATOM 4409 N N . GLU B 1 275 ? -36.481 7.695 -36.872 1.00 48.43 275 GLU B N 1
ATOM 4410 C CA . GLU B 1 275 ? -37.035 8.869 -36.196 1.00 48.38 275 GLU B CA 1
ATOM 4411 C C . GLU B 1 275 ? -38.409 9.262 -36.762 1.00 48.01 275 GLU B C 1
ATOM 4412 O O . GLU B 1 275 ? -39.298 9.651 -36.006 1.00 47.48 275 GLU B O 1
ATOM 4418 N N . LEU B 1 276 ? -38.566 9.140 -38.083 1.00 47.77 276 LEU B N 1
ATOM 4419 C CA . LEU B 1 276 ? -39.827 9.448 -38.777 1.00 47.50 276 LEU B CA 1
ATOM 4420 C C . LEU B 1 276 ? -40.936 8.462 -38.406 1.00 47.84 276 LEU B C 1
ATOM 4421 O O . LEU B 1 276 ? -42.122 8.801 -38.419 1.00 47.58 276 LEU B O 1
ATOM 4426 N N . ASN B 1 277 ? -40.548 7.234 -38.084 1.00 48.42 277 ASN B N 1
ATOM 4427 C CA . ASN B 1 277 ? -41.488 6.254 -37.542 1.00 48.88 277 ASN B CA 1
ATOM 4428 C C . ASN B 1 277 ? -41.778 6.476 -36.057 1.00 48.83 277 ASN B C 1
ATOM 4429 O O . ASN B 1 277 ? -42.930 6.484 -35.642 1.00 49.13 277 ASN B O 1
ATOM 4434 N N . ALA B 1 278 ? -40.734 6.674 -35.261 1.00 49.23 278 ALA B N 1
ATOM 4435 C CA . ALA B 1 278 ? -40.896 6.987 -33.841 1.00 49.25 278 ALA B CA 1
ATOM 4436 C C . ALA B 1 278 ? -41.816 8.197 -33.619 1.00 49.26 278 ALA B C 1
ATOM 4437 O O . ALA B 1 278 ? -42.325 8.407 -32.512 1.00 49.68 278 ALA B O 1
ATOM 4439 N N . ALA B 1 279 ? -42.043 8.974 -34.678 1.00 48.66 279 ALA B N 1
ATOM 4440 C CA . ALA B 1 279 ? -42.859 10.180 -34.584 1.00 47.95 279 ALA B CA 1
ATOM 4441 C C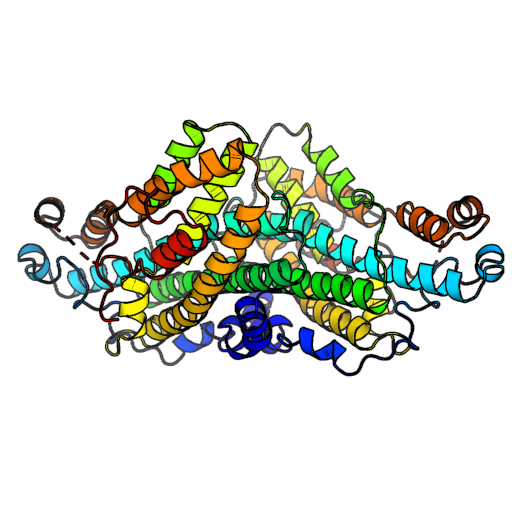 . ALA B 1 279 ? -44.217 10.070 -35.263 1.00 47.39 279 ALA B C 1
ATOM 4442 O O . ALA B 1 279 ? -45.080 10.925 -35.055 1.00 47.85 279 ALA B O 1
ATOM 4444 N N . GLY B 1 280 ? -44.406 9.023 -36.069 1.00 46.54 280 GLY B N 1
ATOM 4445 C CA . GLY B 1 280 ? -45.685 8.746 -36.712 1.00 45.20 280 GLY B CA 1
ATOM 4446 C C . GLY B 1 280 ? -45.906 9.400 -38.069 1.00 44.72 280 GLY B C 1
ATOM 4447 O O . GLY B 1 280 ? -47.045 9.518 -38.526 1.00 44.20 280 GLY B O 1
ATOM 4448 N N . ILE B 1 281 ? -44.825 9.811 -38.727 1.00 43.82 281 ILE B N 1
ATOM 4449 C CA . ILE B 1 281 ? -44.934 10.520 -40.012 1.00 42.90 281 ILE B CA 1
ATOM 4450 C C . ILE B 1 281 ? -45.199 9.581 -41.202 1.00 42.45 281 ILE B C 1
ATOM 4451 O O . ILE B 1 281 ? -44.403 8.694 -41.481 1.00 42.30 281 ILE B O 1
ATOM 4456 N N . ARG B 1 282 ? -46.320 9.782 -41.896 1.00 42.34 282 ARG B N 1
ATOM 4457 C CA . ARG B 1 282 ? -46.703 8.924 -43.030 1.00 42.25 282 ARG B CA 1
ATOM 4458 C C . ARG B 1 282 ? -45.837 9.158 -44.275 1.00 41.97 282 ARG B C 1
ATOM 4459 O O . ARG B 1 282 ? -45.517 10.299 -44.609 1.00 42.13 282 ARG B O 1
ATOM 4467 N N . GLY B 1 283 ? -45.488 8.076 -44.970 1.00 41.52 283 GLY B N 1
ATOM 4468 C CA . GLY B 1 283 ? -44.581 8.142 -46.121 1.00 40.89 283 GLY B CA 1
ATOM 4469 C C . GLY B 1 283 ? -43.104 8.279 -45.758 1.00 40.64 283 GLY B C 1
ATOM 4470 O O . GLY B 1 283 ? -42.324 8.849 -46.524 1.00 40.60 283 GLY B O 1
ATOM 4471 N N . ALA B 1 284 ? -42.715 7.747 -44.600 1.00 40.00 284 ALA B N 1
ATOM 4472 C CA . ALA B 1 284 ? -41.323 7.794 -44.137 1.00 39.99 284 ALA B CA 1
ATOM 4473 C C . ALA B 1 284 ? -40.338 7.170 -45.141 1.00 40.10 284 ALA B C 1
ATOM 4474 O O . ALA B 1 284 ? -39.226 7.679 -45.327 1.00 40.09 284 ALA B O 1
ATOM 4476 N N . GLU B 1 285 ? -40.762 6.076 -45.775 1.00 40.06 285 GLU B N 1
ATOM 4477 C CA . GLU B 1 285 ? -39.987 5.389 -46.814 1.00 40.68 285 GLU B CA 1
ATOM 4478 C C . GLU B 1 285 ? -39.746 6.241 -48.064 1.00 40.00 285 GLU B C 1
ATOM 4479 O O . GLU B 1 285 ? -38.638 6.257 -48.597 1.00 40.35 285 GLU B O 1
ATOM 4485 N N . GLU B 1 286 ? -40.785 6.934 -48.526 1.00 39.28 286 GLU B N 1
ATOM 4486 C CA . GLU B 1 286 ? -40.661 7.864 -49.649 1.00 38.64 286 GLU B CA 1
ATOM 4487 C C . GLU B 1 286 ? -39.685 8.998 -49.323 1.00 38.08 286 GLU B C 1
ATOM 4488 O O . GLU B 1 286 ? -38.812 9.320 -50.132 1.00 38.16 286 GLU B O 1
ATOM 4494 N N . ILE B 1 287 ? -39.825 9.583 -48.133 1.00 37.18 287 ILE B N 1
ATOM 4495 C CA . ILE B 1 287 ? -38.926 10.638 -47.675 1.00 36.83 287 ILE B CA 1
ATOM 4496 C C . ILE B 1 287 ? -37.470 10.188 -47.806 1.00 37.27 287 ILE B C 1
ATOM 4497 O O . ILE B 1 287 ? -36.681 10.833 -48.503 1.00 36.94 287 ILE B O 1
ATOM 4502 N N . VAL B 1 288 ? -37.137 9.065 -47.163 1.00 37.29 288 VAL B N 1
ATOM 4503 C CA . VAL B 1 288 ? -35.775 8.528 -47.174 1.00 37.74 288 VAL B CA 1
ATOM 4504 C C . VAL B 1 288 ? -35.327 8.137 -48.586 1.00 38.33 288 VAL B C 1
ATOM 4505 O O . VAL B 1 288 ? -34.160 8.324 -48.949 1.00 38.34 288 VAL B O 1
ATOM 4509 N N . GLY B 1 289 ? -36.261 7.615 -49.376 1.00 38.79 289 GLY B N 1
ATOM 4510 C CA . GLY B 1 289 ? -36.005 7.316 -50.777 1.00 40.18 289 GLY B CA 1
ATOM 4511 C C . GLY B 1 289 ? -35.605 8.573 -51.525 1.00 41.02 289 GLY B C 1
ATOM 4512 O O . GLY B 1 289 ? -34.608 8.579 -52.248 1.00 41.24 289 GLY B O 1
ATOM 4513 N N . ASP B 1 290 ? -36.375 9.643 -51.322 1.00 41.81 290 ASP B N 1
ATOM 4514 C CA . ASP B 1 290 ? -36.086 10.962 -51.903 1.00 42.36 290 ASP B CA 1
ATOM 4515 C C . ASP B 1 290 ? -34.747 11.539 -51.448 1.00 42.73 290 ASP B C 1
ATOM 4516 O O . ASP B 1 290 ? -34.145 12.340 -52.160 1.00 43.25 290 ASP B O 1
ATOM 4521 N N . LEU B 1 291 ? -34.281 11.140 -50.272 1.00 43.32 291 LEU B N 1
ATOM 4522 C CA . LEU B 1 291 ? -32.955 11.535 -49.832 1.00 43.93 291 LEU B CA 1
ATOM 4523 C C . LEU B 1 291 ? -31.895 10.724 -50.566 1.00 44.35 291 LEU B C 1
ATOM 4524 O O . LEU B 1 291 ? -30.789 11.213 -50.796 1.00 44.88 291 LEU B O 1
ATOM 4529 N N . LEU B 1 300 ? -23.977 17.185 -45.048 1.00 50.74 300 LEU B N 1
ATOM 4530 C CA . LEU B 1 300 ? -23.521 16.848 -43.695 1.00 50.94 300 LEU B CA 1
ATOM 4531 C C . LEU B 1 300 ? -22.213 16.052 -43.722 1.00 50.66 300 LEU B C 1
ATOM 4532 O O . LEU B 1 300 ? -21.995 15.156 -42.892 1.00 50.61 300 LEU B O 1
ATOM 4537 N N . VAL B 1 301 ? -21.349 16.383 -44.680 1.00 50.18 301 VAL B N 1
ATOM 4538 C CA . VAL B 1 301 ? -20.051 15.726 -44.794 1.00 50.06 301 VAL B CA 1
ATOM 4539 C C . VAL B 1 301 ? -19.080 16.188 -43.684 1.00 49.70 301 VAL B C 1
ATOM 4540 O O . VAL B 1 301 ? -19.010 17.381 -43.364 1.00 49.26 301 VAL B O 1
ATOM 4544 N N . ARG B 1 302 ? -18.378 15.220 -43.086 1.00 49.58 302 ARG B N 1
ATOM 4545 C CA . ARG B 1 302 ? -17.396 15.472 -42.021 1.00 49.49 302 ARG B CA 1
ATOM 4546 C C . ARG B 1 302 ? -16.291 16.399 -42.508 1.00 49.12 302 ARG B C 1
ATOM 4547 O O . ARG B 1 302 ? -16.030 16.502 -43.711 1.00 49.26 302 ARG B O 1
ATOM 4555 N N . ASP B 1 303 ? -15.660 17.086 -41.564 1.00 48.81 303 ASP B N 1
ATOM 4556 C CA . ASP B 1 303 ? -14.449 17.823 -41.842 1.00 48.59 303 ASP B CA 1
ATOM 4557 C C . ASP B 1 303 ? -13.307 16.809 -41.802 1.00 48.29 303 ASP B C 1
ATOM 4558 O O . ASP B 1 303 ? -12.925 16.339 -40.716 1.00 47.75 303 ASP B O 1
ATOM 4563 N N . PHE B 1 304 ? -12.789 16.464 -42.984 1.00 47.61 304 PHE B N 1
ATOM 4564 C CA . PHE B 1 304 ? -11.690 15.496 -43.123 1.00 47.38 304 PHE B CA 1
ATOM 4565 C C . PHE B 1 304 ? -10.293 16.130 -43.012 1.00 47.30 304 PHE B C 1
ATOM 4566 O O . PHE B 1 304 ? -9.281 15.463 -43.257 1.00 46.90 304 PHE B O 1
ATOM 4574 N N . SER B 1 305 ? -10.247 17.406 -42.628 1.00 47.34 305 SER B N 1
ATOM 4575 C CA . SER B 1 305 ? -9.003 18.182 -42.603 1.00 47.30 305 SER B CA 1
ATOM 4576 C C . SER B 1 305 ? -7.928 17.519 -41.749 1.00 46.86 305 SER B C 1
ATOM 4577 O O . SER B 1 305 ? -6.784 17.373 -42.183 1.00 46.47 305 SER B O 1
ATOM 4580 N N . GLY B 1 306 ? -8.317 17.105 -40.545 1.00 46.37 306 GLY B N 1
ATOM 4581 C CA . GLY B 1 306 ? -7.405 16.463 -39.609 1.00 46.27 306 GLY B CA 1
ATOM 4582 C C . GLY B 1 306 ? -6.834 15.157 -40.126 1.00 46.09 306 GLY B C 1
ATOM 4583 O O . GLY B 1 306 ? -5.655 14.872 -39.919 1.00 45.98 306 GLY B O 1
ATOM 4584 N N . ALA B 1 307 ? -7.674 14.365 -40.795 1.00 45.75 307 ALA B N 1
ATOM 4585 C CA . ALA B 1 307 ? -7.256 13.073 -41.348 1.00 45.79 307 ALA B CA 1
ATOM 4586 C C . ALA B 1 307 ? -6.307 13.248 -42.528 1.00 45.72 307 ALA B C 1
ATOM 4587 O O . ALA B 1 307 ? -5.394 12.443 -42.711 1.00 45.53 307 ALA B O 1
ATOM 4589 N N . ARG B 1 308 ? -6.526 14.299 -43.318 1.00 45.76 308 ARG B N 1
ATOM 4590 C CA . ARG B 1 308 ? -5.620 14.637 -44.420 1.00 46.13 308 ARG B CA 1
ATOM 4591 C C . ARG B 1 308 ? -4.207 14.911 -43.897 1.00 46.29 308 ARG B C 1
ATOM 4592 O O . ARG B 1 308 ? -3.226 14.439 -44.480 1.00 46.45 308 ARG B O 1
ATOM 4600 N N . LYS B 1 309 ? -4.117 15.670 -42.801 1.00 46.44 309 LYS B N 1
ATOM 4601 C CA . LYS B 1 309 ? -2.842 15.963 -42.140 1.00 47.01 309 LYS B CA 1
ATOM 4602 C C . LYS B 1 309 ? -2.171 14.688 -41.645 1.00 46.77 309 LYS B C 1
ATOM 4603 O O . LYS B 1 309 ? -0.950 14.525 -41.789 1.00 46.62 309 LYS B O 1
ATOM 4609 N N . MET B 1 310 ? -2.970 13.795 -41.054 1.00 46.24 310 MET B N 1
ATOM 4610 C CA . MET B 1 310 ? -2.465 12.514 -40.562 1.00 45.97 310 MET B CA 1
ATOM 4611 C C . MET B 1 310 ? -1.830 11.739 -41.710 1.00 45.93 310 MET B C 1
ATOM 4612 O O . MET B 1 310 ? -0.758 11.152 -41.556 1.00 45.55 310 MET B O 1
ATOM 4617 N N . VAL B 1 311 ? -2.495 11.776 -42.864 1.00 45.68 311 VAL B N 1
ATOM 4618 C CA . VAL B 1 311 ? -1.992 11.170 -44.094 1.00 45.70 311 VAL B CA 1
ATOM 4619 C C . VAL B 1 311 ? -0.662 11.783 -44.563 1.00 45.74 311 VAL B C 1
ATOM 4620 O O . VAL B 1 311 ? 0.252 11.047 -44.954 1.00 45.65 311 VAL B O 1
ATOM 4624 N N . GLU B 1 312 ? -0.557 13.114 -44.511 1.00 45.94 312 GLU B N 1
ATOM 4625 C CA . GLU B 1 312 ? 0.697 13.821 -44.832 1.00 46.41 312 GLU B CA 1
ATOM 4626 C C . GLU B 1 312 ? 1.825 13.405 -43.900 1.00 46.17 312 GLU B C 1
ATOM 4627 O O . GLU B 1 312 ? 2.914 13.039 -44.342 1.00 46.19 312 GLU B O 1
ATOM 4633 N N . GLN B 1 313 ? 1.535 13.483 -42.605 1.00 46.05 313 GLN B N 1
ATOM 4634 C CA . GLN B 1 313 ? 2.474 13.170 -41.531 1.00 46.11 313 GLN B CA 1
ATOM 4635 C C . GLN B 1 313 ? 3.032 11.753 -41.606 1.00 46.56 313 GLN B C 1
ATOM 4636 O O . GLN B 1 313 ? 4.117 11.481 -41.088 1.00 46.74 313 GLN B O 1
ATOM 4642 N N . LEU B 1 314 ? 2.292 10.856 -42.255 1.00 47.03 314 LEU B N 1
ATOM 4643 C CA . LEU B 1 314 ? 2.762 9.490 -42.463 1.00 47.55 314 LEU B CA 1
ATOM 4644 C C . LEU B 1 314 ? 3.470 9.322 -43.807 1.00 47.91 314 LEU B C 1
ATOM 4645 O O . LEU B 1 314 ? 4.002 8.248 -44.103 1.00 48.01 314 LEU B O 1
ATOM 4650 N N . GLY B 1 315 ? 3.482 10.389 -44.606 1.00 48.37 315 GLY B N 1
ATOM 4651 C CA . GLY B 1 315 ? 4.060 10.353 -45.951 1.00 49.04 315 GLY B CA 1
ATOM 4652 C C . GLY B 1 315 ? 3.257 9.482 -46.899 1.00 49.46 315 GLY B C 1
ATOM 4653 O O . GLY B 1 315 ? 3.793 8.955 -47.874 1.00 49.29 315 GLY B O 1
ATOM 4654 N N . LEU B 1 316 ? 1.966 9.336 -46.612 1.00 49.85 316 LEU B N 1
ATOM 4655 C CA . LEU B 1 316 ? 1.091 8.457 -47.383 1.00 50.40 316 LEU B CA 1
ATOM 4656 C C . LEU B 1 316 ? 0.200 9.244 -48.338 1.00 50.91 316 LEU B C 1
ATOM 4657 O O . LEU B 1 316 ? -0.916 8.826 -48.642 1.00 51.04 316 LEU B O 1
ATOM 4662 N N . ASP B 1 317 ? 0.713 10.375 -48.814 1.00 51.45 317 ASP B N 1
ATOM 4663 C CA . ASP B 1 317 ? -0.059 11.326 -49.617 1.00 52.01 317 ASP B CA 1
ATOM 4664 C C . ASP B 1 317 ? -0.488 10.730 -50.960 1.00 52.16 317 ASP B C 1
ATOM 4665 O O . ASP B 1 317 ? -1.637 10.886 -51.382 1.00 51.98 317 ASP B O 1
ATOM 4670 N N . ASP B 1 318 ? 0.443 10.040 -51.615 1.00 52.36 318 ASP B N 1
ATOM 4671 C CA . ASP B 1 318 ? 0.180 9.403 -52.906 1.00 52.86 318 ASP B CA 1
ATOM 4672 C C . ASP B 1 318 ? -0.383 7.989 -52.745 1.00 53.05 318 ASP B C 1
ATOM 4673 O O . ASP B 1 318 ? -1.002 7.451 -53.670 1.00 53.10 318 ASP B O 1
ATOM 4675 N N . ALA B 1 319 ? -0.174 7.404 -51.565 1.00 53.18 319 ALA B N 1
ATOM 4676 C CA . ALA B 1 319 ? -0.478 5.992 -51.313 1.00 53.37 319 ALA B CA 1
ATOM 4677 C C . ALA B 1 319 ? -1.950 5.700 -51.004 1.00 53.50 319 ALA B C 1
ATOM 4678 O O . ALA B 1 319 ? -2.448 4.619 -51.329 1.00 53.69 319 ALA B O 1
ATOM 4680 N N . VAL B 1 320 ? -2.636 6.660 -50.386 1.00 53.52 320 VAL B N 1
ATOM 4681 C CA . VAL B 1 320 ? -4.028 6.474 -49.967 1.00 53.50 320 VAL B CA 1
ATOM 4682 C C . VAL B 1 320 ? -5.029 6.788 -51.086 1.00 53.56 320 VAL B C 1
ATOM 4683 O O . VAL B 1 320 ? -5.161 7.939 -51.505 1.00 53.76 320 VAL B O 1
ATOM 4687 N N . ASP B 1 321 ? -5.720 5.760 -51.580 1.00 53.41 321 ASP B N 1
ATOM 4688 C CA . ASP B 1 321 ? -6.804 5.981 -52.533 1.00 53.28 321 ASP B CA 1
ATOM 4689 C C . ASP B 1 321 ? -8.074 6.353 -51.780 1.00 53.23 321 ASP B C 1
ATOM 4690 O O . ASP B 1 321 ? -8.888 5.498 -51.424 1.00 53.14 321 ASP B O 1
ATOM 4695 N N . PHE B 1 322 ? -8.205 7.648 -51.522 1.00 53.17 322 PHE B N 1
ATOM 4696 C CA . PHE B 1 322 ? -9.399 8.221 -50.945 1.00 53.32 322 PHE B CA 1
ATOM 4697 C C . PHE B 1 322 ? -9.469 9.668 -51.405 1.00 53.76 322 PHE B C 1
ATOM 4698 O O . PHE B 1 322 ? -8.474 10.388 -51.340 1.00 53.85 322 PHE B O 1
ATOM 4706 N N . ASP B 1 323 ? -10.636 10.089 -51.882 1.00 54.36 323 ASP B N 1
ATOM 4707 C CA . ASP B 1 323 ? -10.799 11.451 -52.369 1.00 55.18 323 ASP B CA 1
ATOM 4708 C C . ASP B 1 323 ? -11.360 12.345 -51.272 1.00 55.49 323 ASP B C 1
ATOM 4709 O O . ASP B 1 323 ? -12.569 12.350 -51.013 1.00 55.55 323 ASP B O 1
ATOM 4714 N N . PHE B 1 324 ? -10.467 13.095 -50.633 1.00 56.02 324 PHE B N 1
ATOM 4715 C CA . PHE B 1 324 ? -10.831 13.987 -49.538 1.00 56.57 324 PHE B CA 1
ATOM 4716 C C . PHE B 1 324 ? -11.719 15.129 -50.038 1.00 57.23 324 PHE B C 1
ATOM 4717 O O . PHE B 1 324 ? -11.354 15.830 -50.986 1.00 57.19 324 PHE B O 1
ATOM 4725 N N . PRO B 1 325 ? -12.904 15.303 -49.419 1.00 57.83 325 PRO B N 1
ATOM 4726 C CA . PRO B 1 325 ? -13.784 16.425 -49.751 1.00 58.39 325 PRO B CA 1
ATOM 4727 C C . PRO B 1 325 ? -13.145 17.765 -49.382 1.00 58.94 325 PRO B C 1
ATOM 4728 O O . PRO B 1 325 ? -12.231 17.805 -48.557 1.00 59.16 325 PRO B O 1
ATOM 4732 N N . GLU B 1 326 ? -13.621 18.849 -49.990 1.00 59.52 326 GLU B N 1
ATOM 4733 C CA . GLU B 1 326 ? -13.176 20.190 -49.616 1.00 59.93 326 GLU B CA 1
ATOM 4734 C C . GLU B 1 326 ? -13.564 20.487 -48.169 1.00 60.22 326 GLU B C 1
ATOM 4735 O O . GLU B 1 326 ? -14.592 19.998 -47.678 1.00 60.09 326 GLU B O 1
ATOM 4737 N N . ARG B 1 327 ? -12.729 21.272 -47.491 1.00 60.52 327 ARG B N 1
ATOM 4738 C CA . ARG B 1 327 ? -13.016 21.722 -46.133 1.00 60.92 327 ARG B CA 1
ATOM 4739 C C . ARG B 1 327 ? -14.359 22.453 -46.071 1.00 61.35 327 ARG B C 1
ATOM 4740 O O . ARG B 1 327 ? -14.646 23.298 -46.924 1.00 61.49 327 ARG B O 1
ATOM 4742 N N . PRO B 1 328 ? -15.200 22.107 -45.079 1.00 61.81 328 PRO B N 1
ATOM 4743 C CA . PRO B 1 328 ? -16.427 22.869 -44.850 1.00 62.13 328 PRO B CA 1
ATOM 4744 C C . PRO B 1 328 ? -16.101 24.192 -44.156 1.00 62.45 328 PRO B C 1
ATOM 4745 O O . PRO B 1 328 ? -15.141 24.257 -43.378 1.00 62.43 328 PRO B O 1
ATOM 4749 N N . ASP B 1 329 ? -16.892 25.229 -44.436 1.00 62.81 329 ASP B N 1
ATOM 4750 C CA . ASP B 1 329 ? -16.634 26.576 -43.909 1.00 63.14 329 ASP B CA 1
ATOM 4751 C C . ASP B 1 329 ? -16.494 26.604 -42.386 1.00 63.14 329 ASP B C 1
ATOM 4752 O O . ASP B 1 329 ? -15.565 27.228 -41.854 1.00 63.40 329 ASP B O 1
ATOM 4757 N N . TRP B 1 330 ? -17.401 25.909 -41.696 1.00 62.80 330 TRP B N 1
ATOM 4758 C CA . TRP B 1 330 ? -17.340 25.789 -40.242 1.00 62.31 330 TRP B CA 1
ATOM 4759 C C . TRP B 1 330 ? -16.053 25.092 -39.806 1.00 62.43 330 TRP B C 1
ATOM 4760 O O . TRP B 1 330 ? -15.720 25.061 -38.620 1.00 62.68 330 TRP B O 1
#

Nearest PDB structures (foldseek):
  3cht-assembly1_B  TM=9.993E-01  e=1.768E-37  unclassified
  3chu-assembly1_A  TM=9.963E-01  e=4.919E-37  unclassified
  3chh-assembly1_B  TM=9.987E-01  e=9.729E-37  unclassified
  3chu-assembly1_B  TM=9.744E-01  e=1.554E-35  unclassified
  2jcd-assembly1_B  TM=9.537E-01  e=3.199E-32  Streptomyces thioluteus